Protein AF-A0A847VAK1-F1 (afdb_monomer_lite)

Structure (mmCIF, N/CA/C/O backbone):
data_AF-A0A847VAK1-F1
#
_entry.id   AF-A0A847VAK1-F1
#
loop_
_atom_site.group_PDB
_atom_site.id
_atom_site.type_symbol
_atom_site.label_atom_id
_atom_site.label_alt_id
_atom_site.label_comp_id
_atom_site.label_asym_id
_atom_site.label_entity_id
_atom_site.label_seq_id
_atom_site.pdbx_PDB_ins_code
_atom_site.Cartn_x
_atom_site.Cartn_y
_atom_site.Cartn_z
_atom_site.occupancy
_atom_site.B_iso_or_equiv
_atom_site.auth_seq_id
_atom_site.auth_comp_id
_atom_site.auth_asym_id
_atom_site.auth_atom_id
_atom_site.pdbx_PDB_model_num
ATOM 1 N N . MET A 1 1 ? -10.111 87.246 33.639 1.00 35.34 1 MET A N 1
ATOM 2 C CA . MET A 1 1 ? -9.341 87.592 32.424 1.00 35.34 1 MET A CA 1
ATOM 3 C C . MET A 1 1 ? -8.068 86.753 32.447 1.00 35.34 1 MET A C 1
ATOM 5 O O . MET A 1 1 ? -7.201 87.015 33.258 1.00 35.34 1 MET A O 1
ATOM 9 N N . THR A 1 2 ? -8.130 85.525 31.927 1.00 34.34 2 THR A N 1
ATOM 10 C CA . THR A 1 2 ? -7.638 85.122 30.586 1.00 34.34 2 THR A CA 1
ATOM 11 C C . THR A 1 2 ? -6.116 85.169 30.441 1.00 34.34 2 THR A C 1
ATOM 13 O O . THR A 1 2 ? -5.575 86.237 30.194 1.00 34.34 2 THR A O 1
ATOM 16 N N . ALA A 1 3 ? -5.469 84.000 30.458 1.00 30.52 3 ALA A N 1
ATOM 17 C CA . ALA A 1 3 ? -4.550 83.566 29.399 1.00 30.52 3 ALA A CA 1
ATOM 18 C C . ALA A 1 3 ? -4.232 82.066 29.548 1.00 30.52 3 ALA A C 1
ATOM 20 O O . ALA A 1 3 ? -4.076 81.549 30.648 1.00 30.52 3 ALA A O 1
ATOM 21 N N . ARG A 1 4 ? -4.216 81.386 28.401 1.00 35.28 4 ARG A N 1
ATOM 22 C CA . ARG A 1 4 ? -4.117 79.937 28.187 1.00 35.28 4 ARG A CA 1
ATOM 23 C C . ARG A 1 4 ? -2.692 79.422 28.404 1.00 35.28 4 ARG A C 1
ATOM 25 O O . ARG A 1 4 ? -1.756 80.054 27.929 1.00 35.28 4 ARG A O 1
ATOM 32 N N . VAL A 1 5 ? -2.555 78.206 28.937 1.00 33.00 5 VAL A N 1
ATOM 33 C CA . VAL A 1 5 ? -1.415 77.323 28.644 1.00 33.00 5 VAL A CA 1
ATOM 34 C C . VAL A 1 5 ? -1.958 75.938 28.299 1.00 33.00 5 VAL A C 1
ATOM 36 O O . VAL A 1 5 ? -2.784 75.373 29.010 1.00 33.00 5 VAL A O 1
ATOM 39 N N . ILE A 1 6 ? -1.524 75.455 27.140 1.00 37.72 6 ILE A N 1
ATOM 40 C CA . ILE A 1 6 ? -1.837 74.167 26.527 1.00 37.72 6 ILE A CA 1
ATOM 41 C C . ILE A 1 6 ? -1.049 73.084 27.273 1.00 37.72 6 ILE A C 1
ATOM 43 O O . ILE A 1 6 ? 0.178 73.127 27.288 1.00 37.72 6 ILE A O 1
ATOM 47 N N . GLY A 1 7 ? -1.745 72.117 27.873 1.00 30.84 7 GLY A N 1
ATOM 48 C CA . GLY A 1 7 ? -1.158 70.921 28.479 1.00 30.84 7 GLY A CA 1
ATOM 49 C C . GLY A 1 7 ? -1.672 69.676 27.766 1.00 30.84 7 GLY A C 1
ATOM 50 O O . GLY A 1 7 ? -2.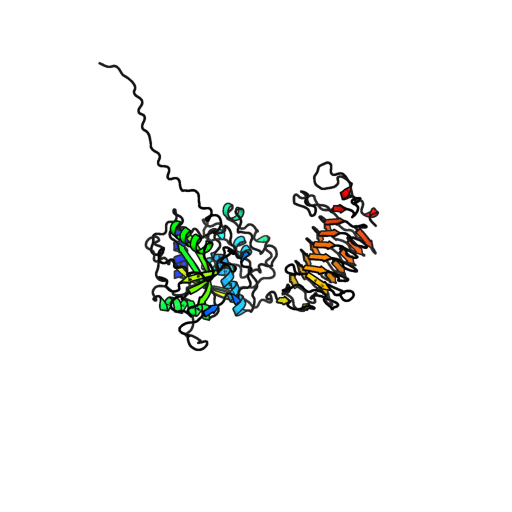870 69.409 27.769 1.00 30.84 7 GLY A O 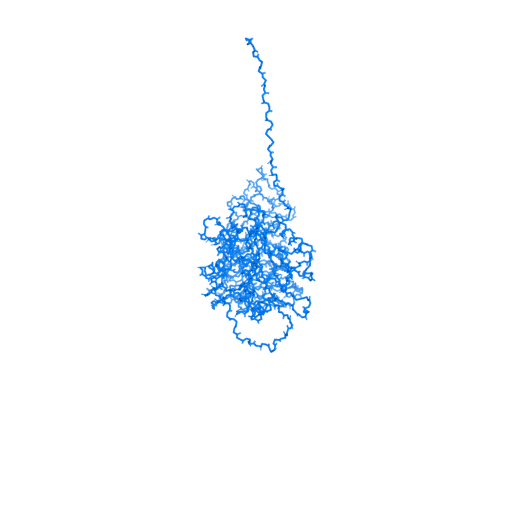1
ATOM 51 N N . ARG A 1 8 ? -0.763 68.953 27.109 1.00 32.66 8 ARG A N 1
ATOM 52 C CA . ARG A 1 8 ? -1.015 67.693 26.399 1.00 32.66 8 ARG A CA 1
ATOM 53 C C . ARG A 1 8 ? -1.502 66.620 27.379 1.00 32.66 8 ARG A C 1
ATOM 55 O O . ARG A 1 8 ? -0.826 66.344 28.364 1.00 32.66 8 ARG A O 1
ATOM 62 N N . LEU A 1 9 ? -2.645 66.007 27.078 1.00 29.77 9 LEU A N 1
ATOM 63 C CA . LEU A 1 9 ? -3.171 64.840 27.780 1.00 29.77 9 LEU A CA 1
ATOM 64 C C . LEU A 1 9 ? -2.491 63.587 27.198 1.00 29.77 9 LEU A C 1
ATOM 66 O O . LEU A 1 9 ? -2.772 63.208 26.064 1.00 29.77 9 LEU A O 1
ATOM 70 N N . PHE A 1 10 ? -1.572 62.970 27.942 1.00 30.84 10 PHE A N 1
ATOM 71 C CA . PHE A 1 10 ? -1.127 61.599 27.678 1.00 30.84 10 PHE A CA 1
ATOM 72 C C . PHE A 1 10 ? -2.073 60.659 28.429 1.00 30.84 10 PHE A C 1
ATOM 74 O O . PHE A 1 10 ? -1.969 60.514 29.644 1.00 30.84 10 PHE A O 1
ATOM 81 N N . VAL A 1 11 ? -3.009 60.042 27.710 1.00 34.25 11 VAL A N 1
ATOM 82 C CA . VAL A 1 11 ? -3.742 58.868 28.198 1.00 34.25 11 VAL A CA 1
ATOM 83 C C . VAL A 1 11 ? -2.983 57.652 27.685 1.00 34.25 11 VAL A C 1
ATOM 85 O O . VAL A 1 11 ? -2.958 57.392 26.484 1.00 34.25 11 VAL A O 1
ATOM 88 N N . ALA A 1 12 ? -2.302 56.953 28.590 1.00 29.75 12 ALA A N 1
ATOM 89 C CA . ALA A 1 12 ? -1.690 55.665 28.306 1.00 29.75 12 ALA A CA 1
ATOM 90 C C . ALA A 1 12 ? -2.805 54.616 28.191 1.00 29.75 12 ALA A C 1
ATOM 92 O O . ALA A 1 12 ? -3.427 54.249 29.186 1.00 29.75 12 ALA A O 1
ATOM 93 N N . LEU A 1 13 ? -3.082 54.173 26.965 1.00 31.52 13 LEU A N 1
ATOM 94 C CA . LEU A 1 13 ? -3.939 53.027 26.690 1.00 31.52 13 LEU A CA 1
ATOM 95 C C . LEU A 1 13 ? -3.080 51.766 26.882 1.00 31.52 13 LEU A C 1
ATOM 97 O O . LEU A 1 13 ? -2.223 51.468 26.051 1.00 31.52 13 LEU A O 1
ATOM 101 N N . ALA A 1 14 ? -3.247 51.067 28.004 1.00 29.81 14 ALA A N 1
ATOM 102 C CA . ALA A 1 14 ? -2.628 49.763 28.212 1.00 29.81 14 ALA A CA 1
ATOM 103 C C . ALA A 1 14 ? -3.397 48.724 27.384 1.00 29.81 14 ALA A C 1
ATOM 105 O O . ALA A 1 14 ? -4.481 48.286 27.762 1.00 29.81 14 ALA A O 1
ATOM 106 N N . LEU A 1 15 ? -2.847 48.383 26.220 1.00 29.38 15 LEU A N 1
ATOM 107 C CA . LEU A 1 15 ? -3.301 47.281 25.382 1.00 29.38 15 LEU A CA 1
ATOM 108 C C . LEU A 1 15 ? -2.835 45.974 26.046 1.00 29.38 15 LEU A C 1
ATOM 110 O O . LEU A 1 15 ? -1.650 45.647 26.002 1.00 29.38 15 LEU A O 1
ATOM 114 N N . VAL A 1 16 ? -3.741 45.248 26.703 1.00 31.22 16 VAL A N 1
ATOM 115 C CA . VAL A 1 16 ? -3.476 43.867 27.127 1.00 31.22 16 VAL A CA 1
ATOM 116 C C . VAL A 1 16 ? -3.589 42.995 25.879 1.00 31.22 16 VAL A C 1
ATOM 118 O O . VAL A 1 16 ? -4.673 42.569 25.497 1.00 31.22 16 VAL A O 1
ATOM 121 N N . LEU A 1 17 ? -2.460 42.797 25.199 1.00 28.45 17 LEU A N 1
ATOM 122 C CA . LEU A 1 17 ? -2.288 41.716 24.235 1.00 28.45 17 LEU A CA 1
ATOM 123 C C . LEU A 1 17 ? -2.248 40.404 25.027 1.00 28.45 17 LEU A C 1
ATOM 125 O O . LEU A 1 17 ? -1.246 40.100 25.674 1.00 28.45 17 LEU A O 1
ATOM 129 N N . LEU A 1 18 ? -3.345 39.646 24.989 1.00 32.00 18 LEU A N 1
ATOM 130 C CA . LEU A 1 18 ? -3.324 38.210 25.253 1.00 32.00 18 LEU A CA 1
ATOM 131 C C . LEU A 1 18 ? -2.465 37.575 24.155 1.00 32.00 18 LEU A C 1
ATOM 133 O O . LEU A 1 18 ? -2.921 37.344 23.040 1.00 32.00 18 LEU A O 1
ATOM 137 N N . LEU A 1 19 ? -1.181 37.390 24.451 1.00 30.91 19 LEU A N 1
ATOM 138 C CA . LEU A 1 19 ? -0.305 36.557 23.645 1.00 30.91 19 LEU A CA 1
ATOM 139 C C . LEU A 1 19 ? -0.737 35.112 23.894 1.00 30.91 19 LEU A C 1
ATOM 141 O O . LEU A 1 19 ? -0.452 34.564 24.959 1.00 30.91 19 LEU A O 1
ATOM 145 N N . ALA A 1 20 ? -1.436 34.516 22.926 1.00 39.56 20 ALA A N 1
ATOM 146 C CA . ALA A 1 20 ? -1.461 33.067 22.804 1.00 39.56 20 ALA A CA 1
ATOM 147 C C . ALA A 1 20 ? 0.003 32.602 22.768 1.00 39.56 20 ALA A C 1
ATOM 149 O O . ALA A 1 20 ? 0.814 33.144 22.007 1.00 39.56 20 ALA A O 1
ATOM 150 N N . GLY A 1 21 ? 0.369 31.691 23.669 1.00 34.09 21 GLY A N 1
ATOM 151 C CA . GLY A 1 21 ? 1.698 31.091 23.655 1.00 34.09 21 GLY A CA 1
ATOM 152 C C . GLY A 1 21 ? 1.952 30.418 22.302 1.00 34.09 21 GLY A C 1
ATOM 153 O O . GLY A 1 21 ? 0.993 30.028 21.635 1.00 34.09 21 GLY A O 1
ATOM 154 N N . PRO A 1 22 ? 3.216 30.297 21.863 1.00 30.73 22 PRO A N 1
ATOM 155 C CA . PRO A 1 22 ? 3.512 29.512 20.673 1.00 30.73 22 PRO A CA 1
ATOM 156 C C . PRO A 1 22 ? 2.981 28.079 20.869 1.00 30.73 22 PRO A C 1
ATOM 158 O O . PRO A 1 22 ? 3.098 27.564 21.988 1.00 30.73 22 PRO A O 1
ATOM 161 N N . PRO A 1 23 ? 2.407 27.450 19.827 1.00 37.19 23 PRO A N 1
ATOM 162 C CA . PRO A 1 23 ? 1.996 26.053 19.895 1.00 37.19 23 PRO A CA 1
ATOM 163 C C . PRO A 1 23 ? 3.183 25.190 20.326 1.00 37.19 23 PRO A C 1
ATOM 165 O O . PRO A 1 23 ? 4.348 25.494 20.034 1.00 37.19 23 PRO A O 1
ATOM 168 N N . SER A 1 24 ? 2.891 24.158 21.108 1.00 39.59 24 SER A N 1
ATOM 169 C CA . SER A 1 24 ? 3.928 23.274 21.624 1.00 39.59 24 SER A CA 1
ATOM 170 C C . SER A 1 24 ? 4.485 22.426 20.478 1.00 39.59 24 SER A C 1
ATOM 172 O O . SER A 1 24 ? 3.782 22.130 19.518 1.00 39.59 24 SER A O 1
ATOM 174 N N . ALA A 1 25 ? 5.734 21.966 20.578 1.00 37.84 25 ALA A N 1
ATOM 175 C CA . ALA A 1 25 ? 6.323 21.072 19.573 1.00 37.84 25 ALA A CA 1
ATOM 176 C C . ALA A 1 25 ? 5.556 19.736 19.390 1.00 37.84 25 ALA A C 1
ATOM 178 O O . ALA A 1 25 ? 5.857 19.000 18.457 1.00 37.84 25 ALA A O 1
ATOM 179 N N . ALA A 1 26 ? 4.590 19.419 20.267 1.00 45.50 26 ALA A N 1
ATOM 180 C CA . ALA A 1 26 ? 3.718 18.250 20.156 1.00 45.50 26 ALA A CA 1
ATOM 181 C C . ALA A 1 26 ? 2.525 18.468 19.203 1.00 45.50 26 ALA A C 1
ATOM 183 O O . ALA A 1 26 ? 2.097 17.506 18.568 1.00 45.50 26 ALA A O 1
ATOM 184 N N . ASP A 1 27 ? 2.049 19.712 19.035 1.00 48.16 27 ASP A N 1
ATOM 185 C CA . ASP A 1 27 ? 0.956 20.053 18.097 1.00 48.16 27 ASP A CA 1
ATOM 186 C C . ASP A 1 27 ? 1.367 19.832 16.629 1.00 48.16 27 ASP A C 1
ATOM 188 O O . ASP A 1 27 ? 0.539 19.735 15.730 1.00 48.16 27 ASP A O 1
ATOM 192 N N . ASP A 1 28 ? 2.674 19.728 16.390 1.00 52.62 28 ASP A N 1
ATOM 193 C CA . ASP A 1 28 ? 3.285 19.550 15.082 1.00 52.62 28 ASP A CA 1
ATOM 194 C C . ASP A 1 28 ? 3.487 18.075 14.680 1.00 52.62 28 ASP A C 1
ATOM 196 O O . ASP A 1 28 ? 3.858 17.804 13.533 1.00 52.62 28 ASP A O 1
ATOM 200 N N . GLU A 1 29 ? 3.287 17.122 15.593 1.00 66.25 29 GLU A N 1
ATOM 201 C CA . GLU A 1 29 ? 3.588 15.700 15.358 1.00 66.25 29 GLU A CA 1
ATOM 202 C C . GLU A 1 29 ? 2.356 14.786 15.425 1.00 66.25 29 GLU A C 1
ATOM 204 O O . GLU A 1 29 ? 2.337 13.755 14.759 1.00 66.25 29 GLU A O 1
ATOM 209 N N . TYR A 1 30 ? 1.318 15.162 16.178 1.00 85.81 30 TYR A N 1
ATOM 210 C CA . TYR A 1 30 ? 0.137 14.325 16.404 1.00 85.81 30 TYR A CA 1
ATOM 211 C C . TYR A 1 30 ? -1.142 15.067 16.021 1.00 85.81 30 TYR A C 1
ATOM 213 O O . TYR A 1 30 ? -1.753 15.742 16.848 1.00 85.81 30 TYR A O 1
ATOM 221 N N . ALA A 1 31 ? -1.553 14.966 14.758 1.00 90.88 31 ALA A N 1
ATOM 222 C CA . ALA A 1 31 ? -2.783 15.620 14.336 1.00 90.88 31 ALA A CA 1
ATOM 223 C C . ALA A 1 31 ? -4.021 15.011 15.008 1.00 90.88 31 ALA A C 1
ATOM 225 O O . ALA A 1 31 ? -4.160 13.788 15.128 1.00 90.88 31 ALA A O 1
ATOM 226 N N . ILE A 1 32 ? -4.942 15.896 15.380 1.00 94.06 32 ILE A N 1
ATOM 227 C CA . ILE A 1 32 ? -6.281 15.589 15.883 1.00 94.06 32 ILE A CA 1
ATOM 228 C C . ILE A 1 32 ? -7.325 16.235 14.967 1.00 94.06 32 ILE A C 1
ATOM 230 O O . ILE A 1 32 ? -7.004 17.064 14.116 1.00 94.06 32 ILE A O 1
ATOM 234 N N . MET A 1 33 ? -8.587 15.858 15.138 1.00 93.06 33 MET A N 1
ATOM 235 C CA . MET A 1 33 ? -9.713 16.559 14.526 1.00 93.06 33 MET A CA 1
ATOM 236 C C . MET A 1 33 ? -10.039 17.805 15.350 1.00 93.06 33 MET A C 1
ATOM 238 O O . MET A 1 33 ? -10.072 17.743 16.581 1.00 93.06 33 MET A O 1
ATOM 242 N N . HIS A 1 34 ? -10.365 18.902 14.674 1.00 90.25 34 HIS A N 1
ATOM 243 C CA . HIS A 1 34 ? -10.794 20.151 15.305 1.00 90.25 34 HIS A CA 1
ATOM 244 C C . HIS A 1 34 ? -12.237 20.481 14.915 1.00 90.25 34 HIS A C 1
ATOM 246 O O . HIS A 1 34 ? -12.460 21.462 14.203 1.00 90.25 34 HIS A O 1
ATOM 252 N N . PRO A 1 35 ? -13.221 19.656 15.325 1.00 87.81 35 PRO A N 1
ATOM 253 C CA . PRO A 1 35 ? -14.598 19.941 14.997 1.00 87.81 35 PRO A CA 1
ATOM 254 C C . PRO A 1 35 ? -15.063 21.196 15.717 1.00 87.81 35 PRO A C 1
ATOM 256 O O . PRO A 1 35 ? -14.906 21.331 16.937 1.00 87.81 35 PRO A O 1
ATOM 259 N N . ASP A 1 36 ? -15.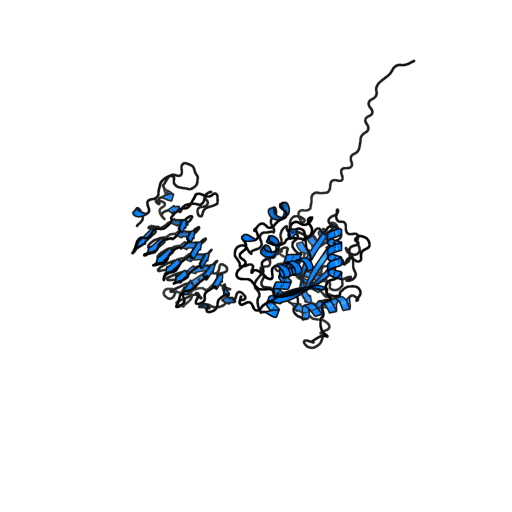675 22.086 14.947 1.00 85.25 36 ASP A N 1
ATOM 260 C CA . ASP A 1 36 ? -16.467 23.159 15.512 1.00 85.25 36 ASP A CA 1
ATOM 261 C C . ASP A 1 36 ? -17.737 22.598 16.176 1.00 85.25 36 ASP A C 1
ATOM 263 O O . ASP A 1 36 ? -18.153 21.445 15.988 1.00 85.25 36 ASP A O 1
ATOM 267 N N . ALA A 1 37 ? -18.375 23.460 16.955 1.00 81.44 37 ALA A N 1
ATOM 268 C CA . ALA A 1 37 ? -19.685 23.250 17.554 1.00 81.44 37 ALA A CA 1
ATOM 269 C C . ALA A 1 37 ? -20.726 22.547 16.654 1.00 81.44 37 ALA A C 1
ATOM 271 O O . ALA A 1 37 ? -21.461 21.660 17.102 1.00 81.44 37 ALA A O 1
ATOM 272 N N . THR A 1 38 ? -20.825 22.974 15.394 1.00 84.31 38 THR A N 1
ATOM 273 C CA . THR A 1 38 ? -21.826 22.499 14.434 1.00 84.31 38 THR A CA 1
ATOM 274 C C . THR A 1 38 ? -21.475 21.103 13.941 1.00 84.31 38 THR A C 1
ATOM 276 O O . THR A 1 38 ? -22.357 20.239 13.889 1.00 84.31 38 THR A O 1
ATOM 279 N N . GLN A 1 39 ? -20.201 20.856 13.627 1.00 85.69 39 GLN A N 1
ATOM 280 C CA . GLN A 1 39 ? -19.714 19.546 13.205 1.00 85.69 39 GLN A CA 1
ATOM 281 C C . GLN A 1 39 ? -19.956 18.502 14.288 1.00 85.69 39 GLN A C 1
ATOM 283 O O . GLN A 1 39 ? -20.531 17.445 14.025 1.00 85.69 39 GLN A O 1
ATOM 288 N N . LEU A 1 40 ? -19.581 18.832 15.524 1.00 86.69 40 LEU A N 1
ATOM 289 C CA . LEU A 1 40 ? -19.678 17.915 16.648 1.00 86.69 40 LEU A CA 1
ATOM 290 C C . LEU A 1 40 ? -21.138 17.592 16.995 1.00 86.69 40 LEU A C 1
ATOM 292 O O . LEU A 1 40 ? -21.479 16.430 17.225 1.00 86.69 40 LEU A O 1
ATOM 296 N N . ALA A 1 41 ? -22.033 18.585 16.936 1.00 85.19 41 ALA A N 1
ATOM 297 C CA . ALA A 1 41 ? -23.473 18.358 17.055 1.00 85.19 41 ALA A CA 1
ATOM 298 C C . ALA A 1 41 ? -24.017 17.474 15.914 1.00 85.19 41 ALA A C 1
ATOM 300 O O . ALA A 1 41 ? -24.852 16.595 16.147 1.00 85.19 41 ALA A O 1
ATOM 301 N N . GLY A 1 42 ? -23.525 17.669 14.686 1.00 87.75 42 GLY A N 1
ATOM 302 C CA . GLY A 1 42 ? -23.853 16.840 13.526 1.00 87.75 42 GLY A CA 1
ATOM 303 C C . GLY A 1 42 ? -23.453 15.376 13.715 1.00 87.75 42 GLY A C 1
ATOM 304 O O . GLY A 1 42 ? -24.280 14.486 13.493 1.00 87.75 42 GLY A O 1
ATOM 305 N N . TRP A 1 43 ? -22.231 15.127 14.189 1.00 90.44 43 TRP A N 1
ATOM 306 C CA . TRP A 1 43 ? -21.722 13.789 14.498 1.00 90.44 43 TRP A CA 1
ATOM 307 C C . TRP A 1 43 ? -22.475 13.130 15.652 1.00 90.44 43 TRP A C 1
ATOM 309 O O . TRP A 1 43 ? -22.879 11.974 15.533 1.00 90.44 43 TRP A O 1
ATOM 319 N N . ASN A 1 44 ? -22.778 13.867 16.724 1.00 88.62 44 ASN A N 1
ATOM 320 C CA . ASN A 1 44 ? -23.598 13.341 17.817 1.00 88.62 44 ASN A CA 1
ATOM 321 C C . ASN A 1 44 ? -25.009 12.955 17.334 1.00 88.62 44 ASN A C 1
ATOM 323 O O . ASN A 1 44 ? -25.549 11.905 17.690 1.00 88.62 44 ASN A O 1
ATOM 327 N N . ALA A 1 45 ? -25.602 13.768 16.456 1.00 89.25 45 ALA A N 1
ATOM 328 C CA . ALA A 1 45 ? -26.885 13.451 15.845 1.00 89.25 45 ALA A CA 1
ATOM 329 C C . ALA A 1 45 ? -26.796 12.240 14.895 1.00 89.25 45 ALA A C 1
ATOM 331 O O . ALA A 1 45 ? -27.742 11.453 14.840 1.00 89.25 45 ALA A O 1
ATOM 332 N N . ALA A 1 46 ? -25.693 12.076 14.155 1.00 91.44 46 ALA A N 1
ATOM 333 C CA . ALA A 1 46 ? -25.442 10.901 13.317 1.00 91.44 46 ALA A CA 1
ATOM 334 C C . ALA A 1 46 ? -25.315 9.629 14.168 1.00 91.44 46 ALA A C 1
ATOM 336 O O . ALA A 1 46 ? -26.024 8.659 13.911 1.00 91.44 46 ALA A O 1
ATOM 337 N N . TYR A 1 47 ? -24.541 9.671 15.257 1.00 92.56 47 TYR A N 1
ATOM 338 C CA . TYR A 1 47 ? -24.447 8.584 16.235 1.00 92.56 47 TYR A CA 1
ATOM 339 C C . TYR A 1 47 ? -25.813 8.183 16.808 1.00 92.56 47 TYR A C 1
ATOM 341 O O . TYR A 1 47 ? -26.123 7.001 16.938 1.00 92.56 47 TYR A O 1
ATOM 349 N N . GLY A 1 48 ? -26.660 9.165 17.133 1.00 90.19 48 GLY A N 1
ATOM 350 C CA . GLY A 1 48 ? -28.014 8.920 17.630 1.00 90.19 48 GLY A CA 1
ATOM 351 C C . GLY A 1 48 ? -28.950 8.258 16.612 1.00 90.19 48 GLY A C 1
ATOM 352 O O . GLY A 1 48 ? -29.873 7.552 17.022 1.00 90.19 48 GLY A O 1
ATOM 353 N N . ARG A 1 49 ? -28.724 8.486 15.310 1.00 92.38 49 ARG A N 1
ATOM 354 C CA . ARG A 1 49 ? -29.508 7.909 14.203 1.00 92.38 49 ARG A CA 1
ATOM 355 C C . ARG A 1 49 ? -28.973 6.570 13.705 1.00 92.38 49 ARG A C 1
ATOM 357 O O . ARG A 1 49 ? -29.759 5.827 13.123 1.00 92.38 49 ARG A O 1
ATOM 364 N N . ALA A 1 50 ? -27.686 6.288 13.903 1.00 94.75 50 ALA A N 1
ATOM 365 C CA . ALA A 1 50 ? -27.073 5.038 13.479 1.00 94.75 50 ALA A CA 1
ATOM 366 C C . ALA A 1 50 ? -27.825 3.837 14.090 1.00 94.75 50 ALA A C 1
ATOM 368 O O . ALA A 1 50 ? -28.186 3.884 15.279 1.00 94.75 50 ALA A O 1
ATOM 369 N N . PRO A 1 51 ? -28.086 2.774 13.307 1.00 96.19 51 PRO A N 1
ATOM 370 C CA . PRO A 1 51 ? -28.697 1.556 13.827 1.00 96.19 51 PRO A CA 1
ATOM 371 C C . PRO A 1 51 ? -27.861 0.991 14.978 1.00 96.19 51 PRO A C 1
ATOM 373 O O . PRO A 1 51 ? -26.636 1.102 14.996 1.00 96.19 51 PRO A O 1
ATOM 376 N N . ALA A 1 52 ? -28.533 0.417 15.974 1.00 94.94 52 ALA A N 1
ATOM 377 C CA . ALA A 1 52 ? -27.843 -0.294 17.040 1.00 94.94 52 ALA A CA 1
ATOM 378 C C . ALA A 1 52 ? -27.337 -1.637 16.506 1.00 94.94 52 ALA A C 1
ATOM 380 O O . ALA A 1 52 ? -28.089 -2.322 15.816 1.00 94.94 52 ALA A O 1
ATOM 381 N N . VAL A 1 53 ? -26.115 -2.029 16.872 1.00 92.81 53 VAL A N 1
ATOM 382 C CA . VAL A 1 53 ? -25.595 -3.354 16.512 1.00 92.81 53 VAL A CA 1
ATOM 383 C C . VAL A 1 53 ? -26.509 -4.439 17.086 1.00 92.81 53 VAL A C 1
ATOM 385 O O . VAL A 1 53 ? -26.678 -4.554 18.303 1.00 92.81 53 VAL A O 1
ATOM 388 N N . GLU A 1 54 ? -27.066 -5.268 16.209 1.00 80.31 54 GLU A N 1
ATOM 389 C CA . GLU A 1 54 ? -27.844 -6.447 16.589 1.00 80.31 54 GLU A CA 1
ATOM 390 C C . GLU A 1 54 ? -26.898 -7.630 16.830 1.00 80.31 54 GLU A C 1
ATOM 392 O O . GLU A 1 54 ? -26.673 -8.467 15.956 1.00 80.31 54 GLU A O 1
ATOM 397 N N . VAL A 1 55 ? -26.330 -7.729 18.033 1.00 63.25 55 VAL A N 1
ATOM 398 C CA . VAL A 1 55 ? -25.620 -8.954 18.421 1.00 63.25 55 VAL A CA 1
ATOM 399 C C . VAL A 1 55 ? -26.659 -9.955 18.927 1.00 63.25 55 VAL A C 1
ATOM 401 O O . VAL A 1 55 ? -27.250 -9.768 19.992 1.00 63.25 55 VAL A O 1
ATOM 404 N N . GLY A 1 56 ? -26.940 -10.999 18.138 1.00 49.72 56 GLY A N 1
ATOM 405 C CA . GLY A 1 56 ? -27.873 -12.065 18.520 1.00 49.72 56 GLY A CA 1
ATOM 406 C C . GLY A 1 56 ? -27.522 -12.683 19.887 1.00 49.72 56 GLY A C 1
ATOM 407 O O . GLY A 1 56 ? -26.386 -12.556 20.345 1.00 49.72 56 GLY A O 1
ATOM 408 N N . PRO A 1 57 ? -28.466 -13.363 20.570 1.00 37.50 57 PRO A N 1
ATOM 409 C CA . PRO A 1 57 ? -28.216 -13.918 21.897 1.00 37.50 57 PRO A CA 1
ATOM 410 C C . PRO A 1 57 ? -27.042 -14.899 21.841 1.00 37.50 57 PRO A C 1
ATOM 412 O O . PRO A 1 57 ? -27.187 -15.983 21.281 1.00 37.50 57 PRO A O 1
ATOM 415 N N . LEU A 1 58 ? -25.900 -14.473 22.398 1.00 37.22 58 LEU A N 1
ATOM 416 C CA . LEU A 1 58 ? -24.713 -15.252 22.757 1.00 37.22 58 LEU A CA 1
ATOM 417 C C . LEU A 1 58 ? -24.655 -16.631 22.083 1.00 37.22 58 LEU A C 1
ATOM 419 O O . LEU A 1 58 ? -25.030 -17.644 22.681 1.00 37.22 58 LEU A O 1
ATOM 423 N N . HIS A 1 59 ? -24.143 -16.698 20.850 1.00 34.28 59 HIS A N 1
ATOM 424 C CA . HIS A 1 59 ? -23.580 -17.958 20.376 1.00 34.28 59 HIS A CA 1
ATOM 425 C C . HIS A 1 59 ? -22.271 -18.160 21.134 1.00 34.28 59 HIS A C 1
ATOM 427 O O . HIS A 1 59 ? -21.200 -17.746 20.708 1.00 34.28 59 HIS A O 1
ATOM 433 N N . LEU A 1 60 ? -22.400 -18.748 22.322 1.00 38.84 60 LEU A N 1
ATOM 434 C CA . LEU A 1 60 ? -21.301 -19.201 23.153 1.00 38.84 60 LEU A CA 1
ATOM 435 C C . LEU A 1 60 ? -20.356 -20.057 22.288 1.00 38.84 60 LEU A C 1
ATOM 437 O O . LEU A 1 60 ? -20.566 -21.263 22.136 1.00 38.84 60 LEU A O 1
ATOM 441 N N . ARG A 1 61 ? -19.249 -19.476 21.802 1.00 38.50 61 ARG A N 1
ATOM 442 C CA . ARG A 1 61 ? -17.977 -20.178 22.004 1.00 38.50 61 ARG A CA 1
ATOM 443 C C . ARG A 1 61 ? -17.947 -20.446 23.509 1.00 38.50 61 ARG A C 1
ATOM 445 O O . ARG A 1 61 ? -18.126 -19.517 24.285 1.00 38.50 61 ARG A O 1
ATOM 452 N N . GLY A 1 62 ? -17.980 -21.730 23.860 1.00 37.00 62 GLY A N 1
ATOM 453 C CA . GLY A 1 62 ? -18.548 -22.238 25.110 1.00 37.00 62 GLY A CA 1
ATOM 454 C C . GLY A 1 62 ? -18.250 -21.394 26.344 1.00 37.00 62 GLY A C 1
ATOM 455 O O . GLY A 1 62 ? -17.092 -21.110 26.598 1.00 37.00 62 GLY A O 1
ATOM 456 N N . GLU A 1 63 ? -19.312 -21.081 27.095 1.00 37.72 63 GLU A N 1
ATOM 457 C CA . GLU A 1 63 ? -19.306 -20.323 28.351 1.00 37.72 63 GLU A CA 1
ATOM 458 C C . GLU A 1 63 ? -18.667 -18.930 28.213 1.00 37.72 63 GLU A C 1
ATOM 460 O O . GLU A 1 63 ? -17.492 -18.784 27.909 1.00 37.72 63 GLU A O 1
ATOM 465 N N . THR A 1 64 ? -19.432 -17.870 28.489 1.00 40.72 64 THR A N 1
ATOM 466 C CA . THR A 1 64 ? -18.848 -16.580 28.867 1.00 40.72 64 THR A CA 1
ATOM 467 C C . THR A 1 64 ? -17.888 -16.845 30.014 1.00 40.72 64 THR A C 1
ATOM 469 O O . THR A 1 64 ? -18.311 -16.986 31.165 1.00 40.72 64 THR A O 1
ATOM 472 N N . VAL A 1 65 ? -16.604 -16.977 29.702 1.00 48.34 65 VAL A N 1
ATOM 473 C CA . VAL A 1 65 ? -15.569 -16.905 30.711 1.00 48.34 65 VAL A CA 1
ATOM 474 C C . VAL A 1 65 ? -15.721 -15.491 31.246 1.00 48.34 65 VAL A C 1
ATOM 476 O O . VAL A 1 65 ? -15.664 -14.534 30.477 1.00 48.34 65 VAL A O 1
ATOM 479 N N . ALA A 1 66 ? -16.048 -15.360 32.534 1.00 58.22 66 ALA A N 1
ATOM 480 C CA . ALA A 1 66 ? -16.325 -14.061 33.151 1.00 58.22 66 ALA A CA 1
ATOM 481 C C . ALA A 1 66 ? -15.199 -13.041 32.874 1.00 58.22 66 ALA A C 1
ATOM 483 O O . ALA A 1 66 ? -15.474 -11.849 32.809 1.00 58.22 66 ALA A O 1
ATOM 484 N N . ASN A 1 67 ? -13.992 -13.563 32.623 1.00 74.56 67 ASN A N 1
ATOM 485 C CA . ASN A 1 67 ? -12.745 -12.890 32.306 1.00 74.56 67 ASN A CA 1
ATOM 486 C C . ASN A 1 67 ? -12.048 -13.627 31.138 1.00 74.56 67 ASN A C 1
ATOM 488 O O . ASN A 1 67 ? -11.998 -14.859 31.143 1.00 74.56 67 ASN A O 1
ATOM 492 N N . GLY A 1 68 ? -11.478 -12.923 30.164 1.00 88.12 68 GLY A N 1
ATOM 493 C CA . GLY A 1 68 ? -10.815 -13.485 28.987 1.00 88.12 68 GLY A CA 1
ATOM 494 C C . GLY A 1 68 ? -10.081 -12.428 28.159 1.00 88.12 68 GLY A C 1
ATOM 495 O O . GLY A 1 68 ? -9.856 -11.310 28.607 1.00 88.12 68 GLY A O 1
ATOM 496 N N . SER A 1 69 ? -9.694 -12.781 26.939 1.00 93.75 69 SER A N 1
ATOM 497 C CA . SER A 1 69 ? -9.079 -11.838 26.007 1.00 93.75 69 SER A CA 1
ATOM 498 C C . SER A 1 69 ? -9.482 -12.142 24.572 1.00 93.75 69 SER A C 1
ATOM 500 O O . SER A 1 69 ? -9.829 -13.278 24.240 1.00 93.75 69 SER A O 1
ATOM 502 N N . GLN A 1 70 ? -9.440 -11.109 23.738 1.00 94.69 70 GLN A N 1
ATOM 503 C CA . GLN A 1 70 ? -9.696 -11.185 22.306 1.00 94.69 70 GLN A CA 1
ATOM 504 C C . GLN A 1 70 ? -8.682 -10.303 21.582 1.00 94.69 70 GLN A C 1
ATOM 506 O O . GLN A 1 70 ? -8.398 -9.193 22.031 1.00 94.69 70 GLN A O 1
ATOM 511 N N . ASP A 1 71 ? -8.149 -10.800 20.467 1.00 94.00 71 ASP A N 1
ATOM 512 C CA . ASP A 1 71 ? -7.125 -10.120 19.672 1.00 94.00 71 ASP A CA 1
ATOM 513 C C . ASP A 1 71 ? -7.465 -10.191 18.179 1.00 94.00 71 ASP A C 1
ATOM 515 O O . ASP A 1 71 ? -7.295 -11.219 17.520 1.00 94.00 71 ASP A O 1
ATOM 519 N N . LEU A 1 72 ? -7.947 -9.070 17.650 1.00 96.25 72 LEU A N 1
ATOM 520 C CA . LEU A 1 72 ? -8.228 -8.869 16.233 1.00 96.25 72 LEU A CA 1
ATOM 521 C C . LEU A 1 72 ? -7.057 -8.235 15.483 1.00 96.25 72 LEU A C 1
ATOM 523 O O . LEU A 1 72 ? -7.098 -8.175 14.253 1.00 96.25 72 LEU A O 1
ATOM 527 N N . LEU A 1 73 ? -5.991 -7.809 16.171 1.00 93.94 73 LEU A N 1
ATOM 528 C CA . LEU A 1 73 ? -4.795 -7.288 15.509 1.00 93.94 73 LEU A CA 1
ATOM 529 C C . LEU A 1 73 ? -4.174 -8.352 14.597 1.00 93.94 73 LEU A C 1
ATOM 531 O O . LEU A 1 73 ? -3.640 -8.032 13.541 1.00 93.94 73 LEU A O 1
ATOM 535 N N . ALA A 1 74 ? -4.331 -9.630 14.951 1.00 86.25 74 ALA A N 1
ATOM 536 C CA . ALA A 1 74 ? -3.910 -10.771 14.143 1.00 86.25 74 ALA A CA 1
ATOM 537 C C . ALA A 1 74 ? -4.583 -10.862 12.755 1.00 86.25 74 ALA A C 1
ATOM 539 O O . ALA A 1 74 ? -4.109 -11.629 11.907 1.00 86.25 74 ALA A O 1
ATOM 540 N N . PHE A 1 75 ? -5.680 -10.135 12.512 1.00 87.69 75 PHE A N 1
ATOM 541 C CA . PHE A 1 75 ? -6.338 -10.030 11.203 1.00 87.69 75 PHE A CA 1
ATOM 542 C C . PHE A 1 75 ? -5.838 -8.857 10.354 1.00 87.69 75 PHE A C 1
ATOM 544 O O . PHE A 1 75 ? -6.161 -8.802 9.169 1.00 87.69 75 PHE A O 1
ATOM 551 N N . LEU A 1 76 ? -5.044 -7.956 10.932 1.00 89.12 76 LEU A N 1
ATOM 552 C CA . LEU A 1 76 ? -4.558 -6.750 10.281 1.00 89.12 76 LEU A CA 1
ATOM 553 C C . LEU A 1 76 ? -3.097 -6.931 9.839 1.00 89.12 76 LEU A C 1
ATOM 555 O O . LEU A 1 76 ? -2.191 -6.955 10.671 1.00 89.12 76 LEU A O 1
ATOM 559 N N . ASP A 1 77 ? -2.843 -7.012 8.531 1.00 84.44 77 ASP A N 1
ATOM 560 C CA . ASP A 1 77 ? -1.474 -6.996 8.004 1.00 84.44 77 ASP A CA 1
ATOM 561 C C . ASP A 1 77 ? -1.059 -5.534 7.767 1.00 84.44 77 ASP A C 1
ATOM 563 O O . ASP A 1 77 ? -1.419 -4.923 6.765 1.00 84.44 77 ASP A O 1
ATOM 567 N N . TYR A 1 78 ? -0.299 -4.941 8.690 1.00 89.38 78 TYR A N 1
ATOM 568 C CA . TYR A 1 78 ? 0.145 -3.546 8.589 1.00 89.38 78 TYR A CA 1
ATOM 569 C C . TYR A 1 78 ? 1.621 -3.382 8.951 1.00 89.38 78 TYR A C 1
ATOM 571 O O . TYR A 1 78 ? 2.214 -4.203 9.650 1.00 89.38 78 TYR A O 1
ATOM 579 N N . LEU A 1 79 ? 2.223 -2.292 8.470 1.00 85.88 79 LEU A N 1
ATOM 580 C CA . LEU A 1 79 ? 3.528 -1.833 8.934 1.00 85.88 79 LEU A CA 1
ATOM 581 C C . LEU A 1 79 ? 3.292 -0.737 9.980 1.00 85.88 79 LEU A C 1
ATOM 583 O O . LEU A 1 79 ? 2.834 0.343 9.602 1.00 85.88 79 LEU A O 1
ATOM 587 N N . PRO A 1 80 ? 3.602 -0.964 11.273 1.00 86.88 80 PRO A N 1
ATOM 588 C CA . PRO A 1 80 ? 3.304 0.007 12.326 1.00 86.88 80 PRO A CA 1
ATOM 589 C C . PRO A 1 80 ? 3.875 1.402 12.068 1.00 86.88 80 PRO A C 1
ATOM 591 O O . PRO A 1 80 ? 3.221 2.400 12.347 1.00 86.88 80 PRO A O 1
ATOM 594 N N . ALA A 1 81 ? 5.074 1.480 11.483 1.00 83.56 81 ALA A N 1
ATOM 595 C CA . ALA A 1 81 ? 5.722 2.750 11.159 1.00 83.56 81 ALA A CA 1
ATOM 596 C C . ALA A 1 81 ? 5.025 3.527 10.029 1.00 83.56 81 ALA A C 1
ATOM 598 O O . ALA A 1 81 ? 5.199 4.734 9.940 1.00 83.56 81 ALA A O 1
ATOM 599 N N . GLU A 1 82 ? 4.260 2.848 9.172 1.00 88.69 82 GLU A N 1
ATOM 600 C CA . GLU A 1 82 ? 3.523 3.470 8.066 1.00 88.69 82 GLU A CA 1
ATOM 601 C C . GLU A 1 82 ? 2.066 3.773 8.424 1.00 88.69 82 GLU A C 1
ATOM 603 O O . GLU A 1 82 ? 1.375 4.436 7.653 1.00 88.69 82 GLU A O 1
ATOM 608 N N . ARG A 1 83 ? 1.583 3.308 9.584 1.00 94.31 83 ARG A N 1
ATOM 609 C CA . ARG A 1 83 ? 0.277 3.691 10.132 1.00 94.31 83 ARG A CA 1
ATOM 610 C C . ARG A 1 83 ? 0.395 5.034 10.853 1.00 94.31 83 ARG A C 1
ATOM 612 O O . ARG A 1 83 ? 0.239 5.131 12.070 1.00 94.31 83 ARG A O 1
ATOM 619 N N . ASP A 1 84 ? 0.729 6.056 10.080 1.00 95.12 84 ASP A N 1
ATOM 620 C CA . ASP A 1 84 ? 1.020 7.402 10.554 1.00 95.12 84 ASP A CA 1
ATOM 621 C C . ASP A 1 84 ? 0.299 8.433 9.682 1.00 95.12 84 ASP A C 1
ATOM 623 O O . ASP A 1 84 ? 0.631 8.640 8.514 1.00 95.12 84 ASP A O 1
ATOM 627 N N . GLN A 1 85 ? -0.709 9.081 10.261 1.00 95.50 85 GLN A N 1
ATOM 628 C CA . GLN A 1 85 ? -1.484 10.124 9.605 1.00 95.50 85 GLN A CA 1
ATOM 629 C C . GLN A 1 85 ? -0.693 11.424 9.424 1.00 95.50 85 GLN A C 1
ATOM 631 O O . GLN A 1 85 ? -1.105 12.285 8.643 1.00 95.50 85 GLN A O 1
ATOM 636 N N . GLY A 1 86 ? 0.424 11.595 10.139 1.00 94.25 86 GLY A N 1
ATOM 637 C CA . GLY A 1 86 ? 1.179 12.837 10.184 1.00 94.25 86 GLY A CA 1
ATOM 638 C C . GLY A 1 86 ? 0.306 14.016 10.613 1.00 94.25 86 GLY A C 1
ATOM 639 O O . GLY A 1 86 ? -0.271 14.032 11.698 1.00 94.25 86 GLY A O 1
ATOM 640 N N . ARG A 1 87 ? 0.217 15.026 9.744 1.00 91.12 87 ARG A N 1
ATOM 641 C CA . ARG A 1 87 ? -0.443 16.312 10.025 1.00 91.12 87 ARG A CA 1
ATOM 642 C C . ARG A 1 87 ? -1.908 16.395 9.607 1.00 91.12 87 ARG A C 1
ATOM 644 O O . ARG A 1 87 ? -2.525 17.438 9.802 1.00 91.12 87 ARG A O 1
ATOM 651 N N . ALA A 1 88 ? -2.459 15.342 9.014 1.00 92.56 88 ALA A N 1
ATOM 652 C CA . ALA A 1 88 ? -3.858 15.322 8.611 1.00 92.56 88 ALA A CA 1
ATOM 653 C C . ALA A 1 88 ? -4.743 14.885 9.785 1.00 92.56 88 ALA A C 1
ATOM 655 O O . ALA A 1 88 ? -4.458 13.881 10.433 1.00 92.56 88 ALA A O 1
ATOM 656 N N . GLY A 1 89 ? -5.858 15.575 10.027 1.00 94.12 89 GLY A N 1
ATOM 657 C CA . GLY A 1 89 ? -6.901 15.157 10.972 1.00 94.12 89 GLY A CA 1
ATOM 658 C C . GLY A 1 89 ? -7.778 14.008 10.449 1.00 94.12 89 GLY A C 1
ATOM 659 O O . GLY A 1 89 ? -8.961 13.943 10.760 1.00 94.12 89 GLY A O 1
ATOM 660 N N . ASN A 1 90 ? -7.237 13.101 9.630 1.00 95.94 90 ASN A N 1
ATOM 661 C CA . ASN A 1 90 ? -7.968 12.000 8.987 1.00 95.94 90 ASN A CA 1
ATOM 662 C C . ASN A 1 90 ? -7.949 10.692 9.812 1.00 95.94 90 ASN A C 1
ATOM 664 O O . ASN A 1 90 ? -8.161 9.608 9.269 1.00 95.94 90 ASN A O 1
ATOM 668 N N . CYS A 1 91 ? -7.712 10.757 11.127 1.00 98.19 91 CYS A N 1
ATOM 669 C CA . CYS A 1 91 ? -7.685 9.583 12.013 1.00 98.19 91 CYS A CA 1
ATOM 670 C C . CYS A 1 91 ? -8.958 8.723 11.922 1.00 98.19 91 CYS A C 1
ATOM 672 O O . CYS A 1 91 ? -8.896 7.496 11.999 1.00 98.19 91 CYS A O 1
ATOM 674 N N . TRP A 1 92 ? -10.107 9.352 11.663 1.00 97.69 92 TRP A N 1
ATOM 675 C CA . TRP A 1 92 ? -11.381 8.680 11.407 1.00 97.69 92 TRP A CA 1
ATOM 676 C C . TRP A 1 92 ? -11.316 7.718 10.213 1.00 97.69 92 TRP A C 1
ATOM 678 O O . TRP A 1 92 ? -11.842 6.607 10.305 1.00 97.69 92 TRP A O 1
ATOM 688 N N . ALA A 1 93 ? -10.619 8.108 9.140 1.00 98.06 93 ALA A N 1
ATOM 689 C CA . ALA A 1 93 ? -10.409 7.295 7.950 1.00 98.06 93 ALA A CA 1
ATOM 690 C C . ALA A 1 93 ? -9.431 6.147 8.224 1.00 98.06 93 ALA A C 1
ATOM 692 O O . ALA A 1 93 ? -9.664 5.031 7.769 1.00 98.06 93 ALA A O 1
ATOM 693 N N . TRP A 1 94 ? -8.380 6.369 9.018 1.00 98.62 94 TRP A N 1
ATOM 694 C CA . TRP A 1 94 ? -7.450 5.311 9.435 1.00 98.62 94 TRP A CA 1
ATOM 695 C C . TRP A 1 94 ? -8.103 4.253 10.322 1.00 98.62 94 TRP A C 1
ATOM 697 O O . TRP A 1 94 ? -7.853 3.053 10.159 1.00 98.62 94 TRP A O 1
ATOM 707 N N . ALA A 1 95 ? -8.914 4.682 11.289 1.00 98.75 95 ALA A N 1
ATOM 708 C CA . ALA A 1 95 ? -9.660 3.780 12.154 1.00 98.75 95 ALA A CA 1
ATOM 709 C C . ALA A 1 95 ? -10.725 3.012 11.354 1.00 98.75 95 ALA A C 1
ATOM 711 O O . ALA A 1 95 ? -10.781 1.790 11.462 1.00 98.75 95 ALA A O 1
ATOM 712 N N . GLY A 1 96 ? -11.495 3.692 10.493 1.00 98.69 96 GLY A N 1
ATOM 713 C CA . GLY A 1 96 ? -12.493 3.049 9.628 1.00 98.69 96 GLY A CA 1
ATOM 714 C C . GLY A 1 96 ? -11.855 2.044 8.670 1.00 98.69 96 GLY A C 1
ATOM 715 O O . GLY A 1 96 ? -12.272 0.896 8.600 1.00 98.69 96 GLY A O 1
ATOM 716 N N . THR A 1 97 ? -10.748 2.422 8.023 1.00 98.62 97 THR A N 1
ATOM 717 C CA . THR A 1 97 ? -10.020 1.533 7.103 1.00 98.62 97 THR A CA 1
ATOM 718 C C . THR A 1 97 ? -9.504 0.283 7.808 1.00 98.62 97 THR A C 1
ATOM 720 O O . THR A 1 97 ? -9.611 -0.804 7.254 1.00 98.62 97 THR A O 1
ATOM 723 N N . GLY A 1 98 ? -9.020 0.396 9.048 1.00 98.50 98 GLY A N 1
ATOM 724 C CA . GLY A 1 98 ? -8.598 -0.784 9.806 1.00 98.50 98 GLY A CA 1
ATOM 725 C C . GLY A 1 98 ? -9.763 -1.700 10.211 1.00 98.50 98 GLY A C 1
ATOM 726 O O . GLY A 1 98 ? -9.601 -2.920 10.216 1.00 98.50 98 GLY A O 1
ATOM 727 N N . ALA A 1 99 ? -10.949 -1.147 10.496 1.00 98.56 99 ALA A N 1
ATOM 728 C CA . ALA A 1 99 ? -12.155 -1.953 10.699 1.00 98.56 99 ALA A CA 1
ATOM 729 C C . ALA A 1 99 ? -12.569 -2.680 9.406 1.00 98.56 99 ALA A C 1
ATOM 731 O O . ALA A 1 99 ? -12.833 -3.885 9.442 1.00 98.56 99 ALA A O 1
ATOM 732 N N . LEU A 1 100 ? -12.513 -1.980 8.268 1.00 98.00 100 LEU A N 1
ATOM 733 C CA . LEU A 1 100 ? -12.793 -2.511 6.933 1.00 98.00 100 LEU A CA 1
ATOM 734 C C . LEU A 1 100 ? -11.835 -3.645 6.547 1.00 98.00 100 LEU A C 1
ATOM 736 O O . LEU A 1 100 ? -12.269 -4.679 6.040 1.00 98.00 100 LEU A O 1
ATOM 740 N N . GLU A 1 101 ? -10.538 -3.473 6.816 1.00 97.31 101 GLU A N 1
ATOM 741 C CA . GLU A 1 101 ? -9.486 -4.475 6.604 1.00 97.31 101 GLU A CA 1
ATOM 742 C C . GLU A 1 101 ? -9.733 -5.736 7.445 1.00 97.31 101 GLU A C 1
ATOM 744 O O . GLU A 1 101 ? -9.721 -6.845 6.906 1.00 97.31 101 GLU A O 1
ATOM 749 N N . ILE A 1 102 ? -10.035 -5.588 8.743 1.00 96.88 102 ILE A N 1
ATOM 750 C CA . ILE A 1 102 ? -10.346 -6.724 9.628 1.00 96.88 102 ILE A CA 1
ATOM 751 C C . ILE A 1 102 ? -11.611 -7.445 9.157 1.00 96.88 102 ILE A C 1
ATOM 753 O O . ILE A 1 102 ? -11.604 -8.671 9.024 1.00 96.88 102 ILE A O 1
ATOM 757 N N . ALA A 1 103 ? -12.679 -6.714 8.832 1.00 95.56 103 ALA A N 1
ATOM 758 C CA . ALA A 1 103 ? -13.908 -7.310 8.316 1.00 95.56 103 ALA A CA 1
ATOM 759 C C . ALA A 1 103 ? -13.657 -8.083 7.012 1.00 95.56 103 ALA A C 1
ATOM 761 O O . ALA A 1 103 ? -14.205 -9.171 6.802 1.00 95.56 103 ALA A O 1
ATOM 762 N N . HIS A 1 104 ? -12.786 -7.572 6.142 1.00 90.69 104 HIS A N 1
ATOM 763 C CA . HIS A 1 104 ? -12.415 -8.250 4.907 1.00 90.69 104 HIS A CA 1
ATOM 764 C C . HIS A 1 104 ? -11.605 -9.531 5.164 1.00 90.69 104 HIS A C 1
ATOM 766 O O . HIS A 1 104 ? -11.877 -10.577 4.558 1.00 90.69 104 HIS A O 1
ATOM 772 N N . ALA A 1 105 ? -10.673 -9.481 6.115 1.00 87.31 105 ALA A N 1
ATOM 773 C CA . ALA A 1 105 ? -9.869 -10.623 6.527 1.00 87.31 105 ALA A CA 1
ATOM 774 C C . ALA A 1 105 ? -10.733 -11.730 7.137 1.00 87.31 105 ALA A C 1
ATOM 776 O O . ALA A 1 105 ? -10.581 -12.898 6.778 1.00 87.31 105 ALA A O 1
ATOM 777 N N . VAL A 1 106 ? -11.682 -11.369 7.998 1.00 86.62 106 VAL A N 1
ATOM 778 C CA . VAL A 1 106 ? -12.594 -12.305 8.670 1.00 86.62 106 VAL A CA 1
ATOM 779 C C . VAL A 1 106 ? -13.578 -12.930 7.682 1.00 86.62 106 VAL A C 1
ATOM 781 O O . VAL A 1 106 ? -13.758 -14.148 7.666 1.00 86.62 106 VAL A O 1
ATOM 784 N N . THR A 1 107 ? -14.204 -12.122 6.824 1.00 84.88 107 THR A N 1
ATOM 785 C CA . THR A 1 107 ? -15.294 -12.600 5.956 1.00 84.88 107 THR A CA 1
ATOM 786 C C . THR A 1 107 ? -14.808 -13.230 4.654 1.00 84.88 107 THR A C 1
ATOM 788 O O . THR A 1 107 ? -15.478 -14.115 4.113 1.00 84.88 107 THR A O 1
ATOM 791 N N . ARG A 1 108 ? -13.663 -12.786 4.114 1.00 80.00 108 ARG A N 1
ATOM 792 C CA . ARG A 1 108 ? -13.136 -13.236 2.811 1.00 80.00 108 ARG A CA 1
ATOM 793 C C . ARG A 1 108 ? -11.736 -13.836 2.867 1.00 80.00 108 ARG A C 1
ATOM 795 O O . ARG A 1 108 ? -11.285 -14.353 1.848 1.00 80.00 108 ARG A O 1
ATOM 802 N N . GLY A 1 109 ? -11.050 -13.783 4.008 1.00 78.19 109 GLY A N 1
ATOM 803 C CA . GLY A 1 109 ? -9.650 -14.204 4.113 1.00 78.19 109 GLY A CA 1
ATOM 804 C C . GLY A 1 109 ? -8.662 -13.227 3.469 1.00 78.19 109 GLY A C 1
ATOM 805 O O . GLY A 1 109 ? -7.500 -13.593 3.284 1.00 78.19 109 GLY A O 1
ATOM 806 N N . VAL A 1 110 ? -9.107 -12.016 3.110 1.00 79.94 110 VAL A N 1
ATOM 807 C CA . VAL A 1 110 ? -8.296 -10.997 2.428 1.00 79.94 110 VAL A CA 1
ATOM 808 C C . VAL A 1 110 ? -7.723 -10.004 3.424 1.00 79.94 110 VAL A C 1
ATOM 810 O O . VAL A 1 110 ? -8.471 -9.340 4.124 1.00 79.94 110 VAL A O 1
ATOM 813 N N . ARG A 1 111 ? -6.394 -9.901 3.465 1.00 83.06 111 ARG A N 1
ATOM 814 C CA . ARG A 1 111 ? -5.641 -9.077 4.428 1.00 83.06 111 ARG A CA 1
ATOM 815 C C . ARG A 1 111 ? -4.898 -7.907 3.785 1.00 83.06 111 ARG A C 1
ATOM 817 O O . ARG A 1 111 ? -4.011 -7.327 4.398 1.00 83.06 111 ARG A O 1
ATOM 824 N N . ASP A 1 112 ? -5.207 -7.584 2.533 1.00 82.19 112 ASP A N 1
ATOM 825 C CA . ASP A 1 112 ? -4.604 -6.442 1.852 1.00 82.19 112 ASP A CA 1
ATOM 826 C C . ASP A 1 112 ? -4.816 -5.170 2.655 1.00 82.19 112 ASP A C 1
ATOM 828 O O . ASP A 1 112 ? -5.940 -4.859 3.050 1.00 82.19 112 ASP A O 1
ATOM 832 N N . ARG A 1 113 ? -3.745 -4.388 2.775 1.00 91.88 113 ARG A N 1
ATOM 833 C CA . ARG A 1 113 ? -3.860 -2.995 3.186 1.00 91.88 113 ARG A CA 1
ATOM 834 C C . ARG A 1 113 ? -4.678 -2.232 2.160 1.00 91.88 113 ARG A C 1
ATOM 836 O O . ARG A 1 113 ? -4.457 -2.382 0.955 1.00 91.88 113 ARG A O 1
ATOM 843 N N . LEU A 1 114 ? -5.575 -1.385 2.627 1.00 95.44 114 LEU A N 1
ATOM 844 C CA . LEU A 1 114 ? -6.456 -0.562 1.820 1.00 95.44 114 LEU A CA 1
ATOM 845 C C . LEU A 1 114 ? -5.974 0.892 1.829 1.00 95.44 114 LEU A C 1
ATOM 847 O O . LEU A 1 114 ? -5.357 1.376 2.772 1.00 95.44 114 LEU A O 1
ATOM 851 N N . SER A 1 115 ? -6.209 1.585 0.723 1.00 97.06 115 SER A N 1
ATOM 852 C CA . SER A 1 115 ? -5.683 2.917 0.457 1.00 97.06 115 SER A CA 1
ATOM 853 C C . SER A 1 115 ? -6.493 3.998 1.171 1.00 97.06 115 SER A C 1
ATOM 855 O O . SER A 1 115 ? -7.606 4.326 0.755 1.00 97.06 115 SER A O 1
ATOM 857 N N . ILE A 1 116 ? -5.896 4.606 2.200 1.00 98.06 116 ILE A N 1
ATOM 858 C CA . ILE A 1 116 ? -6.401 5.852 2.794 1.00 98.06 116 ILE A CA 1
ATOM 859 C C . ILE A 1 116 ? -6.246 7.015 1.801 1.00 98.06 116 ILE A C 1
ATOM 861 O O . ILE A 1 116 ? -7.148 7.837 1.687 1.00 98.06 116 ILE A O 1
ATOM 865 N N . GLU A 1 117 ? -5.175 7.028 0.997 1.00 97.44 117 GLU A N 1
ATOM 866 C CA . GLU A 1 117 ? -4.952 8.041 -0.050 1.00 97.44 117 GLU A CA 1
ATOM 867 C C . GLU A 1 117 ? -6.116 8.096 -1.054 1.00 97.44 117 GLU A C 1
ATOM 869 O O . GLU A 1 117 ? -6.552 9.166 -1.478 1.00 97.44 117 GLU A O 1
ATOM 874 N N . TYR A 1 118 ? -6.673 6.935 -1.419 1.00 97.38 118 TYR A N 1
ATOM 875 C CA . TYR A 1 118 ? -7.842 6.865 -2.289 1.00 97.38 118 TYR A CA 1
ATOM 876 C C . TYR A 1 118 ? -9.055 7.563 -1.670 1.00 97.38 118 TYR A C 1
ATOM 878 O O . TYR A 1 118 ? -9.753 8.292 -2.385 1.00 97.38 118 TYR A O 1
ATOM 886 N N . LEU A 1 119 ? -9.294 7.367 -0.369 1.00 97.31 119 LEU A N 1
ATOM 887 C CA . LEU A 1 119 ? -10.345 8.072 0.356 1.00 97.31 119 LEU A CA 1
ATOM 888 C C . LEU A 1 119 ? -10.065 9.572 0.348 1.00 97.31 119 LEU A C 1
ATOM 890 O O . LEU A 1 119 ? -10.886 10.326 -0.168 1.00 97.31 119 LEU A O 1
ATOM 894 N N . ASP A 1 120 ? -8.899 10.004 0.818 1.00 95.62 120 ASP A N 1
ATOM 895 C CA . ASP A 1 120 ? -8.566 11.422 0.981 1.00 95.62 120 ASP A CA 1
ATOM 896 C C . ASP A 1 120 ? -8.645 12.202 -0.341 1.00 95.62 120 ASP A C 1
ATOM 898 O O . ASP A 1 120 ? -9.240 13.285 -0.410 1.00 95.62 120 ASP A O 1
ATOM 902 N N . ALA A 1 121 ? -8.138 11.626 -1.434 1.00 94.31 121 ALA A N 1
ATOM 903 C CA . ALA A 1 121 ? -8.160 12.247 -2.756 1.00 94.31 121 ALA A CA 1
ATOM 904 C C . ALA A 1 121 ? -9.573 12.357 -3.360 1.00 94.31 121 ALA A C 1
ATOM 906 O O . ALA A 1 121 ? -9.869 13.286 -4.135 1.00 94.31 121 ALA A O 1
ATOM 907 N N . ASN A 1 122 ? -10.467 11.423 -3.020 1.00 93.31 122 ASN A N 1
ATOM 908 C CA . ASN A 1 122 ? -11.833 11.353 -3.547 1.00 93.31 122 ASN A CA 1
ATOM 909 C C . ASN A 1 122 ? -12.891 11.889 -2.578 1.00 93.31 122 ASN A C 1
ATOM 911 O O . ASN A 1 122 ? -14.036 12.075 -2.991 1.00 93.31 122 ASN A O 1
ATOM 915 N N . TYR A 1 123 ? -12.528 12.189 -1.332 1.00 90.94 123 TYR A N 1
ATOM 916 C CA . TYR A 1 123 ? -13.458 12.678 -0.330 1.00 90.94 123 TYR A CA 1
ATOM 917 C C . TYR A 1 123 ? -13.970 14.068 -0.706 1.00 90.94 123 TYR A C 1
ATOM 919 O O . TYR A 1 123 ? -13.206 14.988 -1.018 1.00 90.94 123 TYR A O 1
ATOM 927 N N . ARG A 1 124 ? -15.293 14.211 -0.739 1.00 83.31 124 ARG A N 1
ATOM 928 C CA . ARG A 1 124 ? -15.990 15.462 -1.044 1.00 83.31 124 ARG A CA 1
ATOM 929 C C . ARG A 1 124 ? -17.026 15.682 0.057 1.00 83.31 124 ARG A C 1
ATOM 931 O O . ARG A 1 124 ? -18.129 15.150 -0.065 1.00 83.31 124 ARG A O 1
ATOM 938 N N . PRO A 1 125 ? -16.679 16.406 1.135 1.00 72.81 125 PRO A N 1
ATOM 939 C CA . PRO A 1 125 ? -17.622 16.660 2.216 1.00 72.81 125 PRO A CA 1
ATOM 940 C C . PRO A 1 125 ? -18.829 17.451 1.698 1.00 72.81 125 PRO A C 1
ATOM 942 O O . PRO A 1 125 ? -18.720 18.272 0.785 1.00 72.81 125 PRO A O 1
ATOM 945 N N . ALA A 1 126 ? -20.002 17.195 2.280 1.00 66.06 126 ALA A N 1
ATOM 946 C CA . ALA A 1 126 ? -21.233 17.893 1.908 1.00 66.06 126 ALA A CA 1
ATOM 947 C C . ALA A 1 126 ? -21.260 19.353 2.399 1.00 66.06 126 ALA A C 1
ATOM 949 O O . ALA A 1 126 ? -21.938 20.194 1.804 1.00 66.06 126 ALA A O 1
ATOM 950 N N . SER A 1 127 ? -20.536 19.652 3.483 1.00 63.47 127 SER A N 1
ATOM 951 C CA . SER A 1 127 ? -20.405 21.009 4.016 1.00 63.47 127 SER A CA 1
ATOM 952 C C . SER A 1 127 ? -19.319 21.782 3.259 1.00 63.47 127 SER A C 1
ATOM 954 O O . SER A 1 127 ? -18.227 21.250 3.075 1.00 63.47 127 SER A O 1
ATOM 956 N N . PRO A 1 128 ? -19.575 23.040 2.856 1.00 60.56 128 PRO A N 1
ATOM 957 C CA . PRO A 1 128 ? -18.581 23.889 2.200 1.00 60.56 128 PRO A CA 1
ATOM 958 C C . PRO A 1 128 ? -17.467 24.380 3.142 1.00 60.56 128 PRO A C 1
ATOM 960 O O . PRO A 1 128 ? -16.486 24.947 2.661 1.00 60.56 128 PRO A O 1
ATOM 963 N N . GLU A 1 129 ? -17.629 24.211 4.457 1.00 59.22 129 GLU A N 1
ATOM 964 C CA . GLU A 1 129 ? -16.656 24.635 5.475 1.00 59.22 129 GLU A CA 1
ATOM 965 C C . GLU A 1 129 ? -15.507 23.630 5.631 1.00 59.22 129 GLU A C 1
ATOM 967 O O . GLU A 1 129 ? -14.381 24.032 5.920 1.00 59.22 129 GLU A O 1
ATOM 972 N N . TYR A 1 130 ? -15.756 22.355 5.319 1.00 68.88 130 TYR A N 1
ATOM 973 C CA . TYR A 1 130 ? -14.737 21.307 5.284 1.00 68.88 130 TYR A CA 1
ATOM 974 C C . TYR A 1 130 ? -14.337 21.071 3.837 1.00 68.88 130 TYR A C 1
ATOM 976 O O . TYR A 1 130 ? -15.178 21.002 2.941 1.00 68.88 130 TYR A O 1
ATOM 984 N N . ARG A 1 131 ? -13.038 21.004 3.576 1.00 73.19 131 ARG A N 1
ATOM 985 C CA . ARG A 1 131 ? -12.508 21.013 2.207 1.00 73.19 131 ARG A CA 1
ATOM 986 C C . ARG A 1 131 ? -11.903 19.673 1.811 1.00 73.19 131 ARG A C 1
ATOM 988 O O . ARG A 1 131 ? -11.827 19.389 0.615 1.00 73.19 131 ARG A O 1
ATOM 995 N N . TRP A 1 132 ? -11.537 18.842 2.787 1.00 89.69 132 TRP A N 1
ATOM 996 C CA . TRP A 1 132 ? -10.900 17.540 2.579 1.00 89.69 132 TRP A CA 1
ATOM 997 C C . TRP A 1 132 ? -10.965 16.655 3.836 1.00 89.69 132 TRP A C 1
ATOM 999 O O . TRP A 1 132 ? -11.427 17.090 4.887 1.00 89.69 132 TRP A O 1
ATOM 1009 N N . ALA A 1 133 ? -10.510 15.403 3.730 1.00 92.12 133 ALA A N 1
ATOM 1010 C CA . ALA A 1 133 ? -10.622 14.406 4.802 1.00 92.12 133 ALA A CA 1
ATOM 1011 C C . ALA A 1 133 ? -9.795 14.738 6.058 1.00 92.12 133 ALA A C 1
ATOM 1013 O O . ALA A 1 133 ? -10.127 14.285 7.155 1.00 92.12 133 ALA A O 1
ATOM 1014 N N . GLY A 1 134 ? -8.741 15.548 5.910 1.00 92.00 134 GLY A N 1
ATOM 1015 C CA . GLY A 1 134 ? -7.879 15.972 7.011 1.00 92.00 134 GLY A CA 1
ATOM 1016 C C . GLY A 1 134 ? -8.456 17.071 7.906 1.00 92.00 134 GLY A C 1
ATOM 1017 O O . GLY A 1 134 ? -7.825 17.387 8.908 1.00 92.00 134 GLY A O 1
ATOM 1018 N N . ASP A 1 135 ? -9.636 17.619 7.598 1.00 90.25 135 ASP A N 1
ATOM 1019 C CA . ASP A 1 135 ? -10.358 18.526 8.509 1.00 90.25 135 ASP A CA 1
ATOM 1020 C C . ASP A 1 135 ? -11.118 17.754 9.614 1.00 90.25 135 ASP A C 1
ATOM 1022 O O . ASP A 1 135 ? -11.630 18.349 10.560 1.00 90.25 135 ASP A O 1
ATOM 1026 N N . GLY A 1 136 ? -11.177 16.421 9.512 1.00 92.00 136 GLY A N 1
ATOM 1027 C CA . GLY A 1 136 ? -11.935 15.540 10.398 1.00 92.00 136 GLY A CA 1
ATOM 1028 C C . GLY A 1 136 ? -13.154 14.918 9.722 1.00 92.00 136 GLY A C 1
ATOM 1029 O O . GLY A 1 136 ? -13.606 15.352 8.661 1.00 92.00 136 GLY A O 1
ATOM 1030 N N . GLY A 1 137 ? -13.686 13.871 10.345 1.00 93.00 137 GLY A N 1
ATOM 1031 C CA . GLY A 1 137 ? -14.819 13.112 9.830 1.00 93.00 137 GLY A CA 1
ATOM 1032 C C . GLY A 1 137 ? -15.310 12.066 10.822 1.00 93.00 137 GLY A C 1
ATOM 1033 O O . GLY A 1 137 ? -14.757 11.892 11.910 1.00 93.00 137 GLY A O 1
ATOM 1034 N N . PHE A 1 138 ? -16.373 11.375 10.437 1.00 94.94 138 PHE A N 1
ATOM 1035 C CA . PHE A 1 138 ? -17.073 10.406 11.268 1.00 94.94 138 PHE A CA 1
ATOM 1036 C C . PHE A 1 138 ? -17.241 9.061 10.560 1.00 94.94 138 PHE A C 1
ATOM 1038 O O . PHE A 1 138 ? -17.082 8.960 9.344 1.00 94.94 138 PHE A O 1
ATOM 1045 N N . LEU A 1 139 ? -17.603 8.007 11.297 1.00 97.19 139 LEU A N 1
ATOM 1046 C CA . LEU A 1 139 ? -17.808 6.691 10.679 1.00 97.19 139 LEU A CA 1
ATOM 1047 C C . LEU A 1 139 ? -18.960 6.695 9.651 1.00 97.19 139 LEU A C 1
ATOM 1049 O O . LEU A 1 139 ? -18.900 5.984 8.653 1.00 97.19 139 LEU A O 1
ATOM 1053 N N . ASP A 1 140 ? -19.976 7.539 9.844 1.00 94.75 140 ASP A N 1
ATOM 1054 C CA . ASP A 1 140 ? -21.059 7.729 8.863 1.00 94.75 140 ASP A CA 1
ATOM 1055 C C . ASP A 1 140 ? -20.554 8.366 7.552 1.00 94.75 140 ASP A C 1
ATOM 1057 O O . ASP A 1 140 ? -20.964 7.962 6.461 1.00 94.75 140 ASP A O 1
ATOM 1061 N N . ASP A 1 141 ? -19.594 9.298 7.635 1.00 94.50 141 ASP A N 1
ATOM 1062 C CA . ASP A 1 141 ? -18.931 9.873 6.456 1.00 94.50 141 ASP A CA 1
ATOM 1063 C C . ASP A 1 141 ? -18.139 8.790 5.700 1.00 94.50 141 ASP A C 1
ATOM 1065 O O . ASP A 1 141 ? -18.137 8.750 4.465 1.00 94.50 141 ASP A O 1
ATOM 1069 N N . PHE A 1 142 ? -17.513 7.867 6.440 1.00 96.75 142 PHE A N 1
ATOM 1070 C CA . PHE A 1 142 ? -16.728 6.752 5.900 1.00 96.75 142 PHE A CA 1
ATOM 1071 C C . PHE A 1 142 ? -17.622 5.752 5.162 1.00 96.75 142 PHE A C 1
ATOM 1073 O O . PHE A 1 142 ? -17.385 5.439 3.991 1.00 96.75 142 PHE A O 1
ATOM 1080 N N . ALA A 1 143 ? -18.702 5.309 5.812 1.00 97.06 143 ALA A N 1
ATOM 1081 C CA . ALA A 1 143 ? -19.687 4.417 5.212 1.00 97.06 143 ALA A CA 1
ATOM 1082 C C . ALA A 1 143 ? -20.366 5.068 3.994 1.00 97.06 143 ALA A C 1
ATOM 1084 O O . ALA A 1 143 ? -20.547 4.419 2.961 1.00 97.06 143 ALA A O 1
ATOM 1085 N N . THR A 1 144 ? -20.673 6.367 4.060 1.00 94.69 144 THR A N 1
ATOM 1086 C CA . THR A 1 144 ? -21.229 7.123 2.928 1.00 94.69 144 THR A CA 1
ATOM 1087 C C . THR A 1 144 ? -20.262 7.159 1.745 1.00 94.69 144 THR A C 1
ATOM 1089 O O . THR A 1 144 ? -20.675 6.917 0.607 1.00 94.69 144 THR A O 1
ATOM 1092 N N . PHE A 1 145 ? -18.972 7.407 1.992 1.00 95.62 145 PHE A N 1
ATOM 1093 C CA . PHE A 1 145 ? -17.944 7.396 0.952 1.00 95.62 145 PHE A CA 1
ATOM 1094 C C . PHE A 1 145 ? -17.875 6.040 0.240 1.00 95.62 145 PHE A C 1
ATOM 1096 O O . PHE A 1 145 ? -17.984 5.981 -0.988 1.00 95.62 145 PHE A O 1
ATOM 1103 N N . TYR A 1 146 ? -17.753 4.945 0.991 1.00 96.62 146 TYR A N 1
ATOM 1104 C CA . TYR A 1 146 ? -17.632 3.607 0.408 1.00 96.62 146 TYR A CA 1
ATOM 1105 C C . TYR A 1 146 ? -18.940 3.080 -0.190 1.00 96.62 146 TYR A C 1
ATOM 1107 O O . TYR A 1 146 ? -18.901 2.317 -1.155 1.00 96.62 146 TYR A O 1
ATOM 1115 N N . THR A 1 147 ? -20.096 3.549 0.285 1.00 95.94 147 THR A N 1
ATOM 1116 C CA . THR A 1 147 ? -21.388 3.328 -0.382 1.00 95.94 147 THR A CA 1
ATOM 1117 C C . THR A 1 147 ? -21.429 4.012 -1.750 1.00 95.94 147 THR A C 1
ATOM 1119 O O . THR A 1 147 ? -21.928 3.438 -2.717 1.00 95.94 147 THR A O 1
ATOM 1122 N N . ALA A 1 148 ? -20.892 5.231 -1.857 1.00 94.31 148 ALA A N 1
ATOM 1123 C CA . ALA A 1 148 ? -20.887 5.991 -3.104 1.00 94.31 148 ALA A CA 1
ATOM 1124 C C . ALA A 1 148 ? -19.871 5.458 -4.128 1.00 94.31 148 ALA A C 1
ATOM 1126 O O . ALA A 1 148 ? -20.167 5.421 -5.324 1.00 94.31 148 ALA A O 1
ATOM 1127 N N . THR A 1 149 ? -18.677 5.055 -3.684 1.00 93.69 149 THR A N 1
ATOM 1128 C CA . THR A 1 149 ? -17.621 4.547 -4.575 1.00 93.69 149 THR A CA 1
ATOM 1129 C C . THR A 1 149 ? -17.779 3.062 -4.892 1.00 93.69 149 THR A C 1
ATOM 1131 O O . THR A 1 149 ? -17.425 2.634 -5.992 1.00 93.69 149 THR A O 1
ATOM 1134 N N . GLY A 1 150 ? -18.312 2.269 -3.957 1.00 92.88 150 GLY A N 1
ATOM 1135 C CA . GLY A 1 150 ? -18.500 0.824 -4.096 1.00 92.88 150 GLY A CA 1
ATOM 1136 C C . GLY A 1 150 ? -17.194 0.033 -4.219 1.00 92.88 150 GLY A C 1
ATOM 1137 O O . GLY A 1 150 ? -17.219 -1.122 -4.658 1.00 92.88 150 GLY A O 1
ATOM 1138 N N . MET A 1 151 ? -16.047 0.635 -3.882 1.00 92.12 151 MET A N 1
ATOM 1139 C CA . MET A 1 151 ? -14.741 -0.004 -4.026 1.00 92.12 151 MET A CA 1
ATOM 1140 C C . MET A 1 151 ? -13.745 0.381 -2.937 1.00 92.12 151 MET A C 1
ATOM 1142 O O . MET A 1 151 ? -13.617 1.551 -2.591 1.00 92.12 151 MET A O 1
ATOM 1146 N N . ALA A 1 152 ? -12.987 -0.611 -2.474 1.00 94.69 152 ALA A N 1
ATOM 1147 C CA . ALA A 1 152 ? -11.776 -0.433 -1.690 1.00 94.69 152 ALA A CA 1
ATOM 1148 C C . ALA A 1 152 ? -10.545 -0.753 -2.545 1.00 94.69 152 ALA A C 1
ATOM 1150 O O . ALA A 1 152 ? -10.465 -1.804 -3.188 1.00 94.69 152 ALA A O 1
ATOM 1151 N N . VAL A 1 153 ? -9.600 0.182 -2.575 1.00 93.06 153 VAL A N 1
ATOM 1152 C CA . VAL A 1 153 ? -8.397 0.124 -3.412 1.00 93.06 153 VAL A CA 1
ATOM 1153 C C . VAL A 1 153 ? -7.232 -0.404 -2.572 1.00 93.06 153 VAL A C 1
ATOM 1155 O O . VAL A 1 153 ? -7.002 0.145 -1.498 1.00 93.06 153 VAL A O 1
ATOM 1158 N N . PRO A 1 154 ? -6.488 -1.432 -3.017 1.00 89.31 154 PRO A N 1
ATOM 1159 C CA . PRO A 1 154 ? -5.288 -1.887 -2.327 1.00 89.31 154 PRO A CA 1
ATOM 1160 C C . PRO A 1 154 ? -4.232 -0.785 -2.232 1.00 89.31 154 PRO A C 1
ATOM 1162 O O . PRO A 1 154 ? -3.967 -0.075 -3.201 1.00 89.31 154 PRO A O 1
ATOM 1165 N N . TRP A 1 155 ? -3.569 -0.698 -1.084 1.00 87.06 155 TRP A N 1
ATOM 1166 C CA . TRP A 1 155 ? -2.440 0.198 -0.827 1.00 87.06 155 TRP A CA 1
ATOM 1167 C C . TRP A 1 155 ? -1.290 0.003 -1.825 1.00 87.06 155 TRP A C 1
ATOM 1169 O O . TRP A 1 155 ? -0.576 0.942 -2.159 1.00 87.06 155 TRP A O 1
ATOM 1179 N N . SER A 1 156 ? -1.103 -1.226 -2.312 1.00 80.75 156 SER A N 1
ATOM 1180 C CA . SER A 1 156 ? -0.051 -1.587 -3.269 1.00 80.75 156 SER A CA 1
ATOM 1181 C C . SER A 1 156 ? -0.290 -1.060 -4.685 1.00 80.75 156 SER A C 1
ATOM 1183 O O . SER A 1 156 ? 0.618 -1.128 -5.520 1.00 80.75 156 SER A O 1
ATOM 1185 N N . ASN A 1 157 ? -1.485 -0.542 -4.985 1.00 77.88 157 ASN A N 1
ATOM 1186 C CA . ASN A 1 157 ? -1.751 0.035 -6.291 1.00 77.88 157 ASN A CA 1
ATOM 1187 C C . ASN A 1 157 ? -0.877 1.282 -6.524 1.00 77.88 157 ASN A C 1
ATOM 1189 O O . ASN A 1 157 ? -0.584 2.033 -5.592 1.00 77.88 157 ASN A O 1
ATOM 1193 N N . PRO A 1 158 ? -0.474 1.560 -7.778 1.00 80.69 158 PRO A N 1
ATOM 1194 C CA . PRO A 1 158 ? 0.278 2.767 -8.099 1.00 80.69 158 PRO A CA 1
ATOM 1195 C C . PRO A 1 158 ? -0.371 4.051 -7.554 1.00 80.69 158 PRO A C 1
ATOM 1197 O O . PRO A 1 158 ? -1.516 4.365 -7.887 1.00 80.69 158 PRO A O 1
ATOM 1200 N N . ASN A 1 159 ? 0.404 4.801 -6.762 1.00 84.31 159 ASN A N 1
ATOM 1201 C CA . ASN A 1 159 ? 0.012 6.036 -6.069 1.00 84.31 159 ASN A CA 1
ATOM 1202 C C . ASN A 1 159 ? -1.139 5.882 -5.056 1.00 84.31 159 ASN A C 1
ATOM 1204 O O . ASN A 1 159 ? -1.795 6.870 -4.747 1.00 84.31 159 ASN A O 1
ATOM 1208 N N . ALA A 1 160 ? -1.412 4.667 -4.578 1.00 88.81 160 ALA A N 1
ATOM 1209 C CA . ALA A 1 160 ? -2.416 4.405 -3.549 1.00 88.81 160 ALA A CA 1
ATOM 1210 C C . ALA A 1 160 ? -1.817 4.342 -2.127 1.00 88.81 160 ALA A C 1
ATOM 1212 O O . ALA A 1 160 ? -2.562 4.209 -1.154 1.00 88.81 160 ALA A O 1
ATOM 1213 N N . ASP A 1 161 ? -0.491 4.444 -1.999 1.00 89.94 161 ASP A N 1
ATOM 1214 C CA . ASP A 1 161 ? 0.205 4.625 -0.728 1.00 89.94 161 ASP A CA 1
ATOM 1215 C C . ASP A 1 161 ? -0.088 6.006 -0.126 1.00 89.94 161 ASP A C 1
ATOM 1217 O O . ASP A 1 161 ? -0.200 6.986 -0.859 1.00 89.94 161 ASP A O 1
ATOM 1221 N N . TYR A 1 162 ? -0.202 6.091 1.202 1.00 95.75 162 TYR A N 1
ATOM 1222 C CA . TYR A 1 162 ? -0.511 7.347 1.892 1.00 95.75 162 TYR A CA 1
ATOM 1223 C C . TYR A 1 162 ? 0.613 8.379 1.772 1.00 95.75 162 TYR A C 1
ATOM 1225 O O . TYR A 1 162 ? 1.765 8.102 2.122 1.00 95.75 162 TYR A O 1
ATOM 1233 N N . ARG A 1 163 ? 0.269 9.594 1.333 1.00 93.19 163 ARG A N 1
ATOM 1234 C CA . ARG A 1 163 ? 1.196 10.729 1.181 1.00 93.19 163 ARG A CA 1
ATOM 1235 C C . ARG A 1 163 ? 0.680 12.033 1.783 1.00 93.19 163 ARG A C 1
ATOM 1237 O O . ARG A 1 163 ? 1.370 13.054 1.711 1.00 93.19 163 ARG A O 1
ATOM 1244 N N . ASP A 1 164 ? -0.474 11.986 2.439 1.00 92.25 164 ASP A N 1
ATOM 1245 C CA . ASP A 1 164 ? -1.180 13.172 2.924 1.00 92.25 164 ASP A CA 1
ATOM 1246 C C . ASP A 1 164 ? -0.756 13.673 4.308 1.00 92.25 164 ASP A C 1
ATOM 1248 O O . ASP A 1 164 ? -1.196 14.733 4.754 1.00 92.25 164 ASP A O 1
ATOM 1252 N N . GLY A 1 165 ? 0.192 12.997 4.961 1.00 89.75 165 GLY A N 1
ATOM 1253 C CA . GLY A 1 165 ? 0.689 13.398 6.282 1.00 89.75 165 GLY A CA 1
ATOM 1254 C C . GLY A 1 165 ? 1.580 14.647 6.307 1.00 89.75 165 GLY A C 1
ATOM 1255 O O . GLY A 1 165 ? 2.015 15.069 7.380 1.00 89.75 165 GLY A O 1
ATOM 1256 N N . GLY A 1 166 ? 1.884 15.242 5.152 1.00 88.19 166 GLY A N 1
ATOM 1257 C CA . GLY A 1 166 ? 2.810 16.366 5.026 1.00 88.19 166 GLY A CA 1
ATOM 1258 C C . GLY A 1 166 ? 2.199 17.746 5.299 1.00 88.19 166 GLY A C 1
ATOM 1259 O O . GLY A 1 166 ? 1.011 17.988 5.103 1.00 88.19 166 GLY A O 1
ATOM 1260 N N . TRP A 1 167 ? 3.066 18.705 5.649 1.00 85.88 167 TRP A N 1
ATOM 1261 C CA . TRP A 1 167 ? 2.720 20.128 5.818 1.00 85.88 167 TRP A CA 1
ATOM 1262 C C . TRP A 1 167 ? 1.938 20.719 4.642 1.00 85.88 167 TRP A C 1
ATOM 1264 O O . TRP A 1 167 ? 1.023 21.512 4.844 1.00 85.88 167 TRP A O 1
ATOM 1274 N N . TRP A 1 168 ? 2.302 20.335 3.416 1.00 89.75 168 TRP A N 1
ATOM 1275 C CA . TRP A 1 168 ? 1.671 20.871 2.216 1.00 89.75 168 TRP A CA 1
ATOM 1276 C C . TRP A 1 168 ? 0.171 20.555 2.172 1.00 89.75 168 TRP A C 1
ATOM 1278 O O . TRP A 1 168 ? -0.612 21.438 1.827 1.00 89.75 168 TRP A O 1
ATOM 1288 N N . CYS A 1 169 ? -0.241 19.342 2.554 1.00 89.06 169 CYS A N 1
ATOM 1289 C CA . CYS A 1 169 ? -1.649 18.935 2.529 1.00 89.06 169 CYS A CA 1
ATOM 1290 C C . CYS A 1 169 ? -2.464 19.715 3.560 1.00 89.06 169 CYS A C 1
ATOM 1292 O O . CYS A 1 169 ? -3.492 20.292 3.210 1.00 89.06 169 CYS A O 1
ATOM 1294 N N . ALA A 1 170 ? -1.944 19.828 4.787 1.00 85.06 170 ALA A N 1
ATOM 1295 C CA . ALA A 1 170 ? -2.565 20.603 5.859 1.00 85.06 170 ALA A CA 1
ATOM 1296 C C . ALA A 1 170 ? -2.733 22.091 5.491 1.00 85.06 170 ALA A C 1
ATOM 1298 O O . ALA A 1 170 ? -3.798 22.664 5.700 1.00 85.06 170 ALA A O 1
ATOM 1299 N N . GLU A 1 171 ? -1.721 22.718 4.880 1.00 85.69 171 GLU A N 1
ATOM 1300 C CA . GLU A 1 171 ? -1.788 24.132 4.473 1.00 85.69 171 GLU A CA 1
ATOM 1301 C C . GLU A 1 171 ? -2.743 24.365 3.289 1.00 85.69 171 GLU A C 1
ATOM 1303 O O . GLU A 1 171 ? -3.420 25.394 3.212 1.00 85.69 171 GLU A O 1
ATOM 1308 N N . ASN A 1 172 ? -2.814 23.414 2.353 1.00 86.69 172 ASN A N 1
ATOM 1309 C CA . ASN A 1 172 ? -3.629 23.545 1.143 1.00 86.69 172 ASN A CA 1
ATOM 1310 C C . ASN A 1 172 ? -5.049 22.978 1.295 1.00 86.69 172 ASN A C 1
ATOM 1312 O O . ASN A 1 172 ? -5.877 23.205 0.409 1.00 86.69 172 ASN A O 1
ATOM 1316 N N . GLY A 1 173 ? -5.334 22.262 2.385 1.00 88.12 173 GLY A N 1
ATOM 1317 C CA . GLY A 1 173 ? -6.630 21.651 2.666 1.00 88.12 173 GLY A CA 1
ATOM 1318 C C . GLY A 1 173 ? -7.064 20.651 1.594 1.00 88.12 173 GLY A C 1
ATOM 1319 O O . GLY A 1 173 ? -8.189 20.743 1.100 1.00 88.12 173 GLY A O 1
ATOM 1320 N N . ARG A 1 174 ? -6.148 19.777 1.150 1.00 89.56 174 ARG A N 1
ATOM 1321 C CA . ARG A 1 174 ? -6.405 18.737 0.137 1.00 89.56 174 ARG A CA 1
ATOM 1322 C C . ARG A 1 174 ? -5.311 17.671 0.102 1.00 89.56 174 ARG A C 1
ATOM 1324 O O . ARG A 1 174 ? -4.176 17.944 0.483 1.00 89.56 174 ARG A O 1
ATOM 1331 N N . SER A 1 175 ? -5.652 16.530 -0.492 1.00 91.38 175 SER A N 1
ATOM 1332 C CA . SER A 1 175 ? -4.714 15.447 -0.799 1.00 91.38 175 SER A CA 1
ATOM 1333 C C . SER A 1 175 ? -3.597 15.870 -1.771 1.00 91.38 175 SER A C 1
ATOM 1335 O O . SER A 1 175 ? -3.812 16.692 -2.678 1.00 91.38 175 SER A O 1
ATOM 1337 N N . LEU A 1 176 ? -2.401 15.312 -1.571 1.00 90.06 176 LEU A N 1
ATOM 1338 C CA . LEU A 1 176 ? -1.203 15.464 -2.389 1.00 90.06 176 LEU A CA 1
ATOM 1339 C C . LEU A 1 176 ? -1.359 14.737 -3.717 1.00 90.06 176 LEU A C 1
ATOM 1341 O O . LEU A 1 176 ? -1.005 15.293 -4.764 1.00 90.06 176 LEU A O 1
ATOM 1345 N N . VAL A 1 177 ? -1.866 13.501 -3.687 1.00 89.12 177 VAL A N 1
ATOM 1346 C CA . VAL A 1 177 ? -2.084 12.714 -4.895 1.00 89.12 177 VAL A CA 1
ATOM 1347 C C . VAL A 1 177 ? -3.480 13.028 -5.433 1.00 89.12 177 VAL A C 1
ATOM 1349 O O . VAL A 1 177 ? -4.494 12.750 -4.800 1.00 89.12 177 VAL A O 1
ATOM 1352 N N . PRO A 1 178 ? -3.602 13.603 -6.640 1.00 87.94 178 PRO A N 1
ATOM 1353 C CA . PRO A 1 178 ? -4.919 13.858 -7.196 1.00 87.94 178 PRO A CA 1
ATOM 1354 C C . PRO A 1 178 ? -5.622 12.536 -7.524 1.00 87.94 178 PRO A C 1
ATOM 1356 O O . PRO A 1 178 ? -5.010 11.621 -8.068 1.00 87.94 178 PRO A O 1
ATOM 1359 N N . ALA A 1 179 ? -6.938 12.476 -7.302 1.00 89.62 179 ALA A N 1
ATOM 1360 C CA . ALA A 1 179 ? -7.746 11.263 -7.477 1.00 89.62 179 ALA A CA 1
ATOM 1361 C C . ALA A 1 179 ? -7.529 10.522 -8.811 1.00 89.62 179 ALA A C 1
ATOM 1363 O O . ALA A 1 179 ? -7.525 9.296 -8.843 1.00 89.62 179 ALA A O 1
ATOM 1364 N N . TYR A 1 180 ? -7.322 11.249 -9.917 1.00 84.69 180 TYR A N 1
ATOM 1365 C CA . TYR A 1 180 ? -7.111 10.645 -11.240 1.00 84.69 180 TYR A CA 1
ATOM 1366 C C . TYR A 1 180 ? -5.760 9.924 -11.391 1.00 84.69 180 TYR A C 1
ATOM 1368 O O . TYR A 1 180 ? -5.575 9.188 -12.358 1.00 84.69 180 TYR A O 1
ATOM 1376 N N . ALA A 1 181 ? -4.799 10.179 -10.499 1.00 81.75 181 ALA A N 1
ATOM 1377 C CA . ALA A 1 181 ? -3.472 9.573 -10.524 1.00 81.75 181 ALA A CA 1
ATOM 1378 C C . ALA A 1 181 ? -3.398 8.267 -9.718 1.00 81.75 181 ALA A C 1
ATOM 1380 O O . ALA A 1 181 ? -2.412 7.540 -9.853 1.00 81.75 181 ALA A O 1
ATOM 1381 N N . ILE A 1 182 ? -4.420 7.971 -8.908 1.00 82.69 182 ILE A N 1
ATOM 1382 C CA . ILE A 1 182 ? -4.501 6.758 -8.094 1.00 82.69 182 ILE A CA 1
ATOM 1383 C C . ILE A 1 182 ? -5.044 5.625 -8.959 1.00 82.69 182 ILE A C 1
ATOM 1385 O O . ILE A 1 182 ? -6.157 5.700 -9.487 1.00 82.69 182 ILE A O 1
ATOM 1389 N N . ALA A 1 183 ? -4.261 4.560 -9.116 1.00 78.94 183 ALA A N 1
ATOM 1390 C CA . ALA A 1 183 ? -4.721 3.375 -9.820 1.00 78.94 183 ALA A CA 1
ATOM 1391 C C . ALA A 1 183 ? -5.774 2.635 -8.980 1.00 78.94 183 ALA A C 1
ATOM 1393 O O . ALA A 1 183 ? -5.512 2.200 -7.863 1.00 78.94 183 ALA A O 1
ATOM 1394 N N . THR A 1 184 ? -6.971 2.448 -9.534 1.00 81.38 184 THR A N 1
ATOM 1395 C CA . THR A 1 184 ? -8.088 1.763 -8.859 1.00 81.38 184 THR A CA 1
ATOM 1396 C C . THR A 1 184 ? -8.253 0.305 -9.288 1.00 81.38 184 THR A C 1
ATOM 1398 O O . THR A 1 184 ? -9.219 -0.340 -8.902 1.00 81.38 184 THR A O 1
ATOM 1401 N N . ASN A 1 185 ? -7.349 -0.234 -10.108 1.00 75.81 185 ASN A N 1
ATOM 1402 C CA . ASN A 1 185 ? -7.355 -1.643 -10.492 1.00 75.81 185 ASN A CA 1
ATOM 1403 C C . ASN A 1 185 ? -6.018 -2.299 -10.114 1.00 75.81 185 ASN A C 1
ATOM 1405 O O . ASN A 1 185 ? -4.980 -1.745 -10.484 1.00 75.81 185 ASN A O 1
ATOM 1409 N N . PRO A 1 186 ? -6.045 -3.473 -9.452 1.00 75.88 186 PRO A N 1
ATOM 1410 C CA . PRO A 1 186 ? -7.238 -4.178 -8.945 1.00 75.88 186 PRO A CA 1
ATOM 1411 C C . PRO A 1 186 ? -7.967 -3.413 -7.816 1.00 75.88 186 PRO A C 1
ATOM 1413 O O . PRO A 1 186 ? -7.394 -2.511 -7.214 1.00 75.88 186 PRO A O 1
ATOM 1416 N N . HIS A 1 187 ? -9.233 -3.753 -7.541 1.00 83.69 187 HIS A N 1
ATOM 1417 C CA . HIS A 1 187 ? -9.981 -3.281 -6.364 1.00 83.69 187 HIS A CA 1
ATOM 1418 C C . HIS A 1 187 ? -10.926 -4.349 -5.807 1.00 83.69 187 HIS A C 1
ATOM 1420 O O . HIS A 1 187 ? -11.351 -5.281 -6.500 1.00 83.69 187 HIS A O 1
ATOM 1426 N N . TYR A 1 188 ? -11.316 -4.153 -4.552 1.00 86.38 188 TYR A N 1
ATOM 1427 C CA . TYR A 1 188 ? -12.339 -4.924 -3.864 1.00 86.38 188 TYR A CA 1
ATOM 1428 C C . TYR A 1 188 ? -13.679 -4.224 -3.973 1.00 86.38 188 TYR A C 1
ATOM 1430 O O . TYR A 1 188 ? -13.820 -3.071 -3.589 1.00 86.38 188 TYR A O 1
ATOM 1438 N N . ARG A 1 189 ? -14.682 -4.916 -4.508 1.00 89.62 189 ARG A N 1
ATOM 1439 C CA . ARG A 1 189 ? -16.035 -4.370 -4.624 1.00 89.62 189 ARG A CA 1
ATOM 1440 C C . ARG A 1 189 ? -16.760 -4.472 -3.288 1.00 89.62 189 ARG A C 1
ATOM 1442 O O . ARG A 1 189 ? -16.901 -5.573 -2.755 1.00 89.62 189 ARG A O 1
ATOM 1449 N N . ILE A 1 190 ? -17.288 -3.356 -2.809 1.00 93.06 190 ILE A N 1
ATOM 1450 C CA . ILE A 1 190 ? -18.156 -3.285 -1.632 1.00 93.06 190 ILE A CA 1
ATOM 1451 C C . ILE A 1 190 ? -19.601 -3.310 -2.135 1.00 93.06 190 ILE A C 1
ATOM 1453 O O . ILE A 1 190 ? -20.006 -2.462 -2.925 1.00 93.06 190 ILE A O 1
ATOM 1457 N N . ALA A 1 191 ? -20.358 -4.338 -1.748 1.00 90.62 191 ALA A N 1
ATOM 1458 C CA . ALA A 1 191 ? -21.777 -4.462 -2.082 1.00 90.62 191 ALA A CA 1
ATOM 1459 C C . ALA A 1 191 ? -22.638 -3.546 -1.201 1.00 90.62 191 ALA A C 1
ATOM 1461 O O . ALA A 1 191 ? -23.585 -2.936 -1.692 1.00 90.62 191 ALA A O 1
ATOM 1462 N N . SER A 1 192 ? -22.299 -3.462 0.084 1.00 96.50 192 SER A N 1
ATOM 1463 C CA . SER A 1 192 ? -22.913 -2.559 1.055 1.00 96.50 192 SER A CA 1
ATOM 1464 C C . SER A 1 192 ? -21.953 -2.301 2.209 1.00 96.50 192 SER A C 1
ATOM 1466 O O . SER A 1 192 ? -21.118 -3.153 2.518 1.00 96.50 192 SER A O 1
ATOM 1468 N N . ILE A 1 193 ? -22.092 -1.143 2.843 1.00 97.50 193 ILE A N 1
ATOM 1469 C CA . ILE A 1 193 ? -21.430 -0.785 4.094 1.00 97.50 193 ILE A CA 1
ATOM 1470 C C . ILE A 1 193 ? -22.360 0.143 4.881 1.00 97.50 193 ILE A C 1
ATOM 1472 O O . ILE A 1 193 ? -22.975 1.031 4.293 1.00 97.50 193 ILE A O 1
ATOM 1476 N N . GLU A 1 194 ? -22.487 -0.072 6.185 1.00 96.81 194 GLU A N 1
ATOM 1477 C CA . GLU A 1 194 ? -23.309 0.753 7.076 1.00 96.81 194 GLU A CA 1
ATOM 1478 C C . GLU A 1 194 ? -22.587 0.971 8.408 1.00 96.81 194 GLU A C 1
ATOM 1480 O O . GLU A 1 194 ? -22.001 0.041 8.958 1.00 96.81 194 GLU A O 1
ATOM 1485 N N . ALA A 1 195 ? -22.617 2.201 8.923 1.00 97.38 195 ALA A N 1
ATOM 1486 C CA . ALA A 1 195 ? -22.100 2.511 10.250 1.00 97.38 195 ALA A CA 1
ATOM 1487 C C . ALA A 1 195 ? -23.144 2.141 11.315 1.00 97.38 195 ALA A C 1
ATOM 1489 O O . ALA A 1 195 ? -24.280 2.610 11.269 1.00 97.38 195 ALA A O 1
ATOM 1490 N N . GLU A 1 196 ? -22.746 1.357 12.312 1.00 97.44 196 GLU A N 1
ATOM 1491 C CA . GLU A 1 196 ? -23.599 0.916 13.414 1.00 97.44 196 GLU A CA 1
ATOM 1492 C C . GLU A 1 196 ? -23.082 1.445 14.756 1.00 97.44 196 GLU A C 1
ATOM 1494 O O . GLU A 1 196 ? -21.879 1.503 15.025 1.00 97.44 196 GLU A O 1
ATOM 1499 N N . ARG A 1 197 ? -24.005 1.803 15.646 1.00 96.75 197 ARG A N 1
ATOM 1500 C CA . ARG A 1 197 ? -23.710 2.212 17.020 1.00 96.75 197 ARG A CA 1
ATOM 1501 C C . ARG A 1 197 ? -23.714 1.010 17.959 1.00 96.75 197 ARG A C 1
ATOM 1503 O O . ARG A 1 197 ? -24.690 0.263 18.022 1.00 96.75 197 ARG A O 1
ATOM 1510 N N . ILE A 1 198 ? -22.705 0.922 18.821 1.00 96.88 198 ILE A N 1
ATOM 1511 C CA . ILE A 1 198 ? -22.737 0.037 19.988 1.00 96.88 198 ILE A CA 1
ATOM 1512 C C . ILE A 1 198 ? -23.452 0.770 21.126 1.00 96.88 198 ILE A C 1
ATOM 1514 O O . ILE A 1 198 ? -23.086 1.884 21.499 1.00 96.88 198 ILE A O 1
ATOM 1518 N N . VAL A 1 199 ? -24.501 0.168 21.690 1.00 94.88 199 VAL A N 1
ATOM 1519 C CA . VAL A 1 199 ? -25.266 0.795 22.779 1.00 94.88 199 VAL A CA 1
ATOM 1520 C C . VAL A 1 199 ? -24.450 0.749 24.071 1.00 94.88 199 VAL A C 1
ATOM 1522 O O . VAL A 1 199 ? -24.458 -0.248 24.782 1.00 94.88 199 VAL A O 1
ATOM 1525 N N . THR A 1 200 ? -23.742 1.827 24.386 1.00 94.69 200 THR A N 1
ATOM 1526 C CA . THR A 1 200 ? -22.912 1.930 25.602 1.00 94.69 200 THR A CA 1
ATOM 1527 C C . THR A 1 200 ? -23.460 2.914 26.631 1.00 94.69 200 THR A C 1
ATOM 1529 O O . THR A 1 200 ? -23.128 2.821 27.808 1.00 94.69 200 THR A O 1
ATOM 1532 N N . ARG A 1 201 ? -24.346 3.816 26.207 1.00 91.81 201 ARG A N 1
ATOM 1533 C CA . ARG A 1 201 ? -24.909 4.879 27.046 1.00 91.81 201 ARG A CA 1
ATOM 1534 C C . ARG A 1 201 ? -26.259 4.490 27.627 1.00 91.81 201 ARG A C 1
ATOM 1536 O O . ARG A 1 201 ? -27.045 3.806 26.972 1.00 91.81 201 ARG A O 1
ATOM 1543 N N . HIS A 1 202 ? -26.540 4.973 28.828 1.00 91.56 202 HIS A N 1
ATOM 1544 C CA . HIS A 1 202 ? -27.779 4.820 29.587 1.00 91.56 202 HIS A CA 1
ATOM 1545 C C . HIS A 1 202 ? -28.157 3.355 29.870 1.00 91.56 202 HIS A C 1
ATOM 1547 O O . HIS A 1 202 ? -29.322 3.038 30.112 1.00 91.56 202 HIS A O 1
ATOM 1553 N N . VAL A 1 203 ? -27.169 2.454 29.847 1.00 91.69 203 VAL A N 1
ATOM 1554 C CA . VAL A 1 203 ? -27.322 1.006 30.106 1.00 91.69 203 VAL A CA 1
ATOM 1555 C C . VAL A 1 203 ? -26.544 0.523 31.333 1.00 91.69 203 VAL A C 1
ATOM 1557 O O . VAL A 1 203 ? -26.744 -0.602 31.789 1.00 91.69 203 VAL A O 1
ATOM 1560 N N . GLY A 1 204 ? -25.695 1.383 31.901 1.00 92.75 204 GLY A N 1
ATOM 1561 C CA . GLY A 1 204 ? -24.776 1.041 32.981 1.00 92.75 204 GLY A CA 1
ATOM 1562 C C . GLY A 1 204 ? -23.488 0.380 32.481 1.00 92.75 204 GLY A C 1
ATOM 1563 O O . GLY A 1 204 ? -23.466 -0.332 31.477 1.00 92.75 204 GLY A O 1
ATOM 1564 N N . ARG A 1 205 ? -22.402 0.604 33.224 1.00 94.44 205 ARG A N 1
ATOM 1565 C CA . ARG A 1 205 ? -21.029 0.251 32.835 1.00 94.44 205 ARG A CA 1
ATOM 1566 C C . ARG A 1 205 ? -20.838 -1.203 32.409 1.00 94.44 205 ARG A C 1
ATOM 1568 O O . ARG A 1 205 ? -20.293 -1.459 31.345 1.00 94.44 205 ARG A O 1
ATOM 1575 N N . GLU A 1 206 ? -21.298 -2.161 33.211 1.00 93.00 206 GLU A N 1
ATOM 1576 C CA . GLU A 1 206 ? -21.077 -3.582 32.898 1.00 93.00 206 GLU A CA 1
ATOM 1577 C C . GLU A 1 206 ? -21.838 -4.021 31.639 1.00 93.00 206 GLU A C 1
ATOM 1579 O O . GLU A 1 206 ? -21.337 -4.839 30.872 1.00 93.00 206 GLU A O 1
ATOM 1584 N N . GLN A 1 207 ? -23.015 -3.442 31.374 1.00 93.62 207 GLN A N 1
ATOM 1585 C CA . GLN A 1 207 ? -23.741 -3.711 30.133 1.00 93.62 207 GLN A CA 1
ATOM 1586 C C . GLN A 1 207 ? -23.058 -3.049 28.930 1.00 93.62 207 GLN A C 1
ATOM 1588 O O . GLN A 1 207 ? -23.017 -3.650 27.860 1.00 93.62 207 GLN A O 1
ATOM 1593 N N . ALA A 1 208 ? -22.493 -1.849 29.097 1.00 95.62 208 ALA A N 1
ATOM 1594 C CA . ALA A 1 208 ? -21.701 -1.190 28.061 1.00 95.62 208 ALA A CA 1
ATOM 1595 C C . ALA A 1 208 ? -20.471 -2.029 27.677 1.00 95.62 208 ALA A C 1
ATOM 1597 O O . ALA A 1 208 ? -20.264 -2.301 26.494 1.00 95.62 208 ALA A O 1
ATOM 1598 N N . ILE A 1 209 ? -19.723 -2.518 28.676 1.00 95.88 209 ILE A N 1
ATOM 1599 C CA . ILE A 1 209 ? -18.593 -3.439 28.484 1.00 95.88 209 ILE A CA 1
ATOM 1600 C C . ILE A 1 209 ? -19.060 -4.702 27.758 1.00 95.88 209 ILE A C 1
ATOM 1602 O O . ILE A 1 209 ? -18.474 -5.075 26.745 1.00 95.88 209 ILE A O 1
ATOM 1606 N N . ALA A 1 210 ? -20.141 -5.336 28.225 1.00 93.62 210 ALA A N 1
ATOM 1607 C CA . ALA A 1 210 ? -20.676 -6.542 27.597 1.00 93.62 210 ALA A CA 1
ATOM 1608 C C . ALA A 1 210 ? -21.069 -6.314 26.128 1.00 93.62 210 ALA A C 1
ATOM 1610 O O . ALA A 1 210 ? -20.799 -7.171 25.291 1.00 93.62 210 ALA A O 1
ATOM 1611 N N . ASN A 1 211 ? -21.654 -5.160 25.799 1.00 95.44 211 ASN A N 1
ATOM 1612 C CA . ASN A 1 211 ? -22.040 -4.826 24.429 1.00 95.44 211 ASN A CA 1
ATOM 1613 C C . ASN A 1 211 ? -20.820 -4.635 23.516 1.00 95.44 211 ASN A C 1
ATOM 1615 O O . ASN A 1 211 ? -20.848 -5.099 22.381 1.00 95.44 211 ASN A O 1
ATOM 1619 N N . ILE A 1 212 ? -19.740 -4.012 24.002 1.00 96.94 212 ILE A N 1
ATOM 1620 C CA . ILE A 1 212 ? -18.491 -3.869 23.234 1.00 96.94 212 ILE A CA 1
ATOM 1621 C C . ILE A 1 212 ? -17.810 -5.233 23.050 1.00 96.94 212 ILE A C 1
ATOM 1623 O O . ILE A 1 212 ? -17.451 -5.582 21.924 1.00 96.94 212 ILE A O 1
ATOM 1627 N N . LYS A 1 213 ? -17.690 -6.035 24.123 1.00 95.50 213 LYS A N 1
ATOM 1628 C CA . LYS A 1 213 ? -17.140 -7.404 24.049 1.00 95.50 213 LYS A CA 1
ATOM 1629 C C . LYS A 1 213 ? -17.907 -8.241 23.034 1.00 95.50 213 LYS A C 1
ATOM 1631 O O . LYS A 1 213 ? -17.295 -8.874 22.188 1.00 95.50 213 LYS A O 1
ATOM 1636 N N . ALA A 1 214 ? -19.237 -8.163 23.046 1.00 92.50 214 ALA A N 1
ATOM 1637 C CA . ALA A 1 214 ? -20.078 -8.909 22.121 1.00 92.50 214 ALA A CA 1
ATOM 1638 C C . ALA A 1 214 ? -19.776 -8.591 20.644 1.00 92.50 214 ALA A C 1
ATOM 1640 O O . ALA A 1 214 ? -19.895 -9.484 19.813 1.00 92.50 214 ALA A O 1
ATOM 1641 N N . VAL A 1 215 ? -19.362 -7.367 20.301 1.00 95.69 215 VAL A N 1
ATOM 1642 C CA . VAL A 1 215 ? -18.936 -7.020 18.933 1.00 95.69 215 VAL A CA 1
ATOM 1643 C C . VAL A 1 215 ? -17.552 -7.599 18.619 1.00 95.69 215 VAL A C 1
ATOM 1645 O O . VAL A 1 215 ? -17.392 -8.282 17.607 1.00 95.69 215 VAL A O 1
ATOM 1648 N N . LEU A 1 216 ? -16.581 -7.410 19.517 1.00 96.38 216 LEU A N 1
ATOM 1649 C CA . LEU A 1 216 ? -15.212 -7.921 19.355 1.00 96.38 216 LEU A CA 1
ATOM 1650 C C . LEU A 1 216 ? -15.157 -9.460 19.292 1.00 96.38 216 LEU A C 1
ATOM 1652 O O . LEU A 1 216 ? -14.392 -10.020 18.506 1.00 96.38 216 LEU A O 1
ATOM 1656 N N . ASP A 1 217 ? -16.003 -10.146 20.062 1.00 93.25 217 ASP A N 1
ATOM 1657 C CA . ASP A 1 217 ? -16.122 -11.612 20.104 1.00 93.25 217 ASP A CA 1
ATOM 1658 C C . ASP A 1 217 ? -16.743 -12.204 18.826 1.00 93.25 217 ASP A C 1
ATOM 1660 O O . ASP A 1 217 ? -16.622 -13.405 18.574 1.00 93.25 217 ASP A O 1
ATOM 1664 N N . HIS A 1 218 ? -17.390 -11.371 18.004 1.00 89.62 218 HIS A N 1
ATOM 1665 C CA . HIS A 1 218 ? -17.842 -11.723 16.653 1.00 89.62 218 HIS A CA 1
ATOM 1666 C C . HIS A 1 218 ? -16.839 -11.296 15.571 1.00 89.62 218 HIS A C 1
ATOM 1668 O O . HIS A 1 218 ? -17.209 -11.140 14.409 1.00 89.62 218 HIS A O 1
ATOM 1674 N N . ASP A 1 219 ? -15.573 -11.118 15.953 1.00 93.12 219 ASP A N 1
ATOM 1675 C CA . ASP A 1 219 ? -14.465 -10.754 15.072 1.00 93.12 219 ASP A CA 1
ATOM 1676 C C . ASP A 1 219 ? -14.685 -9.416 14.328 1.00 93.12 219 ASP A C 1
ATOM 1678 O O . ASP A 1 219 ? -14.155 -9.189 13.239 1.00 93.12 219 ASP A O 1
ATOM 1682 N N . ARG A 1 220 ? -15.465 -8.500 14.922 1.00 95.31 220 ARG A N 1
ATOM 1683 C CA . ARG A 1 220 ? -15.707 -7.151 14.395 1.00 95.31 220 ARG A CA 1
ATOM 1684 C C . ARG A 1 220 ? -14.926 -6.131 15.212 1.00 95.31 220 ARG A C 1
ATOM 1686 O O . ARG A 1 220 ? -15.149 -5.983 16.412 1.00 95.31 220 ARG A O 1
ATOM 1693 N N . ALA A 1 221 ? -14.016 -5.412 14.563 1.00 97.69 221 ALA A N 1
ATOM 1694 C CA . ALA A 1 221 ? -13.288 -4.332 15.214 1.00 97.69 221 ALA A CA 1
ATOM 1695 C C . ALA A 1 221 ? -14.206 -3.134 15.495 1.00 97.69 221 ALA A C 1
ATOM 1697 O O . ALA A 1 221 ? -15.213 -2.917 14.810 1.00 97.69 221 ALA A O 1
ATOM 1698 N N . VAL A 1 222 ? -13.855 -2.355 16.517 1.00 98.75 222 VAL A N 1
ATOM 1699 C CA . VAL A 1 222 ? -14.686 -1.247 16.993 1.00 98.75 222 VAL A CA 1
ATOM 1700 C C . VAL A 1 222 ? -13.976 0.071 16.710 1.00 98.75 222 VAL A C 1
ATOM 1702 O O . VAL A 1 222 ? -12.881 0.327 17.199 1.00 98.75 222 VAL A O 1
ATOM 1705 N N . TRP A 1 223 ? -14.604 0.915 15.903 1.00 98.75 223 TRP A N 1
ATOM 1706 C CA . TRP A 1 223 ? -14.207 2.297 15.685 1.00 98.75 223 TRP A CA 1
ATOM 1707 C C . TRP A 1 223 ? -14.576 3.122 16.922 1.00 98.75 223 TRP A C 1
ATOM 1709 O O . TRP A 1 223 ? -15.739 3.158 17.335 1.00 98.75 223 TRP A O 1
ATOM 1719 N N . VAL A 1 224 ? -13.587 3.773 17.531 1.00 98.69 224 VAL A N 1
ATOM 1720 C CA . VAL A 1 224 ? -13.769 4.550 18.760 1.00 98.69 224 VAL A CA 1
ATOM 1721 C C . VAL A 1 224 ? -13.336 5.982 18.515 1.00 98.69 224 VAL A C 1
ATOM 1723 O O . VAL A 1 224 ? -12.186 6.215 18.154 1.00 98.69 224 VAL A O 1
ATOM 1726 N N . ALA A 1 225 ? -14.219 6.944 18.767 1.00 97.31 225 ALA A N 1
ATOM 1727 C CA . ALA A 1 225 ? -13.847 8.354 18.830 1.00 97.31 225 ALA A CA 1
ATOM 1728 C C . ALA A 1 225 ? -13.968 8.876 20.253 1.00 97.31 225 ALA A C 1
ATOM 1730 O O . ALA A 1 225 ? -14.911 8.534 20.962 1.00 97.31 225 ALA A O 1
ATOM 1731 N N . PHE A 1 226 ? -13.031 9.725 20.660 1.00 95.69 226 PHE A N 1
ATOM 1732 C CA . PHE A 1 226 ? -13.091 10.435 21.930 1.00 95.69 226 PHE A CA 1
ATOM 1733 C C . PHE A 1 226 ? -12.844 11.928 21.730 1.00 95.69 226 PHE A C 1
ATOM 1735 O O . PHE A 1 226 ? -12.070 12.329 20.857 1.00 95.69 226 PHE A O 1
ATOM 1742 N N . TYR A 1 227 ? -13.486 12.742 22.563 1.00 93.88 227 TYR A N 1
ATOM 1743 C CA . TYR A 1 227 ? -13.355 14.196 22.561 1.00 93.88 227 TYR A CA 1
ATOM 1744 C C . TYR A 1 227 ? -12.767 14.675 23.878 1.00 93.88 227 TYR A C 1
ATOM 1746 O O . TYR A 1 227 ? -13.187 14.246 24.953 1.00 93.88 227 TYR A O 1
ATOM 1754 N N . LEU A 1 228 ? -11.799 15.583 23.785 1.00 93.62 228 LEU A N 1
ATOM 1755 C CA . LEU A 1 228 ? -11.184 16.222 24.942 1.00 93.62 228 LEU A CA 1
ATOM 1756 C C . LEU A 1 228 ? -11.469 17.728 24.901 1.00 93.62 228 LEU A C 1
ATOM 1758 O O . LEU A 1 228 ? -11.430 18.331 23.824 1.00 93.62 228 LEU A O 1
ATOM 1762 N N . PRO A 1 229 ? -11.766 18.345 26.059 1.00 90.88 229 PRO A N 1
ATOM 1763 C CA . PRO A 1 229 ? -12.369 19.674 26.108 1.00 90.88 229 PRO A CA 1
ATOM 1764 C C . PRO A 1 229 ? -11.417 20.801 25.709 1.00 90.88 229 PRO A C 1
ATOM 1766 O O . PRO A 1 229 ? -11.884 21.833 25.244 1.00 90.88 229 PRO A O 1
ATOM 1769 N N . ASN A 1 230 ? -10.106 20.640 25.920 1.00 91.62 230 ASN A N 1
ATOM 1770 C CA . ASN A 1 230 ? -9.122 21.701 25.718 1.00 91.62 230 ASN A CA 1
ATOM 1771 C C . ASN A 1 230 ? -7.683 21.174 25.620 1.00 91.62 230 ASN A C 1
ATOM 1773 O O . ASN A 1 230 ? -7.387 20.000 25.866 1.00 91.62 230 ASN A O 1
ATOM 1777 N N . SER A 1 231 ? -6.763 22.093 25.330 1.00 92.62 231 SER A N 1
ATOM 1778 C CA . SER A 1 231 ? -5.318 21.850 25.223 1.00 92.62 231 SER A CA 1
ATOM 1779 C C . SER A 1 231 ? -4.680 21.192 26.454 1.00 92.62 231 SER A C 1
ATOM 1781 O O . SER A 1 231 ? -3.712 20.448 26.312 1.00 92.62 231 SER A O 1
ATOM 1783 N N . THR A 1 232 ? -5.210 21.403 27.666 1.00 94.50 232 THR A N 1
ATOM 1784 C CA . THR A 1 232 ? -4.661 20.764 28.878 1.00 94.50 232 THR A CA 1
ATOM 1785 C C . THR A 1 232 ? -4.935 19.262 28.881 1.00 94.50 232 THR A C 1
ATOM 1787 O O . THR A 1 232 ? -4.035 18.469 29.170 1.00 94.50 232 THR A O 1
ATOM 1790 N N . ALA A 1 233 ? -6.154 18.865 28.515 1.00 94.31 233 ALA A N 1
ATOM 1791 C CA . ALA A 1 233 ? -6.525 17.462 28.390 1.00 94.31 233 ALA A CA 1
ATOM 1792 C C . ALA A 1 233 ? -5.739 16.772 27.259 1.00 94.31 233 ALA A C 1
ATOM 1794 O O . ALA A 1 233 ? -5.196 15.682 27.460 1.00 94.31 233 ALA A O 1
ATOM 1795 N N . TRP A 1 234 ? -5.582 17.437 26.109 1.00 95.25 234 TRP A N 1
ATOM 1796 C CA . TRP A 1 234 ? -4.752 16.931 25.009 1.00 95.25 234 TRP A CA 1
ATOM 1797 C C . TRP A 1 234 ? -3.289 16.765 25.399 1.00 95.25 234 TRP A C 1
ATOM 1799 O O . TRP A 1 234 ? -2.713 15.707 25.160 1.00 95.25 234 TRP A O 1
ATOM 1809 N N . GLN A 1 235 ? -2.695 17.742 26.087 1.00 95.19 235 GLN A N 1
ATOM 1810 C CA . GLN A 1 235 ? -1.314 17.629 26.553 1.00 95.19 235 GLN A CA 1
ATOM 1811 C C . GLN A 1 235 ? -1.123 16.443 27.509 1.00 95.19 235 GLN A C 1
ATOM 1813 O O . GLN A 1 235 ? -0.085 15.776 27.469 1.00 95.19 235 GLN A O 1
ATOM 1818 N N . ALA A 1 236 ? -2.114 16.150 28.357 1.00 95.75 236 ALA A N 1
ATOM 1819 C CA . ALA A 1 236 ? -2.089 14.966 29.209 1.00 95.75 236 ALA A CA 1
ATOM 1820 C C . ALA A 1 236 ? -2.097 13.670 28.378 1.00 95.75 236 ALA A C 1
ATOM 1822 O O . ALA A 1 236 ? -1.310 12.762 28.663 1.00 95.75 236 ALA A O 1
ATOM 1823 N N . PHE A 1 237 ? -2.913 13.601 27.321 1.00 96.25 237 PHE A N 1
ATOM 1824 C CA . PHE A 1 237 ? -2.924 12.462 26.402 1.00 96.25 237 PHE A CA 1
ATOM 1825 C C . PHE A 1 237 ? -1.622 12.338 25.596 1.00 96.25 237 PHE A C 1
ATOM 1827 O O . PHE A 1 237 ? -1.061 11.248 25.517 1.00 96.25 237 PHE A O 1
ATOM 1834 N N . TYR A 1 238 ? -1.065 13.437 25.081 1.00 95.56 238 TYR A N 1
ATOM 1835 C CA . TYR A 1 238 ? 0.227 13.428 24.386 1.00 95.56 238 TYR A CA 1
ATOM 1836 C C . TYR A 1 238 ? 1.362 12.934 25.282 1.00 95.56 238 TYR A C 1
ATOM 1838 O O . TYR A 1 238 ? 2.218 12.172 24.832 1.00 95.56 238 TYR A O 1
ATOM 1846 N N . ASN A 1 239 ? 1.359 13.310 26.563 1.00 94.12 239 ASN A N 1
ATOM 1847 C CA . ASN A 1 239 ? 2.334 12.809 27.530 1.00 94.12 239 ASN A CA 1
ATOM 1848 C C . ASN A 1 239 ? 2.152 11.305 27.777 1.00 94.12 239 ASN A C 1
ATOM 1850 O O . ASN A 1 239 ? 3.138 10.564 27.779 1.00 94.12 239 ASN A O 1
ATOM 1854 N N . TYR A 1 240 ? 0.907 10.848 27.944 1.00 95.56 240 TYR A N 1
ATOM 1855 C CA . TYR A 1 240 ? 0.577 9.428 28.069 1.00 95.56 240 TYR A CA 1
ATOM 1856 C C . TYR A 1 240 ? 1.045 8.622 26.844 1.00 95.56 240 TYR A C 1
ATOM 1858 O O . TYR A 1 240 ? 1.705 7.586 26.977 1.00 95.56 240 TYR A O 1
ATOM 1866 N N . TRP A 1 241 ? 0.757 9.118 25.641 1.00 94.62 241 TRP A N 1
ATOM 1867 C CA . TRP A 1 241 ? 1.173 8.496 24.391 1.00 94.62 241 TRP A CA 1
ATOM 1868 C C . TRP A 1 241 ? 2.700 8.484 24.254 1.00 94.62 241 TRP A C 1
ATOM 1870 O O . TRP A 1 241 ? 3.292 7.419 24.094 1.00 94.62 241 TRP A O 1
ATOM 1880 N N . GLY A 1 242 ? 3.350 9.643 24.373 1.00 91.50 242 GLY A N 1
ATOM 1881 C CA . GLY A 1 242 ? 4.769 9.815 24.062 1.00 91.50 242 GLY A CA 1
ATOM 1882 C C . GLY A 1 242 ? 5.740 9.195 25.070 1.00 91.50 242 GLY A C 1
ATOM 1883 O O . GLY A 1 242 ? 6.839 8.809 24.679 1.00 91.50 242 GLY A O 1
ATOM 1884 N N . SER A 1 243 ? 5.360 9.095 26.349 1.00 88.81 243 SER A N 1
ATOM 1885 C CA . SER A 1 243 ? 6.230 8.553 27.409 1.00 88.81 243 SER A CA 1
ATOM 1886 C C . SER A 1 243 ? 5.847 7.152 27.897 1.00 88.81 243 SER A C 1
ATOM 1888 O O . SER A 1 243 ? 6.632 6.519 28.602 1.00 88.81 243 SER A O 1
ATOM 1890 N N . GLY A 1 244 ? 4.655 6.672 27.537 1.00 91.75 244 GLY A N 1
ATOM 1891 C CA . GLY A 1 244 ? 4.148 5.368 27.951 1.00 91.75 244 GLY A CA 1
ATOM 1892 C C . GLY A 1 244 ? 4.650 4.196 27.104 1.00 91.75 244 GLY A C 1
ATOM 1893 O O . GLY A 1 244 ? 5.412 4.350 26.147 1.00 91.75 244 GLY A O 1
ATOM 1894 N N . THR A 1 245 ? 4.171 3.006 27.462 1.00 94.88 245 THR A N 1
ATOM 1895 C CA . THR A 1 245 ? 4.427 1.745 26.757 1.00 94.88 245 THR A CA 1
ATOM 1896 C C . THR A 1 245 ? 3.119 1.050 26.380 1.00 94.88 245 THR A C 1
ATOM 1898 O O . THR A 1 245 ? 2.075 1.345 26.964 1.00 94.88 245 THR A O 1
ATOM 1901 N N . GLU A 1 246 ? 3.165 0.115 25.431 1.00 94.44 246 GLU A N 1
ATOM 1902 C CA . GLU A 1 246 ? 2.013 -0.733 25.057 1.00 94.44 246 GLU A CA 1
ATOM 1903 C C . GLU A 1 246 ? 1.506 -1.575 26.225 1.00 94.44 246 GLU A C 1
ATOM 1905 O O . GLU A 1 246 ? 0.300 -1.663 26.435 1.00 94.44 246 GLU A O 1
ATOM 1910 N N . ASP A 1 247 ? 2.431 -2.082 27.045 1.00 91.56 247 ASP A N 1
ATOM 1911 C CA . ASP A 1 247 ? 2.122 -2.841 28.262 1.00 91.56 247 ASP A CA 1
ATOM 1912 C C . ASP A 1 247 ? 2.067 -1.979 29.530 1.00 91.56 247 ASP A C 1
ATOM 1914 O O . ASP A 1 247 ? 2.225 -2.466 30.648 1.00 91.56 247 ASP A O 1
ATOM 1918 N N . GLY A 1 248 ? 1.936 -0.663 29.348 1.00 91.25 248 GLY A N 1
ATOM 1919 C CA . GLY A 1 248 ? 1.897 0.304 30.438 1.00 91.25 248 GLY A CA 1
ATOM 1920 C C . GLY A 1 248 ? 0.507 0.460 31.050 1.00 91.25 248 GLY A C 1
ATOM 1921 O O . GLY A 1 248 ? -0.418 -0.296 30.769 1.00 91.25 248 GLY A O 1
ATOM 1922 N N . ALA A 1 249 ? 0.361 1.499 31.872 1.00 92.81 249 ALA A N 1
ATOM 1923 C CA . ALA A 1 249 ? -0.922 1.844 32.471 1.00 92.81 249 ALA A CA 1
ATOM 1924 C C . ALA A 1 249 ? -2.001 2.100 31.404 1.00 92.81 249 ALA A C 1
ATOM 1926 O O . ALA A 1 249 ? -1.744 2.710 30.359 1.00 92.81 249 ALA A O 1
ATOM 1927 N N . SER A 1 250 ? -3.222 1.681 31.710 1.00 96.38 250 SER A N 1
ATOM 1928 C CA . SER A 1 250 ? -4.405 1.977 30.909 1.00 96.38 250 SER A CA 1
ATOM 1929 C C . SER A 1 250 ? -4.759 3.463 30.988 1.00 96.38 250 SER A C 1
ATOM 1931 O O . SER A 1 250 ? -4.753 4.065 32.063 1.00 96.38 250 SER A O 1
ATOM 1933 N N . TRP A 1 251 ? -5.061 4.075 29.844 1.00 97.25 251 TRP A N 1
ATOM 1934 C CA . TRP A 1 251 ? -5.577 5.437 29.790 1.00 97.25 251 TRP A CA 1
ATOM 1935 C C . TRP A 1 251 ? -7.022 5.481 30.290 1.00 97.25 251 TRP A C 1
ATOM 1937 O O . TRP A 1 251 ? -7.838 4.635 29.922 1.00 97.25 251 TRP A O 1
ATOM 1947 N N . ASN A 1 252 ? -7.340 6.479 31.112 1.00 95.88 252 ASN A N 1
ATOM 1948 C CA . ASN A 1 252 ? -8.699 6.778 31.550 1.00 95.88 252 ASN A CA 1
ATOM 1949 C C . ASN A 1 252 ? -8.940 8.301 31.392 1.00 95.88 252 ASN A C 1
ATOM 1951 O O . ASN A 1 252 ? -8.258 9.091 32.057 1.00 95.88 252 ASN A O 1
ATOM 1955 N N . PRO A 1 253 ? -9.858 8.724 30.502 1.00 93.75 253 PRO A N 1
ATOM 1956 C CA . PRO A 1 253 ? -10.189 10.130 30.279 1.00 93.75 253 PRO A CA 1
ATOM 1957 C C . PRO A 1 253 ? -11.226 10.725 31.243 1.00 93.75 253 PRO A C 1
ATOM 1959 O O . PRO A 1 253 ? -11.486 11.919 31.130 1.00 93.75 253 PRO A O 1
ATOM 1962 N N . ASP A 1 254 ? -11.802 9.971 32.185 1.00 92.62 254 ASP A N 1
ATOM 1963 C CA . ASP A 1 254 ? -12.954 10.397 33.004 1.00 92.62 254 ASP A CA 1
ATOM 1964 C C . ASP A 1 254 ? -12.702 11.688 33.806 1.00 92.62 254 ASP A C 1
ATOM 1966 O O . ASP A 1 254 ? -13.627 12.407 34.174 1.00 92.62 254 ASP A O 1
ATOM 1970 N N . ILE A 1 255 ? -11.437 12.022 34.073 1.00 91.19 255 ILE A N 1
ATOM 1971 C CA . ILE A 1 255 ? -11.060 13.272 34.750 1.00 91.19 255 ILE A CA 1
ATOM 1972 C C . ILE A 1 255 ? -11.204 14.524 33.864 1.00 91.19 255 ILE A C 1
ATOM 1974 O O . ILE A 1 255 ? -11.155 15.638 34.382 1.00 91.19 255 ILE A O 1
ATOM 1978 N N . TRP A 1 256 ? -11.325 14.349 32.546 1.00 89.94 256 TRP A N 1
ATOM 1979 C CA . TRP A 1 256 ? -11.393 15.418 31.542 1.00 89.94 256 TRP A CA 1
ATOM 1980 C C . TRP A 1 256 ? -12.766 15.542 30.882 1.00 89.94 256 TRP A C 1
ATOM 1982 O O . TRP A 1 256 ? -13.036 16.544 30.226 1.00 89.94 256 TRP A O 1
ATOM 1992 N N . VAL A 1 257 ? -13.620 14.533 31.023 1.00 84.75 257 VAL A N 1
ATOM 1993 C CA . VAL A 1 257 ? -14.982 14.537 30.478 1.00 84.75 257 VAL A CA 1
ATOM 1994 C C . VAL A 1 257 ? -15.948 15.233 31.441 1.00 84.75 257 VAL A C 1
ATOM 1996 O O . VAL A 1 257 ? -15.578 15.616 32.551 1.00 84.75 257 VAL A O 1
ATOM 1999 N N . ASN A 1 258 ? -17.195 15.431 31.016 1.00 85.00 258 ASN A N 1
ATOM 2000 C CA . ASN A 1 258 ? -18.208 16.221 31.722 1.00 85.00 258 ASN A CA 1
ATOM 2001 C C . ASN A 1 258 ? -17.786 17.692 31.935 1.00 85.00 258 ASN A C 1
ATOM 2003 O O . ASN A 1 258 ? -18.228 18.352 32.878 1.00 85.00 258 ASN A O 1
ATOM 2007 N N . ALA A 1 259 ? -16.922 18.202 31.051 1.00 84.50 259 ALA A N 1
ATOM 2008 C CA . ALA A 1 259 ? -16.428 19.573 31.032 1.00 84.50 259 ALA A CA 1
ATOM 2009 C C . ALA A 1 259 ? -16.899 20.314 29.761 1.00 84.50 259 ALA A C 1
ATOM 2011 O O . ALA A 1 259 ? -17.157 19.659 28.743 1.00 84.50 259 ALA A O 1
ATOM 2012 N N . PRO A 1 260 ? -16.984 21.661 29.794 1.00 86.62 260 PRO A N 1
ATOM 2013 C CA . PRO A 1 260 ? -17.258 22.473 28.609 1.00 86.62 260 PRO A CA 1
ATOM 2014 C C . PRO A 1 260 ? -16.257 22.199 27.493 1.00 86.62 260 PRO A C 1
ATOM 2016 O O . PRO A 1 260 ? -15.050 22.191 27.731 1.00 86.62 260 PRO A O 1
ATOM 2019 N N . TYR A 1 261 ? -16.758 21.993 26.277 1.00 87.75 261 TYR A N 1
ATOM 2020 C CA . TYR A 1 261 ? -15.908 21.906 25.096 1.00 87.75 261 TYR A CA 1
ATOM 2021 C C . TYR A 1 261 ? -15.439 23.308 24.687 1.00 87.75 261 TYR A C 1
ATOM 2023 O O . TYR A 1 261 ? -16.250 24.177 24.363 1.00 87.75 261 TYR A O 1
ATOM 2031 N N . GLU A 1 262 ? -14.128 23.543 24.706 1.00 88.75 262 GLU A N 1
ATOM 2032 C CA . GLU A 1 262 ? -13.526 24.850 24.444 1.00 88.75 262 GLU A CA 1
ATOM 2033 C C . GLU A 1 262 ? -12.892 24.880 23.044 1.00 88.75 262 GLU A C 1
ATOM 2035 O O . GLU A 1 262 ? -11.682 24.701 22.894 1.00 88.75 262 GLU A O 1
ATOM 2040 N N . GLU A 1 263 ? -13.705 25.136 22.013 1.00 84.75 263 GLU A N 1
ATOM 2041 C CA . GLU A 1 263 ? -13.275 25.199 20.600 1.00 84.75 263 GLU A CA 1
ATOM 2042 C C . GLU A 1 263 ? -12.034 26.096 20.410 1.00 84.75 263 GLU A C 1
ATOM 2044 O O . GLU A 1 263 ? -11.000 25.652 19.913 1.00 84.75 263 GLU A O 1
ATOM 2049 N N . ASP A 1 264 ? -12.083 27.323 20.937 1.00 85.56 264 ASP A N 1
ATOM 2050 C CA . ASP A 1 264 ? -10.987 28.300 20.847 1.00 85.56 264 ASP A CA 1
ATOM 2051 C C . ASP A 1 264 ? -9.779 27.985 21.756 1.00 85.56 264 ASP A C 1
ATOM 2053 O O . ASP A 1 264 ? -8.740 28.644 21.656 1.00 85.56 264 ASP A O 1
ATOM 2057 N N . ALA A 1 265 ? -9.890 27.015 22.672 1.00 86.94 265 ALA A N 1
ATOM 2058 C CA . ALA A 1 265 ? -8.836 26.656 23.630 1.00 86.94 265 ALA A CA 1
ATOM 2059 C C . ALA A 1 265 ? -8.236 25.260 23.382 1.00 86.94 265 ALA A C 1
ATOM 2061 O O . ALA A 1 265 ? -7.592 24.677 24.267 1.00 86.94 265 ALA A O 1
ATOM 2062 N N . GLY A 1 266 ? -8.404 24.743 22.163 1.00 86.31 266 GLY A N 1
ATOM 2063 C CA . GLY A 1 266 ? -7.839 23.469 21.728 1.00 86.31 266 GLY A CA 1
ATOM 2064 C C . GLY A 1 266 ? -8.735 22.271 22.018 1.00 86.31 266 GLY A C 1
ATOM 2065 O O . GLY A 1 266 ? -8.219 21.168 22.164 1.00 86.31 266 GLY A O 1
ATOM 2066 N N . GLY A 1 267 ? -10.049 22.469 22.145 1.00 90.94 267 GLY A N 1
ATOM 2067 C CA . GLY A 1 267 ? -11.011 21.375 22.060 1.00 90.94 267 GLY A CA 1
ATOM 2068 C C . GLY A 1 267 ? -10.824 20.606 20.751 1.00 90.94 267 GLY A C 1
ATOM 2069 O O . GLY A 1 267 ? -10.503 21.184 19.708 1.00 90.94 267 GLY A O 1
ATOM 2070 N N . GLY A 1 268 ? -10.961 19.285 20.816 1.00 92.88 268 GLY A N 1
ATOM 2071 C CA . GLY A 1 268 ? -10.788 18.452 19.633 1.00 92.88 268 GLY A CA 1
ATOM 2072 C C . GLY A 1 268 ? -11.278 17.028 19.825 1.00 92.88 268 GLY A C 1
ATOM 2073 O O . GLY A 1 268 ? -11.707 16.639 20.916 1.00 92.88 268 GLY A O 1
ATOM 2074 N N . GLY A 1 269 ? -11.168 16.236 18.763 1.00 94.75 269 GLY A N 1
ATOM 2075 C CA . GLY A 1 269 ? -11.500 14.816 18.757 1.00 94.75 269 GLY A CA 1
ATOM 2076 C C . GLY A 1 269 ? -10.417 13.960 18.117 1.00 94.75 269 GLY A C 1
ATOM 2077 O O . GLY A 1 269 ? -9.640 14.428 17.291 1.00 94.75 269 GLY A O 1
ATOM 2078 N N . HIS A 1 270 ? -10.384 12.680 18.464 1.00 97.69 270 HIS A N 1
ATOM 2079 C CA . HIS A 1 270 ? -9.512 11.705 17.812 1.00 97.69 270 HIS A CA 1
ATOM 2080 C C . HIS A 1 270 ? -10.210 10.357 17.697 1.00 97.69 270 HIS A C 1
ATOM 2082 O O . HIS A 1 270 ? -10.951 9.964 18.598 1.00 97.69 270 HIS A O 1
ATOM 2088 N N . ALA A 1 271 ? -9.980 9.667 16.583 1.00 98.50 271 ALA A N 1
ATOM 2089 C CA . ALA A 1 271 ? -10.539 8.353 16.309 1.00 98.50 271 ALA A CA 1
ATOM 2090 C C . ALA A 1 271 ? -9.430 7.299 16.259 1.00 98.50 271 ALA A C 1
ATOM 2092 O O . ALA A 1 271 ? -8.379 7.505 15.656 1.00 98.50 271 ALA A O 1
ATOM 2093 N N . VAL A 1 272 ? -9.677 6.162 16.897 1.00 98.69 272 VAL A N 1
ATOM 2094 C CA . VAL A 1 272 ? -8.762 5.023 17.004 1.00 98.69 272 VAL A CA 1
ATOM 2095 C C . VAL A 1 272 ? -9.530 3.725 16.781 1.00 98.69 272 VAL A C 1
ATOM 2097 O O . VAL A 1 272 ? -10.759 3.687 16.849 1.00 98.69 272 VAL A O 1
ATOM 2100 N N . LEU A 1 273 ? -8.806 2.645 16.503 1.00 98.88 273 LEU A N 1
ATOM 2101 C CA . LEU A 1 273 ? -9.403 1.331 16.291 1.00 98.88 273 LEU A CA 1
ATOM 2102 C C . LEU A 1 273 ? -9.226 0.468 17.540 1.00 98.88 273 LEU A C 1
ATOM 2104 O O . LEU A 1 273 ? -8.101 0.148 17.906 1.00 98.88 273 LEU A O 1
ATOM 2108 N N . CYS A 1 274 ? -10.311 0.048 18.176 1.00 98.81 274 CYS A N 1
ATOM 2109 C CA . CYS A 1 274 ? -10.265 -0.987 19.197 1.00 98.81 274 CYS A CA 1
ATOM 2110 C C . CYS A 1 274 ? -10.184 -2.359 18.519 1.00 98.81 274 CYS A C 1
ATOM 2112 O O . CYS A 1 274 ? -11.102 -2.780 17.810 1.00 98.81 274 CYS A O 1
ATOM 2114 N N . VAL A 1 275 ? -9.056 -3.035 18.730 1.00 98.44 275 VAL A N 1
ATOM 2115 C CA . VAL A 1 275 ? -8.702 -4.313 18.095 1.00 98.44 275 VAL A CA 1
ATOM 2116 C C . VAL A 1 275 ? -8.779 -5.486 19.066 1.00 98.44 275 VAL A C 1
ATOM 2118 O O . VAL A 1 275 ? -8.363 -6.584 18.726 1.00 98.44 275 VAL A O 1
ATOM 2121 N N . GLY A 1 276 ? -9.277 -5.287 20.282 1.00 97.88 276 GLY A N 1
ATOM 2122 C CA . GLY A 1 276 ? -9.323 -6.361 21.261 1.00 97.88 276 GLY A CA 1
ATOM 2123 C C . GLY A 1 276 ? -9.459 -5.877 22.690 1.00 97.88 276 GLY A C 1
ATOM 2124 O O . GLY A 1 276 ? -9.647 -4.687 22.958 1.00 97.88 276 GLY A O 1
ATOM 2125 N N . TYR A 1 277 ? -9.350 -6.824 23.611 1.00 98.00 277 TYR A N 1
ATOM 2126 C CA . TYR A 1 277 ? -9.412 -6.576 25.041 1.00 98.00 277 TYR A CA 1
ATOM 2127 C C . TYR A 1 277 ? -8.698 -7.667 25.837 1.00 98.00 277 TYR A C 1
ATOM 2129 O O . TYR A 1 277 ? -8.499 -8.779 25.347 1.00 98.00 277 TYR A O 1
ATOM 2137 N N . ASP A 1 278 ? -8.385 -7.355 27.089 1.00 96.31 278 ASP A N 1
ATOM 2138 C CA . ASP A 1 278 ? -7.967 -8.322 28.100 1.00 96.31 278 ASP A CA 1
ATOM 2139 C C . ASP A 1 278 ? -8.595 -7.927 29.443 1.00 96.31 278 ASP A C 1
ATOM 2141 O O . ASP A 1 278 ? -8.395 -6.819 29.943 1.00 96.31 278 ASP A O 1
ATOM 2145 N N . ASP A 1 279 ? -9.410 -8.820 29.995 1.00 95.00 279 ASP A N 1
ATOM 2146 C CA . ASP A 1 279 ? -9.960 -8.727 31.346 1.00 95.00 279 ASP A CA 1
ATOM 2147 C C . ASP A 1 279 ? -9.666 -9.989 32.167 1.00 95.00 279 ASP A C 1
ATOM 2149 O O . ASP A 1 279 ? -10.386 -10.309 33.114 1.00 95.00 279 ASP A O 1
ATOM 2153 N N . THR A 1 280 ? -8.591 -10.713 31.822 1.00 93.25 280 THR A N 1
ATOM 2154 C CA . THR A 1 280 ? -8.115 -11.875 32.589 1.00 93.25 280 THR A CA 1
ATOM 2155 C C . THR A 1 280 ? -7.782 -11.503 34.035 1.00 93.25 280 THR A C 1
ATOM 2157 O O . THR A 1 280 ? -8.119 -12.264 34.950 1.00 93.25 280 THR A O 1
ATOM 2160 N N . ASP A 1 281 ? -7.207 -10.314 34.242 1.00 91.62 281 ASP A N 1
ATOM 2161 C CA . ASP A 1 281 ? -7.099 -9.647 35.538 1.00 91.62 281 ASP A CA 1
ATOM 2162 C C . ASP A 1 281 ? -8.273 -8.661 35.724 1.00 91.62 281 ASP A C 1
ATOM 2164 O O . ASP A 1 281 ? -8.316 -7.622 35.061 1.00 91.62 281 ASP A O 1
ATOM 2168 N N . PRO A 1 282 ? -9.243 -8.947 36.614 1.00 87.12 282 PRO A N 1
ATOM 2169 C CA . PRO A 1 282 ? -10.394 -8.071 36.818 1.00 87.12 282 PRO A CA 1
ATOM 2170 C C . PRO A 1 282 ? -10.029 -6.727 37.467 1.00 87.12 282 PRO A C 1
ATOM 2172 O O . PRO A 1 282 ? -10.838 -5.802 37.396 1.00 87.12 282 PRO A O 1
ATOM 2175 N N . ASP A 1 283 ? -8.851 -6.612 38.093 1.00 89.62 283 ASP A N 1
ATOM 2176 C CA . ASP A 1 283 ? -8.365 -5.365 38.692 1.00 89.62 283 ASP A CA 1
ATOM 2177 C C . ASP A 1 283 ? -7.606 -4.481 37.673 1.00 89.62 283 ASP A C 1
ATOM 2179 O O . ASP A 1 283 ? -7.363 -3.303 37.947 1.00 89.62 283 ASP A O 1
ATOM 2183 N N . ASP A 1 284 ? -7.267 -5.017 36.492 1.00 92.31 284 ASP A N 1
ATOM 2184 C CA . ASP A 1 284 ? -6.620 -4.307 35.375 1.00 92.31 284 ASP A CA 1
ATOM 2185 C C . ASP A 1 284 ? -7.226 -4.733 34.029 1.00 92.31 284 ASP A C 1
ATOM 2187 O O . ASP A 1 284 ? -6.560 -5.274 33.149 1.00 92.31 284 ASP A O 1
ATOM 2191 N N . ARG A 1 285 ? -8.532 -4.502 33.875 1.00 95.94 285 ARG A N 1
ATOM 2192 C CA . ARG A 1 285 ? -9.263 -4.784 32.635 1.00 95.94 285 ARG A CA 1
ATOM 2193 C C . ARG A 1 285 ? -9.157 -3.634 31.633 1.00 95.94 285 ARG A C 1
ATOM 2195 O O . ARG A 1 285 ? -9.452 -2.476 31.960 1.00 95.94 285 ARG A O 1
ATOM 2202 N N . TYR A 1 286 ? -8.786 -3.942 30.390 1.00 98.25 286 TYR A N 1
ATOM 2203 C CA . TYR A 1 286 ? -8.543 -2.927 29.363 1.00 98.25 286 TYR A CA 1
ATOM 2204 C C . TYR A 1 286 ? -8.969 -3.327 27.948 1.00 98.25 286 TYR A C 1
ATOM 2206 O O . TYR A 1 286 ? -8.973 -4.490 27.551 1.00 98.25 286 TYR A O 1
ATOM 2214 N N . TRP A 1 287 ? -9.282 -2.302 27.164 1.00 98.62 287 TRP A N 1
ATOM 2215 C CA . TRP A 1 287 ? -9.405 -2.337 25.714 1.00 98.62 287 TRP A CA 1
ATOM 2216 C C . TRP A 1 287 ? -8.038 -2.103 25.064 1.00 98.62 287 TRP A C 1
ATOM 2218 O O . TRP A 1 287 ? -7.259 -1.264 25.529 1.00 98.62 287 TRP A O 1
ATOM 2228 N N . VAL A 1 288 ? -7.763 -2.793 23.959 1.00 98.50 288 VAL A N 1
ATOM 2229 C CA . VAL A 1 288 ? -6.553 -2.611 23.146 1.00 98.50 288 VAL A CA 1
ATOM 2230 C C . VAL A 1 288 ? -6.880 -1.697 21.971 1.00 98.50 288 VAL A C 1
ATOM 2232 O O . VAL A 1 288 ? -7.690 -2.046 21.111 1.00 98.50 288 VAL A O 1
ATOM 2235 N N . MET A 1 289 ? -6.249 -0.525 21.932 1.00 98.62 289 MET A N 1
ATOM 2236 C CA . MET A 1 289 ? -6.455 0.488 20.900 1.00 98.62 289 MET A CA 1
ATOM 2237 C C . MET A 1 289 ? -5.246 0.576 19.971 1.00 98.62 289 MET A C 1
ATOM 2239 O O . MET A 1 289 ? -4.111 0.706 20.428 1.00 98.62 289 MET A O 1
ATOM 2243 N N . LEU A 1 290 ? -5.501 0.575 18.668 1.00 98.69 290 LEU A N 1
ATOM 2244 C CA . LEU A 1 290 ? -4.539 0.826 17.606 1.00 98.69 290 LEU A CA 1
ATOM 2245 C C . LEU A 1 290 ? -4.670 2.268 17.110 1.00 98.69 290 LEU A C 1
ATOM 2247 O O . LEU A 1 290 ? -5.707 2.675 16.575 1.00 98.69 290 LEU A O 1
ATOM 2251 N N . ASN A 1 291 ? -3.593 3.031 17.283 1.00 98.12 291 ASN A N 1
ATOM 2252 C CA . ASN A 1 291 ? -3.517 4.435 16.898 1.00 98.12 291 ASN A CA 1
ATOM 2253 C C . ASN A 1 291 ? -3.022 4.607 15.444 1.00 98.12 291 ASN A C 1
ATOM 2255 O O . ASN A 1 291 ? -2.650 3.636 14.783 1.00 98.12 291 ASN A O 1
ATOM 2259 N N . SER A 1 292 ? -3.015 5.845 14.949 1.00 97.62 292 SER A N 1
ATOM 2260 C CA . SER A 1 292 ? -2.529 6.238 13.617 1.00 97.62 292 SER A CA 1
ATOM 2261 C C . SER A 1 292 ? -1.447 7.323 13.674 1.00 97.62 292 SER A C 1
ATOM 2263 O O . SER A 1 292 ? -1.405 8.202 12.825 1.00 97.62 292 SER A O 1
ATOM 2265 N N . TRP A 1 293 ? -0.570 7.271 14.681 1.00 96.75 293 TRP A N 1
ATOM 2266 C CA . TRP A 1 293 ? 0.551 8.211 14.881 1.00 96.75 293 TRP A CA 1
ATOM 2267 C C . TRP A 1 293 ? 1.924 7.524 14.779 1.00 96.75 293 TRP A C 1
ATOM 2269 O O . TRP A 1 293 ? 2.884 7.917 15.449 1.00 96.75 293 TRP A O 1
ATOM 2279 N N . GLY A 1 294 ? 2.004 6.436 14.009 1.00 92.69 294 GLY A N 1
ATOM 2280 C CA . GLY A 1 294 ? 3.229 5.666 13.822 1.00 92.69 294 GLY A CA 1
ATOM 2281 C C . GLY A 1 294 ? 3.733 4.980 15.097 1.00 92.69 294 GLY A C 1
ATOM 2282 O O . GLY A 1 294 ? 2.976 4.664 16.020 1.00 92.69 294 GLY A O 1
ATOM 2283 N N . ILE A 1 295 ? 5.046 4.733 15.142 1.00 90.75 295 ILE A N 1
ATOM 2284 C CA . ILE A 1 295 ? 5.708 3.999 16.232 1.00 90.75 295 ILE A CA 1
ATOM 2285 C C . ILE A 1 295 ? 6.466 4.905 17.197 1.00 90.75 295 ILE A C 1
ATOM 2287 O O . ILE A 1 295 ? 6.965 5.976 16.845 1.00 90.75 295 ILE A O 1
ATOM 2291 N N . ARG A 1 296 ? 6.647 4.405 18.421 1.00 89.44 296 ARG A N 1
ATOM 2292 C CA . ARG A 1 296 ? 7.532 4.972 19.450 1.00 89.44 296 ARG A CA 1
ATOM 2293 C C . ARG A 1 296 ? 8.397 3.878 20.074 1.00 89.44 296 ARG A C 1
ATOM 2295 O O . ARG A 1 296 ? 8.010 2.714 20.025 1.00 89.44 296 ARG A O 1
ATOM 2302 N N . PRO A 1 297 ? 9.511 4.215 20.753 1.00 89.19 297 PRO A N 1
ATOM 2303 C CA . PRO A 1 297 ? 10.313 3.220 21.469 1.00 89.19 297 PRO A CA 1
ATOM 2304 C C . PRO A 1 297 ? 9.507 2.344 22.446 1.00 89.19 297 PRO A C 1
ATOM 2306 O O . PRO A 1 297 ? 9.789 1.157 22.559 1.00 89.19 297 PRO A O 1
ATOM 2309 N N . GLY A 1 298 ? 8.500 2.909 23.125 1.00 93.38 298 GLY A N 1
ATOM 2310 C CA . GLY A 1 298 ? 7.582 2.164 24.001 1.00 93.38 298 GLY A CA 1
ATOM 2311 C C . GLY A 1 298 ? 6.338 1.602 23.302 1.00 93.38 298 GLY A C 1
ATOM 2312 O O . GLY A 1 298 ? 5.588 0.851 23.921 1.00 93.38 298 GLY A O 1
ATOM 2313 N N . ARG A 1 299 ? 6.110 1.971 22.035 1.00 95.00 299 ARG A N 1
ATOM 2314 C CA . ARG A 1 299 ? 4.934 1.598 21.237 1.00 95.00 299 ARG A CA 1
ATOM 2315 C C . ARG A 1 299 ? 5.331 1.118 19.839 1.00 95.00 299 ARG A C 1
ATOM 2317 O O . ARG A 1 299 ? 5.094 1.830 18.860 1.00 95.00 299 ARG A O 1
ATOM 2324 N N . PRO A 1 300 ? 6.024 -0.030 19.738 1.00 92.44 300 PRO A N 1
ATOM 2325 C CA . PRO A 1 300 ? 6.529 -0.542 18.465 1.00 92.44 300 PRO A CA 1
ATOM 2326 C C . PRO A 1 300 ? 5.427 -1.006 17.501 1.00 92.44 300 PRO A C 1
ATOM 2328 O O . PRO A 1 300 ? 5.682 -1.081 16.303 1.00 92.44 300 PRO A O 1
ATOM 2331 N N . ASN A 1 301 ? 4.224 -1.291 18.000 1.00 92.50 301 ASN A N 1
ATOM 2332 C CA . ASN A 1 301 ? 3.054 -1.694 17.222 1.00 92.50 301 ASN A CA 1
ATOM 2333 C C . ASN A 1 301 ? 2.027 -0.555 17.075 1.00 92.50 301 ASN A C 1
ATOM 2335 O O . ASN A 1 301 ? 1.015 -0.727 16.397 1.00 92.50 301 ASN A O 1
ATOM 2339 N N . GLY A 1 302 ? 2.276 0.610 17.683 1.00 95.81 302 GLY A N 1
ATOM 2340 C CA . GLY A 1 302 ? 1.351 1.746 17.673 1.00 95.81 302 GLY A CA 1
ATOM 2341 C C . GLY A 1 302 ? 0.132 1.547 18.582 1.00 95.81 302 GLY A C 1
ATOM 2342 O O . GLY A 1 302 ? -0.908 2.171 18.357 1.00 95.81 302 GLY A O 1
ATOM 2343 N N . LEU A 1 303 ? 0.238 0.678 19.596 1.00 98.06 303 LEU A N 1
ATOM 2344 C CA . LEU A 1 303 ? -0.876 0.343 20.485 1.00 98.06 303 LEU A CA 1
ATOM 2345 C C . LEU A 1 303 ? -0.879 1.180 21.774 1.00 98.06 303 LEU A C 1
ATOM 2347 O O . LEU A 1 303 ? 0.144 1.699 22.242 1.00 98.06 303 LEU A O 1
ATOM 2351 N N . PHE A 1 304 ? -2.049 1.278 22.394 1.00 98.19 304 PHE A N 1
ATOM 2352 C CA . PHE A 1 304 ? -2.210 1.720 23.775 1.00 98.19 304 PHE A CA 1
ATOM 2353 C C . PHE A 1 304 ? -3.423 1.056 24.429 1.00 98.19 304 PHE A C 1
ATOM 2355 O O . PHE A 1 304 ? -4.290 0.509 23.750 1.00 98.19 304 PHE A O 1
ATOM 2362 N N . ARG A 1 305 ? -3.470 1.094 25.762 1.00 98.19 305 ARG A N 1
ATOM 2363 C CA . ARG A 1 305 ? -4.542 0.488 26.554 1.00 98.19 305 ARG A CA 1
ATOM 2364 C C . ARG A 1 305 ? -5.514 1.559 27.018 1.00 98.19 305 ARG A C 1
ATOM 2366 O O . ARG A 1 305 ? -5.086 2.640 27.423 1.00 98.19 305 ARG A O 1
ATOM 2373 N N . VAL A 1 306 ? -6.804 1.254 27.009 1.00 98.31 306 VAL A N 1
ATOM 2374 C CA . VAL A 1 306 ? -7.853 2.098 27.599 1.00 98.31 306 VAL A CA 1
ATOM 2375 C C . VAL A 1 306 ? -8.561 1.295 28.668 1.00 98.31 306 VAL A C 1
ATOM 2377 O O . VAL A 1 306 ? -8.918 0.148 28.430 1.00 98.31 306 VAL A O 1
ATOM 2380 N N . SER A 1 307 ? -8.753 1.875 29.849 1.00 97.56 307 SER A N 1
ATOM 2381 C CA . SER A 1 307 ? -9.444 1.187 30.942 1.00 97.56 307 SER A CA 1
ATOM 2382 C C . SER A 1 307 ? -10.856 0.787 30.507 1.00 97.56 307 SER A C 1
ATOM 2384 O O . SER A 1 307 ? -11.505 1.539 29.784 1.00 97.56 307 SER A O 1
ATOM 2386 N N . MET A 1 308 ? -11.354 -0.373 30.943 1.00 97.56 308 MET A N 1
ATOM 2387 C CA . MET A 1 308 ? -12.783 -0.678 30.781 1.00 97.56 308 MET A CA 1
ATOM 2388 C C . MET A 1 308 ? -13.656 0.059 31.800 1.00 97.56 308 MET A C 1
ATOM 2390 O O . MET A 1 308 ? -14.858 0.207 31.577 1.00 97.56 308 MET A O 1
ATOM 2394 N N . ASP A 1 309 ? -13.070 0.517 32.909 1.00 95.25 309 ASP A N 1
ATOM 2395 C CA . ASP A 1 309 ? -13.743 1.187 34.021 1.00 95.25 309 ASP A CA 1
ATOM 2396 C C . ASP A 1 309 ? -13.967 2.680 33.757 1.00 95.25 309 ASP A C 1
ATOM 2398 O O . ASP A 1 309 ? -13.542 3.530 34.534 1.00 95.25 309 ASP A O 1
ATOM 2402 N N . LEU A 1 310 ? -14.641 2.973 32.646 1.00 95.56 310 LEU A N 1
ATOM 2403 C CA . LEU A 1 310 ? -14.969 4.324 32.194 1.00 95.56 310 LEU A CA 1
ATOM 2404 C C . LEU A 1 310 ? -16.357 4.765 32.665 1.00 95.56 310 LEU A C 1
ATOM 2406 O O . LEU A 1 310 ? -17.248 3.934 32.898 1.00 95.56 310 LEU A O 1
ATOM 2410 N N . ASP A 1 311 ? -16.572 6.077 32.696 1.00 95.00 311 ASP A N 1
ATOM 2411 C CA . ASP A 1 311 ? -17.906 6.669 32.673 1.00 95.00 311 ASP A CA 1
ATOM 2412 C C . ASP A 1 311 ? -18.457 6.652 31.235 1.00 95.00 311 ASP A C 1
ATOM 2414 O O . ASP A 1 311 ? -18.282 7.589 30.459 1.00 95.00 311 ASP A O 1
ATOM 2418 N N . TYR A 1 312 ? -19.132 5.563 30.850 1.00 95.12 312 TYR A N 1
ATOM 2419 C CA . TYR A 1 312 ? -19.732 5.433 29.511 1.00 95.12 312 TYR A CA 1
ATOM 2420 C C . TYR A 1 312 ? -20.879 6.424 29.253 1.00 95.12 312 TYR A C 1
ATOM 2422 O O . TYR A 1 312 ? -21.280 6.597 28.101 1.00 95.12 312 TYR A O 1
ATOM 2430 N N . ASP A 1 313 ? -21.395 7.087 30.290 1.00 92.62 313 ASP A N 1
ATOM 2431 C CA . ASP A 1 313 ? -22.419 8.122 30.160 1.00 92.62 313 ASP A CA 1
ATOM 2432 C C . ASP A 1 313 ? -21.826 9.526 30.034 1.00 92.62 313 ASP A C 1
ATOM 2434 O O . ASP A 1 313 ? -22.575 10.464 29.745 1.00 92.62 313 ASP A O 1
ATOM 2438 N N . ALA A 1 314 ? -20.502 9.658 30.158 1.00 90.56 314 ALA A N 1
ATOM 2439 C CA . ALA A 1 314 ? -19.802 10.926 30.104 1.00 90.56 314 ALA A CA 1
ATOM 2440 C C . ALA A 1 314 ? -20.077 11.726 28.828 1.00 90.56 314 ALA A C 1
ATOM 2442 O O . ALA A 1 314 ? -20.159 11.185 27.716 1.00 90.56 314 ALA A O 1
ATOM 2443 N N . THR A 1 315 ? -20.140 13.047 28.988 1.00 87.12 315 THR A N 1
ATOM 2444 C CA . THR A 1 315 ? -20.410 13.991 27.903 1.00 87.12 315 THR A CA 1
ATOM 2445 C C . THR A 1 315 ? -19.287 15.002 27.707 1.00 87.12 315 THR A C 1
ATOM 2447 O O . THR A 1 315 ? -18.520 15.294 28.621 1.00 87.12 315 THR A O 1
ATOM 2450 N N . VAL A 1 316 ? -19.206 15.582 26.515 1.00 80.75 316 VAL A N 1
ATOM 2451 C CA . VAL A 1 316 ? -18.590 16.901 26.310 1.00 80.75 316 VAL A CA 1
ATOM 2452 C C . VAL A 1 316 ? -19.718 17.924 26.306 1.00 80.75 316 VAL A C 1
ATOM 2454 O O . VAL A 1 316 ? -20.687 17.770 25.567 1.00 80.75 316 VAL A O 1
ATOM 2457 N N . ASP A 1 317 ? -19.643 18.927 27.179 1.00 75.81 317 ASP A N 1
ATOM 2458 C CA . ASP A 1 317 ? -20.724 19.904 27.336 1.00 75.81 317 ASP A CA 1
ATOM 2459 C C . ASP A 1 317 ? -20.719 20.890 26.152 1.00 75.81 317 ASP A C 1
ATOM 2461 O O . ASP A 1 317 ? -19.845 21.755 26.033 1.00 75.81 317 ASP A O 1
ATOM 2465 N N . LEU A 1 318 ? -21.677 20.683 25.239 1.00 67.25 318 LEU A N 1
ATOM 2466 C CA . LEU A 1 318 ? -21.895 21.417 23.990 1.00 67.25 318 LEU A CA 1
ATOM 2467 C C . LEU A 1 318 ? -23.361 21.849 23.900 1.00 67.25 318 LEU A C 1
ATOM 2469 O O . LEU A 1 318 ? -24.239 21.041 23.597 1.00 67.25 318 LEU A O 1
ATOM 2473 N N . PHE A 1 319 ? -23.627 23.141 24.106 1.00 55.94 319 PHE A N 1
ATOM 2474 C CA . PHE A 1 319 ? -24.940 23.770 23.880 1.00 55.94 319 PHE A CA 1
ATOM 2475 C C . PHE A 1 319 ? -26.128 23.043 24.542 1.00 55.94 319 PHE A C 1
ATOM 2477 O O . PHE A 1 319 ? -27.173 22.882 23.908 1.00 55.94 319 PHE A O 1
ATOM 2484 N N . ASP A 1 320 ? -25.976 22.591 25.792 1.00 58.81 320 ASP A N 1
ATOM 2485 C CA . ASP A 1 320 ? -27.004 21.854 26.546 1.00 58.81 320 ASP A CA 1
ATOM 2486 C C . ASP A 1 320 ? -27.425 20.499 25.911 1.00 58.81 320 ASP A C 1
ATOM 2488 O O . ASP A 1 320 ? -28.500 19.974 26.219 1.00 58.81 320 ASP A O 1
ATOM 2492 N N . GLN A 1 321 ? -26.616 19.917 25.009 1.00 66.38 321 GLN A N 1
ATOM 2493 C CA . GLN A 1 321 ? -26.898 18.628 24.360 1.00 66.38 321 GLN A CA 1
ATOM 2494 C C . GLN A 1 321 ? -26.175 17.455 25.031 1.00 66.38 321 GLN A C 1
ATOM 2496 O O . GLN A 1 321 ? -25.026 17.558 25.449 1.00 66.38 321 GLN A O 1
ATOM 2501 N N . ASP A 1 322 ? -26.842 16.298 25.057 1.00 74.12 322 ASP A N 1
ATOM 2502 C CA . ASP A 1 322 ? -26.288 15.025 25.526 1.00 74.12 322 ASP A CA 1
ATOM 2503 C C . ASP A 1 322 ? -25.294 14.441 24.494 1.00 74.12 322 ASP A C 1
ATOM 2505 O O . ASP A 1 322 ? -25.618 13.502 23.758 1.00 74.12 322 ASP A O 1
ATOM 2509 N N . ALA A 1 323 ? -24.111 15.056 24.367 1.00 82.06 323 ALA A N 1
ATOM 2510 C CA . ALA A 1 323 ? -23.059 14.670 23.426 1.00 82.06 323 ALA A CA 1
ATOM 2511 C C . ALA A 1 323 ? -22.008 13.784 24.095 1.00 82.06 323 ALA A C 1
ATOM 2513 O O . ALA A 1 323 ? -21.299 14.231 24.991 1.00 82.06 323 ALA A O 1
ATOM 2514 N N . ALA A 1 324 ? -21.908 12.526 23.664 1.00 87.94 324 ALA A N 1
ATOM 2515 C CA . ALA A 1 324 ? -21.020 11.556 24.299 1.00 87.94 324 ALA A CA 1
ATOM 2516 C C . ALA A 1 324 ? -19.545 11.961 24.166 1.00 87.94 324 ALA A C 1
ATOM 2518 O O . ALA A 1 324 ? -19.087 12.302 23.076 1.00 87.94 324 ALA A O 1
ATOM 2519 N N . ALA A 1 325 ? -18.789 11.861 25.260 1.00 90.81 325 ALA A N 1
ATOM 2520 C CA . ALA A 1 325 ? -17.349 12.104 25.246 1.00 90.81 325 ALA A CA 1
ATOM 2521 C C . ALA A 1 325 ? -16.571 10.988 24.539 1.00 90.81 325 ALA A C 1
ATOM 2523 O O . ALA A 1 325 ? -15.509 11.248 23.979 1.00 90.81 325 ALA A O 1
ATOM 2524 N N . ILE A 1 326 ? -17.102 9.760 24.555 1.00 94.50 326 ILE A N 1
ATOM 2525 C CA . ILE A 1 326 ? -16.542 8.599 23.860 1.00 94.50 326 ILE A CA 1
ATOM 2526 C C . ILE A 1 326 ? -17.662 7.897 23.092 1.00 94.50 326 ILE A C 1
ATOM 2528 O O . ILE A 1 326 ? -18.699 7.537 23.651 1.00 94.50 326 ILE A O 1
ATOM 2532 N N . LEU A 1 327 ? -17.440 7.694 21.801 1.00 95.00 327 LEU A N 1
ATOM 2533 C CA . LEU A 1 327 ? -18.367 7.080 20.863 1.00 95.00 327 LEU A CA 1
ATOM 2534 C C . LEU A 1 327 ? -17.829 5.713 20.450 1.00 95.00 327 LEU A C 1
ATOM 2536 O O . LEU A 1 327 ? -16.670 5.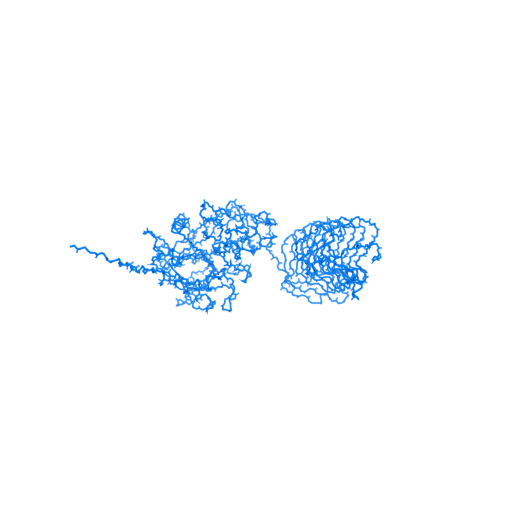599 20.057 1.00 95.00 327 LEU A O 1
ATOM 2540 N N . TRP A 1 328 ? -18.685 4.693 20.519 1.00 97.81 328 TRP A N 1
ATOM 2541 C CA . TRP A 1 328 ? -18.341 3.304 20.217 1.00 97.81 328 TRP A CA 1
ATOM 2542 C C . TRP A 1 328 ? -19.181 2.830 19.037 1.00 97.81 328 TRP A C 1
ATOM 2544 O O . TRP A 1 328 ? -20.407 2.719 19.137 1.00 97.81 328 TRP A O 1
ATOM 2554 N N . MET A 1 329 ? -18.534 2.589 17.904 1.00 98.38 329 MET A N 1
ATOM 2555 C CA . MET A 1 329 ? -19.202 2.229 16.659 1.00 98.38 329 MET A CA 1
ATOM 2556 C C . MET A 1 329 ? -18.458 1.109 15.943 1.00 98.38 329 MET A C 1
ATOM 2558 O O . MET A 1 329 ? -17.307 0.811 16.228 1.00 98.38 329 MET A O 1
ATOM 2562 N N . THR A 1 330 ? -19.115 0.472 14.995 1.00 97.94 330 THR A N 1
ATOM 2563 C CA . THR A 1 330 ? -18.495 -0.486 14.080 1.00 97.94 330 THR A CA 1
ATOM 2564 C C . THR A 1 330 ? -19.178 -0.347 12.726 1.00 97.94 330 THR A C 1
ATOM 2566 O O . THR A 1 330 ? -20.104 0.448 12.570 1.00 97.94 330 THR A O 1
ATOM 2569 N N . GLU A 1 331 ? -18.712 -1.083 11.734 1.00 94.75 331 GLU A N 1
ATOM 2570 C CA . GLU A 1 331 ? -19.291 -1.086 10.399 1.00 94.75 331 GLU A CA 1
ATOM 2571 C C . GLU A 1 331 ? -19.773 -2.487 10.034 1.00 94.75 331 GLU A C 1
ATOM 2573 O O . GLU A 1 331 ? -19.146 -3.492 10.380 1.00 94.75 331 GLU A O 1
ATOM 2578 N N . GLU A 1 332 ? -20.926 -2.561 9.379 1.00 94.88 332 GLU A N 1
ATOM 2579 C CA . GLU A 1 332 ? -21.438 -3.777 8.757 1.00 94.88 332 GLU A CA 1
ATOM 2580 C C . GLU A 1 332 ? -21.149 -3.693 7.261 1.00 94.88 332 GLU A C 1
ATOM 2582 O O . GLU A 1 332 ? -21.790 -2.936 6.530 1.00 94.88 332 GLU A O 1
ATOM 2587 N N . VAL A 1 333 ? -20.149 -4.447 6.802 1.00 95.06 333 VAL A N 1
ATOM 2588 C CA . VAL A 1 333 ? -19.683 -4.422 5.414 1.00 95.06 333 VAL A CA 1
ATOM 2589 C C . VAL A 1 333 ? -19.881 -5.769 4.732 1.00 95.06 333 VAL A C 1
ATOM 2591 O O . VAL A 1 333 ? -19.497 -6.825 5.230 1.00 95.06 333 VAL A O 1
ATOM 2594 N N . VAL A 1 334 ? -20.426 -5.724 3.518 1.00 93.06 334 VAL A N 1
ATOM 2595 C CA . VAL A 1 334 ? -20.541 -6.883 2.636 1.00 93.06 334 VAL A CA 1
ATOM 2596 C C . VAL A 1 334 ? -19.675 -6.647 1.412 1.00 93.06 334 VAL A C 1
ATOM 2598 O O . VAL A 1 334 ? -20.012 -5.866 0.524 1.00 93.06 334 VAL A O 1
ATOM 2601 N N . PHE A 1 335 ? -18.570 -7.380 1.308 1.00 86.38 335 PHE A N 1
ATOM 2602 C CA . PHE A 1 335 ? -17.795 -7.426 0.072 1.00 86.38 335 PHE A CA 1
ATOM 2603 C C . PHE A 1 335 ? -18.525 -8.261 -0.983 1.00 86.38 335 PHE A C 1
ATOM 2605 O O . PHE A 1 335 ? -19.010 -9.365 -0.709 1.00 86.38 335 PHE A O 1
ATOM 2612 N N . SER A 1 336 ? -18.571 -7.772 -2.223 1.00 82.81 336 SER A N 1
ATOM 2613 C CA . SER A 1 336 ? -18.994 -8.575 -3.374 1.00 82.81 336 SER A CA 1
ATOM 2614 C C . SER A 1 336 ? -17.988 -9.703 -3.626 1.00 82.81 336 SER A C 1
ATOM 2616 O O . SER A 1 336 ? -16.816 -9.567 -3.272 1.00 82.81 336 SER A O 1
ATOM 2618 N N . PRO A 1 337 ? -18.383 -10.839 -4.234 1.00 67.12 337 PRO A N 1
ATOM 2619 C CA . PRO A 1 337 ? -17.436 -11.850 -4.699 1.00 67.12 337 PRO A CA 1
ATOM 2620 C C . PRO A 1 337 ? -16.477 -11.224 -5.720 1.00 67.12 337 PRO A C 1
ATOM 2622 O O . PRO A 1 337 ? -16.800 -11.119 -6.897 1.00 67.12 337 PRO A O 1
ATOM 2625 N N . SER A 1 338 ? -15.325 -10.745 -5.254 1.00 55.59 338 SER A N 1
ATOM 2626 C CA . SER A 1 338 ? -14.236 -10.280 -6.104 1.00 55.59 338 SER A CA 1
ATOM 2627 C C . SER A 1 338 ? -13.136 -11.329 -6.091 1.00 55.59 338 SER A C 1
ATOM 2629 O O . SER A 1 338 ? -12.793 -11.864 -5.038 1.00 55.59 338 SER A O 1
ATOM 2631 N N . ALA A 1 339 ? -12.607 -11.633 -7.271 1.00 53.28 339 ALA A N 1
ATOM 2632 C CA . ALA A 1 339 ? -11.384 -12.400 -7.425 1.00 53.28 339 ALA A CA 1
ATOM 2633 C C . ALA A 1 339 ? -10.203 -11.425 -7.311 1.00 53.28 339 ALA A C 1
ATOM 2635 O O . ALA A 1 339 ? -9.694 -10.954 -8.319 1.00 53.28 339 ALA A O 1
ATOM 2636 N N . ALA A 1 340 ? -9.802 -11.068 -6.095 1.00 53.16 340 ALA A N 1
ATOM 2637 C CA . ALA A 1 340 ? -8.503 -10.449 -5.847 1.00 53.16 340 ALA A CA 1
ATOM 2638 C C . ALA A 1 340 ? -7.941 -11.049 -4.541 1.00 53.16 340 ALA A C 1
ATOM 2640 O O . ALA A 1 340 ? -8.678 -11.126 -3.557 1.00 53.16 340 ALA A O 1
ATOM 2641 N N . PRO A 1 341 ? -6.721 -11.610 -4.558 1.00 53.81 341 PRO A N 1
ATOM 2642 C CA . PRO A 1 341 ? -6.187 -12.397 -3.454 1.00 53.81 341 PRO A CA 1
ATOM 2643 C C . PRO A 1 341 ? -5.312 -11.562 -2.517 1.00 53.81 341 PRO A C 1
ATOM 2645 O O . PRO A 1 341 ? -4.474 -10.787 -2.974 1.00 53.81 341 PRO A O 1
ATOM 2648 N N . THR A 1 342 ? -5.422 -11.866 -1.226 1.00 60.66 342 THR A N 1
ATOM 2649 C CA . THR A 1 342 ? -4.413 -11.611 -0.190 1.00 60.66 342 THR A CA 1
ATOM 2650 C C . THR A 1 342 ? -2.997 -11.806 -0.731 1.00 60.66 342 THR A C 1
ATOM 2652 O O . THR A 1 342 ? -2.767 -12.867 -1.330 1.00 60.66 342 THR A O 1
ATOM 2655 N N . PRO A 1 343 ? -2.032 -10.882 -0.518 1.00 69.50 343 PRO A N 1
ATOM 2656 C CA . PRO A 1 343 ? -0.640 -11.130 -0.824 1.00 69.50 343 PRO A CA 1
ATOM 2657 C C . PRO A 1 343 ? -0.205 -12.448 -0.205 1.00 69.50 343 PRO A C 1
ATOM 2659 O O . PRO A 1 343 ? -0.292 -12.662 1.003 1.00 69.50 343 PRO A O 1
ATOM 2662 N N . ARG A 1 344 ? 0.227 -13.372 -1.050 1.00 81.69 344 ARG A N 1
ATOM 2663 C CA . ARG A 1 344 ? 0.581 -14.717 -0.626 1.00 81.69 344 ARG A CA 1
ATOM 2664 C C . ARG A 1 344 ? 2.060 -14.736 -0.284 1.00 81.69 344 ARG A C 1
ATOM 2666 O O . ARG A 1 344 ? 2.913 -14.495 -1.141 1.00 81.69 344 ARG A O 1
ATOM 2673 N N . ALA A 1 345 ? 2.361 -15.037 0.972 1.00 82.31 345 ALA A N 1
ATOM 2674 C CA . ALA A 1 345 ? 3.725 -15.253 1.417 1.00 82.31 345 ALA A CA 1
ATOM 2675 C C . ALA A 1 345 ? 4.381 -16.387 0.614 1.00 82.31 345 ALA A C 1
ATOM 2677 O O . ALA A 1 345 ? 3.835 -17.484 0.499 1.00 82.31 345 ALA A O 1
ATOM 2678 N N . ILE A 1 346 ? 5.580 -16.134 0.098 1.00 91.62 346 ILE A N 1
ATOM 2679 C CA . ILE A 1 346 ? 6.493 -17.158 -0.402 1.00 91.62 346 ILE A CA 1
ATOM 2680 C C . ILE A 1 346 ? 7.506 -17.413 0.710 1.00 91.62 346 ILE A C 1
ATOM 2682 O O . ILE A 1 346 ? 8.475 -16.668 0.894 1.00 91.62 346 ILE A O 1
ATOM 2686 N N . ASP A 1 347 ? 7.251 -18.459 1.490 1.00 88.50 347 ASP A N 1
ATOM 2687 C CA . ASP A 1 347 ? 8.064 -18.847 2.641 1.00 88.50 347 ASP A CA 1
ATOM 2688 C C . ASP A 1 347 ? 9.166 -19.861 2.304 1.00 88.50 347 ASP A C 1
ATOM 2690 O O . ASP A 1 347 ? 10.106 -20.036 3.090 1.00 88.50 347 ASP A O 1
ATOM 2694 N N . ALA A 1 348 ? 9.104 -20.470 1.120 1.00 90.50 348 ALA A N 1
ATOM 2695 C CA . ALA A 1 348 ? 10.086 -21.409 0.604 1.00 90.50 348 ALA A CA 1
ATOM 2696 C C . ALA A 1 348 ? 10.345 -21.211 -0.898 1.00 90.50 348 ALA A C 1
ATOM 2698 O O . ALA A 1 348 ? 9.436 -20.927 -1.677 1.00 90.50 348 ALA A O 1
ATOM 2699 N N . LEU A 1 349 ? 11.604 -21.411 -1.297 1.00 96.94 349 LEU A N 1
ATOM 2700 C CA . LEU A 1 349 ? 12.045 -21.451 -2.689 1.00 96.94 349 LEU A CA 1
ATOM 2701 C C . LEU A 1 349 ? 12.661 -22.827 -3.008 1.00 96.94 349 LEU A C 1
ATOM 2703 O O . LEU A 1 349 ? 13.281 -23.431 -2.127 1.00 96.94 349 LEU A O 1
ATOM 2707 N N . PRO A 1 350 ? 12.535 -23.327 -4.251 1.00 97.44 350 PRO A N 1
ATOM 2708 C CA . PRO A 1 350 ? 11.912 -22.672 -5.404 1.00 97.44 350 PRO A CA 1
ATOM 2709 C C . PRO A 1 350 ? 10.380 -22.605 -5.306 1.00 97.44 350 PRO A C 1
ATOM 2711 O O . PRO A 1 350 ? 9.763 -23.447 -4.656 1.00 97.44 350 PRO A O 1
ATOM 2714 N N . CYS A 1 351 ? 9.770 -21.618 -5.960 1.00 96.88 351 CYS A N 1
ATOM 2715 C CA . CYS A 1 351 ? 8.320 -21.402 -5.956 1.00 96.88 351 CYS A CA 1
ATOM 2716 C C . CYS A 1 351 ? 7.783 -21.281 -7.387 1.00 96.88 351 CYS A C 1
ATOM 2718 O O . CYS A 1 351 ? 8.431 -20.680 -8.241 1.00 96.88 351 CYS A O 1
ATOM 2720 N N . VAL A 1 352 ? 6.592 -21.834 -7.640 1.00 98.19 352 VAL A N 1
ATOM 2721 C CA . VAL A 1 352 ? 5.862 -21.650 -8.902 1.00 98.19 352 VAL A CA 1
ATOM 2722 C C . VAL A 1 352 ? 4.532 -20.964 -8.609 1.00 98.19 352 VAL A C 1
ATOM 2724 O O . VAL A 1 352 ? 3.639 -21.550 -7.995 1.00 98.19 352 VAL A O 1
ATOM 2727 N N . ILE A 1 353 ? 4.388 -19.730 -9.077 1.00 96.00 353 ILE A N 1
ATOM 2728 C CA . ILE A 1 353 ? 3.153 -18.956 -9.015 1.00 96.00 353 ILE A CA 1
ATOM 2729 C C . ILE A 1 353 ? 2.276 -19.375 -10.194 1.00 96.00 353 ILE A C 1
ATOM 2731 O O . ILE A 1 353 ? 2.630 -19.172 -11.353 1.00 96.00 353 ILE A O 1
ATOM 2735 N N . THR A 1 354 ? 1.136 -19.995 -9.897 1.00 94.75 354 THR A N 1
ATOM 2736 C CA . T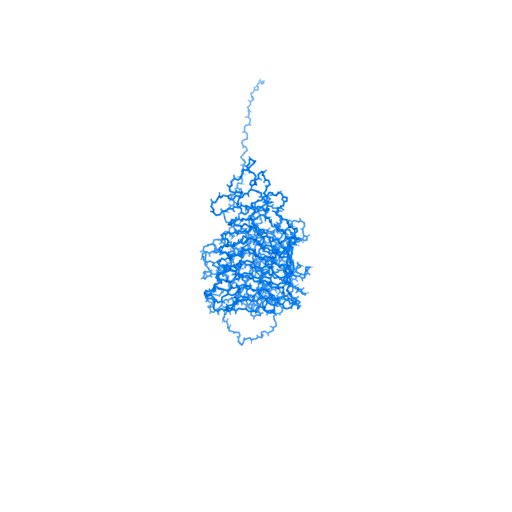HR A 1 354 ? 0.210 -20.550 -10.904 1.00 94.75 354 THR A CA 1
ATOM 2737 C C . THR A 1 354 ? -1.155 -19.876 -10.915 1.00 94.75 354 THR A C 1
ATOM 2739 O O . THR A 1 354 ? -1.990 -20.206 -11.752 1.00 94.75 354 THR A O 1
ATOM 2742 N N . GLU A 1 355 ? -1.371 -18.911 -10.027 1.00 85.38 355 GLU A N 1
ATOM 2743 C CA . GLU A 1 355 ? -2.607 -18.146 -9.932 1.00 85.38 355 GLU A CA 1
ATOM 2744 C C . GLU A 1 355 ? -2.279 -16.649 -9.972 1.00 85.38 355 GLU A C 1
ATOM 2746 O O . GLU A 1 355 ? -1.228 -16.256 -9.455 1.00 85.38 355 GLU A O 1
ATOM 2751 N N . PRO A 1 356 ? -3.147 -15.818 -10.576 1.00 80.69 356 PRO A N 1
ATOM 2752 C CA . PRO A 1 356 ? -3.064 -14.369 -10.445 1.00 80.69 356 PRO A CA 1
ATOM 2753 C C . PRO A 1 356 ? -3.021 -13.936 -8.983 1.00 80.69 356 PRO A C 1
ATOM 2755 O O . PRO A 1 356 ? -3.637 -14.582 -8.128 1.00 80.69 356 PRO A O 1
ATOM 2758 N N . GLY A 1 357 ? -2.351 -12.821 -8.697 1.00 71.50 357 GLY A N 1
ATOM 2759 C CA . GLY A 1 357 ? -2.332 -12.257 -7.356 1.00 71.50 357 GLY A CA 1
ATOM 2760 C C . GLY A 1 357 ? -1.054 -11.554 -6.941 1.00 71.50 357 GLY A C 1
ATOM 2761 O O . GLY A 1 357 ? -0.059 -11.508 -7.662 1.00 71.50 357 GLY A O 1
ATOM 2762 N N . SER A 1 358 ? -1.091 -11.035 -5.720 1.00 78.62 358 SER A N 1
ATOM 2763 C CA . SER A 1 358 ? 0.072 -10.459 -5.055 1.00 78.62 358 SER A CA 1
ATOM 2764 C C . SER A 1 358 ? 0.831 -11.543 -4.291 1.00 78.62 358 SER A C 1
ATOM 2766 O O . SER A 1 358 ? 0.230 -12.426 -3.682 1.00 78.62 358 SER A O 1
ATOM 2768 N N . TYR A 1 359 ? 2.155 -11.479 -4.307 1.00 89.69 359 TYR A N 1
ATOM 2769 C CA . TYR A 1 359 ? 3.062 -12.409 -3.646 1.00 89.69 359 TYR A CA 1
ATOM 2770 C C . TYR A 1 359 ? 4.235 -11.637 -3.054 1.00 89.69 359 TYR A C 1
ATOM 2772 O O . TYR A 1 359 ? 4.676 -10.652 -3.643 1.00 89.69 359 TYR A O 1
ATOM 2780 N N . TYR A 1 360 ? 4.780 -12.096 -1.928 1.00 90.75 360 TYR A N 1
ATOM 2781 C CA . TYR A 1 360 ? 5.968 -11.474 -1.341 1.00 90.75 360 TYR A CA 1
ATOM 2782 C C . TYR A 1 360 ? 6.936 -12.492 -0.742 1.00 90.75 360 TYR A C 1
ATOM 2784 O O . TYR A 1 360 ? 6.523 -13.525 -0.212 1.00 90.75 360 TYR A O 1
ATOM 2792 N N . LEU A 1 361 ? 8.238 -12.210 -0.812 1.00 89.69 361 LEU A N 1
ATOM 2793 C CA . LEU A 1 361 ? 9.259 -13.040 -0.167 1.00 89.69 361 LEU A CA 1
ATOM 2794 C C . LEU A 1 361 ? 9.390 -12.688 1.315 1.00 89.69 361 LEU A C 1
ATOM 2796 O O . LEU A 1 361 ? 9.663 -11.547 1.682 1.00 89.69 361 LEU A O 1
ATOM 2800 N N . VAL A 1 362 ? 9.279 -13.693 2.186 1.00 87.19 362 VAL A N 1
ATOM 2801 C CA . VAL A 1 362 ? 9.376 -13.472 3.643 1.00 87.19 362 VAL A CA 1
ATOM 2802 C C . VAL A 1 362 ? 10.823 -13.414 4.150 1.00 87.19 362 VAL A C 1
ATOM 2804 O O . VAL A 1 362 ? 11.096 -12.873 5.226 1.00 87.19 362 VAL A O 1
ATOM 2807 N N . ARG A 1 363 ? 11.768 -14.005 3.405 1.00 87.06 363 ARG A N 1
ATOM 2808 C CA . ARG A 1 363 ? 13.176 -14.147 3.804 1.00 87.06 363 ARG A CA 1
ATOM 2809 C C . ARG A 1 363 ? 14.129 -14.236 2.620 1.00 87.06 363 ARG A C 1
ATOM 2811 O O . ARG A 1 363 ? 13.733 -14.616 1.524 1.00 87.06 363 ARG A O 1
ATOM 2818 N N . ASP A 1 364 ? 15.396 -13.930 2.891 1.00 94.25 364 ASP A N 1
ATOM 2819 C CA . ASP A 1 364 ? 16.491 -14.196 1.961 1.00 94.25 364 ASP A CA 1
ATOM 2820 C C . ASP A 1 364 ? 16.628 -15.702 1.705 1.00 94.25 364 ASP A C 1
ATOM 2822 O O . ASP A 1 364 ? 16.427 -16.526 2.604 1.00 94.25 364 ASP A O 1
ATOM 2826 N N . GLN A 1 365 ? 17.046 -16.052 0.491 1.00 96.44 365 GLN A N 1
ATOM 2827 C CA . GLN A 1 365 ? 17.406 -17.407 0.099 1.00 96.44 365 GLN A CA 1
ATOM 2828 C C . GLN A 1 365 ? 18.833 -17.416 -0.444 1.00 96.44 365 GLN A C 1
ATOM 2830 O O . GLN A 1 365 ? 19.118 -16.820 -1.479 1.00 96.44 365 GLN A O 1
ATOM 2835 N N . ALA A 1 366 ? 19.728 -18.147 0.218 1.00 96.19 366 ALA A N 1
ATOM 2836 C CA . ALA A 1 366 ? 21.111 -18.285 -0.222 1.00 96.19 366 ALA A CA 1
ATOM 2837 C C . ALA A 1 366 ? 21.380 -19.659 -0.848 1.00 96.19 366 ALA A C 1
ATOM 2839 O O . ALA A 1 366 ? 20.907 -20.676 -0.337 1.00 96.19 366 ALA A O 1
ATOM 2840 N N . GLY A 1 367 ? 22.176 -19.689 -1.921 1.00 94.69 367 GLY A N 1
ATOM 2841 C CA . GLY A 1 367 ? 22.727 -20.921 -2.492 1.00 94.69 367 GLY A CA 1
ATOM 2842 C C . GLY A 1 367 ? 21.665 -21.912 -2.967 1.00 94.69 367 GLY A C 1
ATOM 2843 O O . GLY A 1 367 ? 21.803 -23.114 -2.738 1.00 94.69 367 GLY A O 1
ATOM 2844 N N . LEU A 1 368 ? 20.588 -21.421 -3.585 1.00 95.94 368 LEU A N 1
ATOM 2845 C CA . LEU A 1 368 ? 19.489 -22.259 -4.043 1.00 95.94 368 LEU A CA 1
ATOM 2846 C C . LEU A 1 368 ? 19.973 -23.257 -5.102 1.00 95.94 368 LEU A C 1
ATOM 2848 O O . LEU A 1 368 ? 20.487 -22.876 -6.154 1.00 95.94 368 LEU A O 1
ATOM 2852 N N . MET A 1 369 ? 19.768 -24.544 -4.829 1.00 95.69 369 MET A N 1
ATOM 2853 C CA . MET A 1 369 ? 20.087 -25.644 -5.741 1.00 95.69 369 MET A CA 1
ATOM 2854 C C . MET A 1 369 ? 18.877 -26.000 -6.615 1.00 95.69 369 MET A C 1
ATOM 2856 O O . MET A 1 369 ? 18.379 -27.124 -6.577 1.00 95.69 369 MET A O 1
ATOM 2860 N N . ALA A 1 370 ? 18.379 -25.031 -7.380 1.00 94.94 370 ALA A N 1
ATOM 2861 C CA . ALA A 1 370 ? 17.246 -25.200 -8.288 1.00 94.94 370 ALA A CA 1
ATOM 2862 C C . ALA A 1 370 ? 17.491 -24.437 -9.602 1.00 94.94 370 ALA A C 1
ATOM 2864 O O . ALA A 1 370 ? 18.204 -23.431 -9.584 1.00 94.94 370 ALA A O 1
ATOM 2865 N N . PRO A 1 371 ? 16.898 -24.878 -10.730 1.00 95.81 371 PRO A N 1
ATOM 2866 C CA . PRO A 1 371 ? 17.037 -24.175 -12.004 1.00 95.81 371 PRO A CA 1
ATOM 2867 C C . PRO A 1 371 ? 16.348 -22.808 -11.987 1.00 95.81 371 PRO A C 1
ATOM 2869 O O . PRO A 1 371 ? 16.815 -21.897 -12.660 1.00 95.81 371 PRO A O 1
ATOM 2872 N N . CYS A 1 372 ? 15.277 -22.644 -11.208 1.00 97.81 372 CYS A N 1
ATOM 2873 C CA . CYS A 1 372 ? 14.563 -21.382 -11.079 1.00 97.81 372 CYS A CA 1
ATOM 2874 C C . CYS A 1 372 ? 14.317 -21.036 -9.607 1.00 97.81 372 CYS A C 1
ATOM 2876 O O . CYS A 1 372 ? 14.017 -21.938 -8.825 1.00 97.81 372 CYS A O 1
ATOM 2878 N N . GLY A 1 373 ? 14.454 -19.761 -9.233 1.00 98.00 373 GLY A N 1
ATOM 2879 C CA . GLY A 1 373 ? 14.033 -19.248 -7.928 1.00 98.00 373 GLY A CA 1
ATOM 2880 C C . GLY A 1 373 ? 12.513 -19.139 -7.843 1.00 98.00 373 GLY A C 1
ATOM 2881 O O . GLY A 1 373 ? 11.874 -19.943 -7.164 1.00 98.00 373 GLY A O 1
ATOM 2882 N N . VAL A 1 374 ? 11.938 -18.169 -8.556 1.00 98.69 374 VAL A N 1
ATOM 2883 C CA . VAL A 1 374 ? 10.482 -17.999 -8.679 1.00 98.69 374 VAL A CA 1
ATOM 2884 C C . VAL A 1 374 ? 10.061 -18.097 -10.139 1.00 98.69 374 VAL A C 1
ATOM 2886 O O . VAL A 1 374 ? 10.500 -17.309 -10.973 1.00 98.69 374 VAL A O 1
ATOM 2889 N N . GLU A 1 375 ? 9.172 -19.035 -10.444 1.00 98.69 375 GLU A N 1
ATOM 2890 C CA . GLU A 1 375 ? 8.565 -19.172 -11.764 1.00 98.69 375 GLU A CA 1
ATOM 2891 C C . GLU A 1 375 ? 7.126 -18.642 -11.736 1.00 98.69 375 GLU A C 1
ATOM 2893 O O . GLU A 1 375 ? 6.287 -19.142 -10.993 1.00 98.69 375 GLU A O 1
ATOM 2898 N N . ILE A 1 376 ? 6.826 -17.632 -12.546 1.00 98.62 376 ILE A N 1
ATOM 2899 C CA . ILE A 1 376 ? 5.503 -17.027 -12.694 1.00 98.62 376 ILE A CA 1
ATOM 2900 C C . ILE A 1 376 ? 4.853 -17.597 -13.955 1.00 98.62 376 ILE A C 1
ATOM 2902 O O . ILE A 1 376 ? 5.358 -17.399 -15.059 1.00 98.62 376 ILE A O 1
ATOM 2906 N N . ARG A 1 377 ? 3.728 -18.298 -13.783 1.00 98.19 377 ARG A N 1
ATOM 2907 C CA . ARG A 1 377 ? 2.954 -18.959 -14.851 1.00 98.19 377 ARG A CA 1
ATOM 2908 C C . ARG A 1 377 ? 1.525 -18.433 -14.995 1.00 98.19 377 ARG A C 1
ATOM 2910 O O . ARG A 1 377 ? 0.751 -19.000 -15.764 1.00 98.19 377 ARG A O 1
ATOM 2917 N N . ALA A 1 378 ? 1.167 -17.387 -14.258 1.00 89.56 378 ALA A N 1
ATOM 2918 C CA . ALA A 1 378 ? -0.139 -16.743 -14.322 1.00 89.56 378 ALA A CA 1
ATOM 2919 C C . ALA A 1 378 ? -0.001 -15.260 -14.697 1.00 89.56 378 ALA A C 1
ATOM 2921 O O . ALA A 1 378 ? 1.015 -14.650 -14.350 1.00 89.56 378 ALA A O 1
ATOM 2922 N N . PRO A 1 379 ? -0.982 -14.692 -15.424 1.00 85.19 379 PRO A N 1
ATOM 2923 C CA . PRO A 1 379 ? -1.058 -13.252 -15.640 1.00 85.19 379 PRO A CA 1
ATOM 2924 C C . PRO A 1 379 ? -1.471 -12.541 -14.345 1.00 85.19 379 PRO A C 1
ATOM 2926 O O . PRO A 1 379 ? -1.876 -13.197 -13.383 1.00 85.19 379 PRO A O 1
ATOM 2929 N N . ASP A 1 380 ? -1.403 -11.211 -14.340 1.00 79.31 380 ASP A N 1
ATOM 2930 C CA . ASP A 1 380 ? -1.838 -10.366 -13.219 1.00 79.31 380 ASP A CA 1
ATOM 2931 C C . ASP A 1 380 ? -1.146 -10.749 -11.897 1.00 79.31 380 ASP A C 1
ATOM 2933 O O . ASP A 1 380 ? -1.780 -10.935 -10.853 1.00 79.31 380 ASP A O 1
ATOM 2937 N N . VAL A 1 381 ? 0.178 -10.914 -11.960 1.00 88.62 381 VAL A N 1
ATOM 2938 C CA . VAL A 1 381 ? 1.014 -11.284 -10.813 1.00 88.62 381 VAL A CA 1
ATOM 2939 C C . VAL A 1 381 ? 1.894 -10.117 -10.403 1.00 88.62 381 VAL A C 1
ATOM 2941 O O . VAL A 1 381 ? 2.668 -9.604 -11.211 1.00 88.62 381 VAL A O 1
ATOM 2944 N N . THR A 1 382 ? 1.850 -9.775 -9.117 1.00 86.88 382 THR A N 1
ATOM 2945 C CA . THR A 1 382 ? 2.818 -8.880 -8.475 1.00 86.88 382 THR A CA 1
ATOM 2946 C C . THR A 1 382 ? 3.675 -9.688 -7.514 1.00 86.88 382 THR A C 1
ATOM 2948 O O . THR A 1 382 ? 3.160 -10.249 -6.553 1.00 86.88 382 THR A O 1
ATOM 2951 N N . LEU A 1 383 ? 4.982 -9.740 -7.755 1.00 95.25 383 LEU A N 1
ATOM 2952 C CA . LEU A 1 383 ? 5.971 -10.328 -6.859 1.00 95.25 383 LEU A CA 1
ATOM 2953 C C . LEU A 1 383 ? 6.800 -9.220 -6.207 1.00 95.25 383 LEU A C 1
ATOM 2955 O O . LEU A 1 383 ? 7.644 -8.614 -6.867 1.00 95.25 383 LEU A O 1
ATOM 2959 N N . ASP A 1 384 ? 6.609 -9.006 -4.909 1.00 94.12 384 ASP A N 1
ATOM 2960 C CA . ASP A 1 384 ? 7.450 -8.114 -4.118 1.00 94.12 384 ASP A CA 1
ATOM 2961 C C . ASP A 1 384 ? 8.574 -8.883 -3.413 1.00 94.12 384 ASP A C 1
ATOM 2963 O O . ASP A 1 384 ? 8.364 -9.742 -2.553 1.00 94.12 384 ASP A O 1
ATOM 2967 N N . GLY A 1 385 ? 9.810 -8.566 -3.775 1.00 92.06 385 GLY A N 1
ATOM 2968 C CA . GLY A 1 385 ? 10.995 -9.110 -3.137 1.00 92.06 385 GLY A CA 1
ATOM 2969 C C . GLY A 1 385 ? 11.205 -8.603 -1.713 1.00 92.06 385 GLY A C 1
ATOM 2970 O O . GLY A 1 385 ? 11.977 -9.222 -0.987 1.00 92.06 385 GLY A O 1
ATOM 2971 N N . GLY A 1 386 ? 10.564 -7.501 -1.297 1.00 85.88 386 GLY A N 1
ATOM 2972 C CA . GLY A 1 386 ? 10.680 -6.966 0.066 1.00 85.88 386 GLY A CA 1
ATOM 2973 C C . GLY A 1 386 ? 12.121 -6.630 0.481 1.00 85.88 386 GLY A C 1
ATOM 2974 O O . GLY A 1 386 ? 12.490 -6.785 1.648 1.00 85.88 386 GLY A O 1
ATOM 2975 N N . GLY A 1 387 ? 12.973 -6.271 -0.486 1.00 85.69 387 GLY A N 1
ATOM 2976 C CA . GLY A 1 387 ? 14.406 -6.024 -0.305 1.00 85.69 387 GLY A CA 1
ATOM 2977 C C . GLY A 1 387 ? 15.259 -7.287 -0.141 1.00 85.69 387 GLY A C 1
ATOM 2978 O O . GLY A 1 387 ? 16.456 -7.179 0.130 1.00 85.69 387 GLY A O 1
ATOM 2979 N N . ARG A 1 388 ? 14.677 -8.486 -0.275 1.00 96.38 388 ARG A N 1
ATOM 2980 C CA . ARG A 1 388 ? 15.366 -9.755 -0.010 1.00 96.38 388 ARG A CA 1
ATOM 2981 C C . ARG A 1 388 ? 16.278 -10.183 -1.145 1.00 96.38 388 ARG A C 1
ATOM 2983 O O . ARG A 1 388 ? 16.106 -9.805 -2.303 1.00 96.38 388 ARG A O 1
ATOM 2990 N N . THR A 1 389 ? 17.271 -10.991 -0.791 1.00 98.12 389 THR A N 1
ATOM 2991 C CA . THR A 1 389 ? 18.241 -11.563 -1.724 1.00 98.12 389 THR A CA 1
ATOM 2992 C C . THR A 1 389 ? 17.946 -13.030 -1.991 1.00 98.12 389 THR A C 1
ATOM 2994 O O . THR A 1 389 ? 17.852 -13.830 -1.063 1.00 98.12 389 THR A O 1
ATOM 2997 N N . VAL A 1 390 ? 17.882 -13.397 -3.270 1.00 98.38 390 VAL A N 1
ATOM 2998 C CA . VAL A 1 390 ? 17.771 -14.779 -3.741 1.00 98.38 390 VAL A CA 1
ATOM 2999 C C . VAL A 1 390 ? 18.998 -15.116 -4.590 1.00 98.38 390 VAL A C 1
ATOM 3001 O O . VAL A 1 390 ? 19.197 -14.578 -5.684 1.00 98.38 390 VAL A O 1
ATOM 3004 N N . SER A 1 391 ? 19.855 -16.003 -4.081 1.00 97.81 391 SER A N 1
ATOM 3005 C CA . SER A 1 391 ? 21.076 -16.440 -4.761 1.00 97.81 391 SER A CA 1
ATOM 3006 C C . SER A 1 391 ? 21.051 -17.914 -5.129 1.00 97.81 391 SER A C 1
ATOM 3008 O O . SER A 1 391 ? 20.496 -18.738 -4.400 1.00 97.81 391 SER A O 1
ATOM 3010 N N . SER A 1 392 ? 21.665 -18.250 -6.262 1.00 97.44 392 SER A N 1
ATOM 3011 C CA . SER A 1 392 ? 21.798 -19.633 -6.728 1.00 97.44 392 SER A CA 1
ATOM 3012 C C . SER A 1 392 ? 23.115 -20.267 -6.264 1.00 97.44 392 SER A C 1
ATOM 3014 O O . SER A 1 392 ? 24.098 -19.572 -5.981 1.00 97.44 392 SER A O 1
ATOM 3016 N N . ALA A 1 393 ? 23.150 -21.598 -6.167 1.00 93.75 393 ALA A N 1
ATOM 3017 C CA . ALA A 1 393 ? 24.408 -22.321 -6.021 1.00 93.75 393 ALA A CA 1
ATOM 3018 C C . ALA A 1 393 ? 25.192 -22.335 -7.355 1.00 93.75 393 ALA A C 1
ATOM 3020 O O . ALA A 1 393 ? 24.593 -22.383 -8.433 1.00 93.75 393 ALA A O 1
ATOM 3021 N N . PRO A 1 394 ? 26.541 -22.330 -7.323 1.00 88.94 394 PRO A N 1
ATOM 3022 C CA . PRO A 1 394 ? 27.348 -22.301 -8.540 1.00 88.94 394 PRO A CA 1
ATOM 3023 C C . PRO A 1 394 ? 26.973 -23.412 -9.531 1.00 88.94 394 PRO A C 1
ATOM 3025 O O . PRO A 1 394 ? 27.019 -24.596 -9.198 1.00 88.94 394 PRO A O 1
ATOM 3028 N N . GLY A 1 395 ? 26.637 -23.021 -10.762 1.00 82.69 395 GLY A N 1
ATOM 3029 C CA . GLY A 1 395 ? 26.337 -23.944 -11.859 1.00 82.69 395 GLY A CA 1
ATOM 3030 C C . GLY A 1 395 ? 24.949 -24.592 -11.824 1.00 82.69 395 GLY A C 1
ATOM 3031 O O . GLY A 1 395 ? 24.707 -25.482 -12.637 1.00 82.69 395 GLY A O 1
ATOM 3032 N N . THR A 1 396 ? 24.047 -24.184 -10.921 1.00 82.19 396 THR A N 1
ATOM 3033 C CA . THR A 1 396 ? 22.692 -24.764 -10.840 1.00 82.19 396 THR A CA 1
ATOM 3034 C C . THR A 1 396 ? 21.575 -23.819 -11.275 1.00 82.19 396 THR A C 1
ATOM 3036 O O . THR A 1 396 ? 20.557 -24.299 -11.767 1.00 82.19 396 THR A O 1
ATOM 3039 N N . GLY A 1 397 ? 21.731 -22.505 -11.081 1.00 89.50 397 GLY A N 1
ATOM 3040 C CA . GLY A 1 397 ? 20.677 -21.526 -11.351 1.00 89.50 397 GLY A CA 1
ATOM 3041 C C . GLY A 1 397 ? 20.605 -21.083 -12.810 1.00 89.50 397 GLY A C 1
ATOM 3042 O O . GLY A 1 397 ? 21.547 -20.477 -13.313 1.00 89.50 397 GLY A O 1
ATOM 3043 N N . GLN A 1 398 ? 19.466 -21.322 -13.461 1.00 97.38 398 GLN A N 1
ATOM 3044 C CA . GLN A 1 398 ? 19.162 -20.801 -14.799 1.00 97.38 398 GLN A CA 1
ATOM 3045 C C . GLN A 1 398 ? 18.463 -19.444 -14.707 1.00 97.38 398 GLN A C 1
ATOM 3047 O O . GLN A 1 398 ? 18.939 -18.495 -15.311 1.00 97.38 398 GLN A O 1
ATOM 3052 N N . HIS A 1 399 ? 17.403 -19.325 -13.899 1.00 98.56 399 HIS A N 1
ATOM 3053 C CA . HIS A 1 399 ? 16.623 -18.089 -13.766 1.00 98.56 399 HIS A CA 1
ATOM 3054 C C . HIS A 1 399 ? 16.392 -17.709 -12.300 1.00 98.56 399 HIS A C 1
ATOM 3056 O O . HIS A 1 399 ? 15.858 -18.508 -11.534 1.00 98.56 399 HIS A O 1
ATOM 3062 N N . GLY A 1 400 ? 16.719 -16.484 -11.892 1.00 98.38 400 GLY A N 1
ATOM 3063 C CA . GLY A 1 400 ? 16.329 -15.987 -10.567 1.00 98.38 400 GLY A CA 1
ATOM 3064 C C . GLY A 1 400 ? 14.814 -15.845 -10.451 1.00 98.38 400 GLY A C 1
ATOM 3065 O O . GLY A 1 400 ? 14.186 -16.455 -9.583 1.00 98.38 400 GLY A O 1
ATOM 3066 N N . VAL A 1 401 ? 14.232 -15.115 -11.400 1.00 98.81 401 VAL A N 1
ATOM 3067 C CA . VAL A 1 401 ? 12.791 -15.064 -11.659 1.00 98.81 401 VAL A CA 1
ATOM 3068 C C . VAL A 1 401 ? 12.543 -15.335 -13.139 1.00 98.81 401 VAL A C 1
ATOM 3070 O O . VAL A 1 401 ? 13.190 -14.726 -13.991 1.00 98.81 401 VAL A O 1
ATOM 3073 N N . LEU A 1 402 ? 11.597 -16.220 -13.446 1.00 98.81 402 LEU A N 1
ATOM 3074 C CA . LEU A 1 402 ? 11.132 -16.493 -14.806 1.00 98.81 402 LEU A CA 1
ATOM 3075 C C . LEU A 1 402 ? 9.627 -16.245 -14.894 1.00 98.81 402 LEU A C 1
ATOM 3077 O O . LEU A 1 402 ? 8.860 -16.973 -14.277 1.00 98.81 402 LEU A O 1
ATOM 3081 N N . ALA A 1 403 ? 9.197 -15.271 -15.692 1.00 98.69 403 ALA A N 1
ATOM 3082 C CA . ALA A 1 403 ? 7.801 -15.101 -16.077 1.00 98.69 403 ALA A CA 1
ATOM 3083 C C . ALA A 1 403 ? 7.578 -15.706 -17.463 1.00 98.69 403 ALA A C 1
ATOM 3085 O O . ALA A 1 403 ? 8.064 -15.178 -18.468 1.00 98.69 403 ALA A O 1
ATOM 3086 N N . PHE A 1 404 ? 6.871 -16.834 -17.506 1.00 98.19 404 PHE A N 1
ATOM 3087 C CA . PHE A 1 404 ? 6.600 -17.564 -18.736 1.00 98.19 404 PHE A CA 1
ATOM 3088 C C . PHE A 1 404 ? 5.371 -18.470 -18.603 1.00 98.19 404 PHE A C 1
ATOM 3090 O O . PHE A 1 404 ? 5.254 -19.259 -17.666 1.00 98.19 404 PHE A O 1
ATOM 3097 N N . ALA A 1 405 ? 4.502 -18.438 -19.613 1.00 95.56 405 ALA A N 1
ATOM 3098 C CA . ALA A 1 405 ? 3.478 -19.454 -19.815 1.00 95.56 405 ALA A CA 1
ATOM 3099 C C . ALA A 1 405 ? 3.253 -19.724 -21.312 1.00 95.56 405 ALA A C 1
ATOM 3101 O O . ALA A 1 405 ? 3.410 -18.820 -22.142 1.00 95.56 405 ALA A O 1
ATOM 3102 N N . PRO A 1 406 ? 2.845 -20.950 -21.694 1.00 92.94 406 PRO A N 1
ATOM 3103 C CA . PRO A 1 406 ? 2.382 -21.224 -23.049 1.00 92.94 406 PRO A CA 1
ATOM 3104 C C . PRO A 1 406 ? 1.191 -20.322 -23.406 1.00 92.94 406 PRO A C 1
ATOM 3106 O O . PRO A 1 406 ? 0.149 -20.395 -22.765 1.00 92.94 406 PRO A O 1
ATOM 3109 N N . GLY A 1 407 ? 1.341 -19.496 -24.444 1.00 88.06 407 GLY A N 1
ATOM 3110 C CA . GLY A 1 407 ? 0.333 -18.505 -24.848 1.00 88.06 407 GLY A CA 1
ATOM 3111 C C . GLY A 1 407 ? 0.658 -17.066 -24.437 1.00 88.06 407 GLY A C 1
ATOM 3112 O O . GLY A 1 407 ? 0.007 -16.154 -24.937 1.00 88.06 407 GLY A O 1
ATOM 3113 N N . GLY A 1 408 ? 1.704 -16.868 -23.630 1.00 93.25 408 GLY A N 1
ATOM 3114 C CA . GLY A 1 408 ? 2.113 -15.566 -23.113 1.00 93.25 408 GLY A CA 1
ATOM 3115 C C . GLY A 1 408 ? 1.504 -15.257 -21.748 1.00 93.25 408 GLY A C 1
ATOM 3116 O O . GLY A 1 408 ? 0.638 -15.980 -21.254 1.00 93.25 408 GLY A O 1
ATOM 3117 N N . LEU A 1 409 ? 1.999 -14.191 -21.132 1.00 91.56 409 LEU A N 1
ATOM 3118 C CA . LEU A 1 409 ? 1.493 -13.641 -19.878 1.00 91.56 409 LEU A CA 1
ATOM 3119 C C . LEU A 1 409 ? 1.158 -12.170 -20.069 1.00 91.56 409 LEU A C 1
ATOM 3121 O O . LEU A 1 409 ? 1.721 -11.512 -20.940 1.00 91.56 409 LEU A O 1
ATOM 3125 N N . GLU A 1 410 ? 0.284 -11.652 -19.223 1.00 83.12 410 GLU A N 1
ATOM 3126 C CA . GLU A 1 410 ? -0.046 -10.234 -19.188 1.00 83.12 410 GLU A CA 1
ATOM 3127 C C . GLU A 1 410 ? 0.130 -9.705 -17.769 1.00 83.12 410 GLU A C 1
ATOM 3129 O O . GLU A 1 410 ? -0.060 -10.443 -16.801 1.00 83.12 410 GLU A O 1
ATOM 3134 N N . ASN A 1 411 ? 0.497 -8.430 -17.655 1.00 74.75 411 ASN A N 1
ATOM 3135 C CA . ASN A 1 411 ? 0.515 -7.690 -16.394 1.00 74.75 411 ASN A CA 1
ATOM 3136 C C . ASN A 1 411 ? 1.331 -8.373 -15.273 1.00 74.75 411 ASN A C 1
ATOM 3138 O O . ASN A 1 411 ? 0.819 -8.683 -14.197 1.00 74.75 411 ASN A O 1
ATOM 3142 N N . VAL A 1 412 ? 2.620 -8.622 -15.531 1.00 92.94 412 VAL A N 1
ATOM 3143 C CA . VAL A 1 412 ? 3.544 -9.182 -14.526 1.00 92.94 412 VAL A CA 1
ATOM 3144 C C . VAL A 1 412 ? 4.439 -8.087 -13.950 1.00 92.94 412 VAL A C 1
ATOM 3146 O O . VAL A 1 412 ? 5.154 -7.401 -14.686 1.00 92.94 412 VAL A O 1
ATOM 3149 N N . THR A 1 413 ? 4.434 -7.947 -12.625 1.00 92.69 413 THR A N 1
ATOM 3150 C CA . THR A 1 413 ? 5.261 -6.995 -11.878 1.00 92.69 413 THR A CA 1
ATOM 3151 C C . THR A 1 413 ? 6.222 -7.718 -10.939 1.00 92.69 413 THR A C 1
ATOM 3153 O O . THR A 1 413 ? 5.816 -8.602 -10.191 1.00 92.69 413 THR A O 1
ATOM 3156 N N . VAL A 1 414 ? 7.497 -7.323 -10.949 1.00 98.12 414 VAL A N 1
ATOM 3157 C CA . VAL A 1 414 ? 8.517 -7.771 -9.991 1.00 98.12 414 VAL A CA 1
ATOM 3158 C C . VAL A 1 414 ? 9.189 -6.544 -9.378 1.00 98.12 414 VAL A C 1
ATOM 3160 O O . VAL A 1 414 ? 9.747 -5.719 -10.107 1.00 98.12 414 VAL A O 1
ATOM 3163 N N . THR A 1 415 ? 9.137 -6.415 -8.051 1.00 92.31 415 THR A N 1
ATOM 3164 C CA . THR A 1 415 ? 9.669 -5.255 -7.320 1.00 92.31 415 THR A CA 1
ATOM 3165 C C . THR A 1 415 ? 10.673 -5.642 -6.236 1.00 92.31 415 THR A C 1
ATOM 3167 O O . THR A 1 415 ? 10.618 -6.745 -5.704 1.00 92.31 415 THR A O 1
ATOM 3170 N N . ASN A 1 416 ? 11.584 -4.727 -5.885 1.00 88.88 416 ASN A N 1
ATOM 3171 C CA . ASN A 1 416 ? 12.417 -4.770 -4.668 1.00 88.88 416 ASN A CA 1
ATOM 3172 C C . ASN A 1 416 ? 13.171 -6.092 -4.424 1.00 88.88 416 ASN A C 1
ATOM 3174 O O . ASN A 1 416 ? 13.296 -6.542 -3.284 1.00 88.88 416 ASN A O 1
ATOM 3178 N N . LEU A 1 417 ? 13.661 -6.741 -5.480 1.00 97.88 417 LEU A N 1
ATOM 3179 C CA . LEU A 1 417 ? 14.303 -8.051 -5.387 1.00 97.88 417 LEU A CA 1
ATOM 3180 C C . LEU A 1 417 ? 15.790 -7.974 -5.734 1.00 97.88 417 LEU A C 1
ATOM 3182 O O . LEU A 1 417 ? 16.174 -7.390 -6.749 1.00 97.88 417 LEU A O 1
ATOM 3186 N N . SER A 1 418 ? 16.628 -8.609 -4.914 1.00 98.62 418 SER A N 1
ATOM 3187 C CA . SER A 1 418 ? 18.052 -8.788 -5.197 1.00 98.62 418 SER A CA 1
ATOM 3188 C C . SER A 1 418 ? 18.346 -10.207 -5.689 1.00 98.62 418 SER A C 1
ATOM 3190 O O . SER A 1 418 ? 18.025 -11.185 -5.019 1.00 98.62 418 SER A O 1
ATOM 3192 N N . LEU A 1 419 ? 18.990 -10.341 -6.849 1.00 98.69 419 LEU A N 1
ATOM 3193 C CA . LEU A 1 419 ? 19.282 -11.619 -7.505 1.00 98.69 419 LEU A CA 1
ATOM 3194 C C . LEU A 1 419 ? 20.775 -11.764 -7.787 1.00 98.69 419 LEU A C 1
ATOM 3196 O O . LEU A 1 419 ? 21.394 -10.867 -8.364 1.00 98.69 419 LEU A O 1
ATOM 3200 N N . THR A 1 420 ? 21.362 -12.905 -7.407 1.00 98.00 420 THR A N 1
ATOM 3201 C CA . THR A 1 420 ? 22.790 -13.168 -7.660 1.00 98.00 420 THR A CA 1
ATOM 3202 C C . THR A 1 420 ? 23.101 -14.613 -8.043 1.00 98.00 420 THR A C 1
ATOM 3204 O O . THR A 1 420 ? 22.513 -15.559 -7.522 1.00 98.00 420 THR A O 1
ATOM 3207 N N . GLY A 1 421 ? 24.072 -14.787 -8.943 1.00 95.81 421 GLY A N 1
ATOM 3208 C CA . GLY A 1 421 ? 24.592 -16.104 -9.323 1.00 95.81 421 GLY A CA 1
ATOM 3209 C C . GLY A 1 421 ? 23.687 -16.921 -10.251 1.00 95.81 421 GLY A C 1
ATOM 3210 O O . GLY A 1 421 ? 23.849 -18.134 -10.317 1.00 95.81 421 GLY A O 1
ATOM 3211 N N . TRP A 1 422 ? 22.734 -16.294 -10.938 1.00 98.19 422 TRP A N 1
ATOM 3212 C CA . TRP A 1 422 ? 21.845 -16.934 -11.918 1.00 98.19 422 TRP A CA 1
ATOM 3213 C C . TRP A 1 422 ? 22.425 -16.838 -13.335 1.00 98.19 422 TRP A C 1
ATOM 3215 O O . TRP A 1 422 ? 23.229 -15.951 -13.591 1.00 98.19 422 TRP A O 1
ATOM 3225 N N . ASP A 1 423 ? 22.055 -17.702 -14.279 1.00 98.12 423 ASP A N 1
ATOM 3226 C CA . ASP A 1 423 ? 22.436 -17.468 -15.682 1.00 98.12 423 ASP A CA 1
ATOM 3227 C C . ASP A 1 423 ? 21.679 -16.251 -16.246 1.00 98.12 423 ASP A C 1
ATOM 3229 O O . ASP A 1 423 ? 22.279 -15.298 -16.741 1.00 98.12 423 ASP A O 1
ATOM 3233 N N . GLU A 1 424 ? 20.371 -16.203 -16.022 1.00 98.50 424 GLU A N 1
ATOM 3234 C CA . GLU A 1 424 ? 19.544 -15.012 -16.153 1.00 98.50 424 GLU A CA 1
ATOM 3235 C C . GLU A 1 424 ? 18.992 -14.594 -14.794 1.00 98.50 424 GLU A C 1
ATOM 3237 O O . GLU A 1 424 ? 18.378 -15.388 -14.084 1.00 98.50 424 GLU A O 1
ATOM 3242 N N . GLY A 1 425 ? 19.175 -13.334 -14.409 1.00 98.56 425 GLY A N 1
ATOM 3243 C CA . GLY A 1 425 ? 18.590 -12.841 -13.166 1.00 98.56 425 GLY A CA 1
ATOM 3244 C C . GLY A 1 425 ? 17.067 -12.831 -13.232 1.00 98.56 425 GLY A C 1
ATOM 3245 O O . GLY A 1 425 ? 16.408 -13.585 -12.519 1.00 98.56 425 GLY A O 1
ATOM 3246 N N . LEU A 1 426 ? 16.513 -11.976 -14.089 1.00 98.69 426 LEU A N 1
ATOM 3247 C CA . LEU A 1 426 ? 15.073 -11.790 -14.240 1.00 98.69 426 LEU A CA 1
ATOM 3248 C C . LEU A 1 426 ? 14.689 -11.888 -15.719 1.00 98.69 426 LEU A C 1
ATOM 3250 O O . LEU A 1 426 ? 15.121 -11.075 -16.536 1.00 98.69 426 LEU A O 1
ATOM 3254 N N . ALA A 1 427 ? 13.877 -12.883 -16.061 1.00 98.81 427 ALA A N 1
ATOM 3255 C CA . ALA A 1 427 ? 13.506 -13.206 -17.432 1.00 98.81 427 ALA A CA 1
ATOM 3256 C C . ALA A 1 427 ? 11.990 -13.098 -17.650 1.00 98.81 427 ALA A C 1
ATOM 3258 O O . ALA A 1 427 ? 11.215 -13.780 -16.982 1.00 98.81 427 ALA A O 1
ATOM 3259 N N . PHE A 1 428 ? 11.565 -12.256 -18.596 1.00 98.75 428 PHE A N 1
ATOM 3260 C CA . PHE A 1 428 ? 10.179 -12.116 -19.056 1.00 98.75 428 PHE A CA 1
ATOM 3261 C C . PHE A 1 428 ? 10.061 -12.624 -20.491 1.00 98.75 428 PHE A C 1
ATOM 3263 O O . PHE A 1 428 ? 10.534 -11.980 -21.437 1.00 98.75 428 PHE A O 1
ATOM 3270 N N . TYR A 1 429 ? 9.416 -13.777 -20.658 1.00 98.50 429 TYR A N 1
ATOM 3271 C CA . TYR A 1 429 ? 9.290 -14.462 -21.940 1.00 98.50 429 TYR A CA 1
ATOM 3272 C C . TYR A 1 429 ? 7.834 -14.466 -22.416 1.00 98.50 429 TYR A C 1
ATOM 3274 O O . TYR A 1 429 ? 6.991 -15.177 -21.870 1.00 98.50 429 TYR A O 1
ATOM 3282 N N . GLY A 1 430 ? 7.546 -13.688 -23.461 1.00 98.00 430 GLY A N 1
ATOM 3283 C CA . GLY A 1 430 ? 6.200 -13.533 -24.013 1.00 98.00 430 GLY A CA 1
ATOM 3284 C C . GLY A 1 430 ? 5.239 -12.781 -23.087 1.00 98.00 430 GLY A C 1
ATOM 3285 O O . GLY A 1 430 ? 4.066 -13.138 -23.022 1.00 98.00 430 GLY A O 1
ATOM 3286 N N . VAL A 1 431 ? 5.730 -11.774 -22.357 1.00 97.88 431 VAL A N 1
ATOM 3287 C CA . VAL A 1 431 ? 4.923 -10.943 -21.445 1.00 97.88 431 VAL A CA 1
ATOM 3288 C C . VAL A 1 431 ? 4.425 -9.685 -22.172 1.00 97.88 431 VAL A C 1
ATOM 3290 O O . VAL A 1 431 ? 5.237 -8.955 -22.736 1.00 97.88 431 VAL A O 1
ATOM 3293 N N . ASP A 1 432 ? 3.122 -9.401 -22.161 1.00 90.75 432 ASP A N 1
ATOM 3294 C CA . ASP A 1 432 ? 2.540 -8.133 -22.633 1.00 90.75 432 ASP A CA 1
ATOM 3295 C C . ASP A 1 432 ? 2.068 -7.282 -21.450 1.00 90.75 432 ASP A C 1
ATOM 3297 O O . ASP A 1 432 ? 1.152 -7.648 -20.718 1.00 90.75 432 ASP A O 1
ATOM 3301 N N . GLY A 1 433 ? 2.713 -6.136 -21.254 1.00 80.75 433 GLY A N 1
ATOM 3302 C CA . GLY A 1 433 ? 2.470 -5.295 -20.091 1.00 80.75 433 GLY A CA 1
ATOM 3303 C C . GLY A 1 433 ? 3.151 -5.870 -18.852 1.00 80.75 433 GLY A C 1
ATOM 3304 O O . GLY A 1 433 ? 2.891 -6.990 -18.416 1.00 80.75 433 GLY A O 1
ATOM 3305 N N . GLY A 1 434 ? 4.058 -5.102 -18.264 1.00 83.69 434 GLY A N 1
ATOM 3306 C CA . GLY A 1 434 ? 4.746 -5.536 -17.056 1.00 83.69 434 GLY A CA 1
ATOM 3307 C C . GLY A 1 434 ? 5.717 -4.501 -16.527 1.00 83.69 434 GLY A C 1
ATOM 3308 O O . GLY A 1 434 ? 6.025 -3.507 -17.192 1.00 83.69 434 GLY A O 1
ATOM 3309 N N . ARG A 1 435 ? 6.203 -4.732 -15.312 1.00 92.44 435 ARG A N 1
ATOM 3310 C CA . ARG A 1 435 ? 7.062 -3.787 -14.599 1.00 92.44 435 ARG A CA 1
ATOM 3311 C C . ARG A 1 435 ? 8.143 -4.518 -13.816 1.00 92.44 435 ARG A C 1
ATOM 3313 O O . ARG A 1 435 ? 7.858 -5.420 -13.040 1.00 92.44 435 ARG A O 1
ATOM 3320 N N . ILE A 1 436 ? 9.385 -4.094 -14.002 1.00 98.25 436 ILE A N 1
ATOM 3321 C CA . ILE A 1 436 ? 10.539 -4.492 -13.200 1.00 98.25 436 ILE A CA 1
ATOM 3322 C C . ILE A 1 436 ? 11.054 -3.226 -12.525 1.00 98.25 436 ILE A C 1
ATOM 3324 O O . ILE A 1 436 ? 11.410 -2.261 -13.206 1.00 98.25 436 ILE A O 1
ATOM 3328 N N . ASP A 1 437 ? 11.032 -3.210 -11.196 1.00 93.00 437 ASP A N 1
ATOM 3329 C CA . ASP A 1 437 ? 11.189 -1.989 -10.406 1.00 93.00 437 ASP A CA 1
ATOM 3330 C C . ASP A 1 437 ? 12.056 -2.213 -9.167 1.00 93.00 437 ASP A C 1
ATOM 3332 O O . ASP A 1 437 ? 11.865 -3.191 -8.446 1.00 93.00 437 ASP A O 1
ATOM 3336 N N . GLY A 1 438 ? 13.018 -1.331 -8.900 1.00 91.19 438 GLY A N 1
ATOM 3337 C CA . GLY A 1 438 ? 13.800 -1.394 -7.660 1.00 91.19 438 GLY A CA 1
ATOM 3338 C C . GLY A 1 438 ? 14.622 -2.681 -7.500 1.00 91.19 438 GLY A C 1
ATOM 3339 O O . GLY A 1 438 ? 14.979 -3.055 -6.383 1.00 91.19 438 GLY A O 1
ATOM 3340 N N . CYS A 1 439 ? 14.880 -3.412 -8.589 1.00 98.56 439 CYS A N 1
ATOM 3341 C CA . CYS A 1 439 ? 15.554 -4.707 -8.540 1.00 98.56 439 CYS A CA 1
ATOM 3342 C C . CYS A 1 439 ? 17.069 -4.557 -8.703 1.00 98.56 439 CYS A C 1
ATOM 3344 O O . CYS A 1 439 ? 17.561 -3.788 -9.531 1.00 98.56 439 CYS A O 1
ATOM 3346 N N . THR A 1 440 ? 17.831 -5.348 -7.950 1.00 98.69 440 THR A N 1
ATOM 3347 C CA . THR A 1 440 ? 19.290 -5.425 -8.083 1.00 98.69 440 THR A CA 1
ATOM 3348 C C . THR A 1 440 ? 19.679 -6.793 -8.615 1.00 98.69 440 THR A C 1
ATOM 3350 O O . THR A 1 440 ? 19.409 -7.809 -7.985 1.00 98.69 440 THR A O 1
ATOM 3353 N N . VAL A 1 441 ? 20.350 -6.846 -9.762 1.00 98.75 441 VAL A N 1
ATOM 3354 C CA . VAL A 1 441 ? 20.787 -8.107 -10.366 1.00 98.75 441 VAL A CA 1
ATOM 3355 C C . VAL A 1 441 ? 22.284 -8.070 -10.617 1.00 98.75 441 VAL A C 1
ATOM 3357 O O . VAL A 1 441 ? 22.779 -7.220 -11.366 1.00 98.75 441 VAL A O 1
ATOM 3360 N N . ALA A 1 442 ? 23.014 -9.012 -10.017 1.00 98.31 442 ALA A N 1
ATOM 3361 C CA . ALA A 1 442 ? 24.462 -9.036 -10.134 1.00 98.31 442 ALA A CA 1
ATOM 3362 C C . ALA A 1 442 ? 25.072 -10.418 -10.368 1.00 98.31 442 ALA A C 1
ATOM 3364 O O . ALA A 1 442 ? 24.695 -11.411 -9.746 1.00 98.31 442 ALA A O 1
ATOM 3365 N N . GLY A 1 443 ? 26.117 -10.447 -11.199 1.00 96.94 443 GLY A N 1
ATOM 3366 C CA . GLY A 1 443 ? 26.896 -11.661 -11.439 1.00 96.94 443 GLY A CA 1
ATOM 3367 C C . GLY A 1 443 ? 26.163 -12.708 -12.272 1.00 96.94 443 GLY A C 1
ATOM 3368 O O . GLY A 1 443 ? 26.393 -13.895 -12.047 1.00 96.94 443 GLY A O 1
ATOM 3369 N N . SER A 1 444 ? 25.264 -12.291 -13.170 1.00 97.81 444 SER A N 1
ATOM 3370 C CA . SER A 1 444 ? 24.513 -13.226 -14.011 1.00 97.81 444 SER A CA 1
ATOM 3371 C C . SER A 1 444 ? 25.344 -13.715 -15.196 1.00 97.81 444 SER A C 1
ATOM 3373 O O . SER A 1 444 ? 26.034 -12.910 -15.827 1.00 97.81 444 SER A O 1
ATOM 3375 N N . GLY A 1 445 ? 25.287 -15.013 -15.503 1.00 97.12 445 GLY A N 1
ATOM 3376 C CA . GLY A 1 445 ? 26.103 -15.648 -16.549 1.00 97.12 445 GLY A CA 1
ATOM 3377 C C . GLY A 1 445 ? 25.804 -15.136 -17.961 1.00 97.12 445 GLY A C 1
ATOM 3378 O O . GLY A 1 445 ? 26.721 -14.761 -18.697 1.00 97.12 445 GLY A O 1
ATOM 3379 N N . PHE A 1 446 ? 24.522 -15.048 -18.302 1.00 98.12 446 PHE A N 1
ATOM 3380 C CA . PHE A 1 446 ? 24.012 -14.570 -19.577 1.00 98.12 446 PHE A CA 1
ATOM 3381 C C . PHE A 1 446 ? 23.481 -13.136 -19.495 1.00 98.12 446 PHE A C 1
ATOM 3383 O O . PHE A 1 446 ? 24.076 -12.252 -20.109 1.00 98.12 446 PHE A O 1
ATOM 3390 N N . ALA A 1 447 ? 22.411 -12.866 -18.738 1.00 98.62 447 ALA A N 1
ATOM 3391 C CA . ALA A 1 447 ? 21.782 -11.540 -18.693 1.00 98.62 447 ALA A CA 1
ATOM 3392 C C . ALA A 1 447 ? 21.277 -11.157 -17.295 1.00 98.62 447 ALA A C 1
ATOM 3394 O O . ALA A 1 447 ? 20.774 -11.992 -16.550 1.00 98.62 447 ALA A O 1
ATOM 3395 N N . GLY A 1 448 ? 21.378 -9.876 -16.935 1.00 98.69 448 GLY A N 1
ATOM 3396 C CA . GLY A 1 448 ? 20.747 -9.357 -15.722 1.00 98.69 448 GLY A CA 1
ATOM 3397 C C . GLY A 1 448 ? 19.222 -9.369 -15.856 1.00 98.69 448 GLY A C 1
ATOM 3398 O O . GLY A 1 448 ? 18.526 -10.024 -15.081 1.00 98.69 448 GLY A O 1
ATOM 3399 N N . ILE A 1 449 ? 18.722 -8.686 -16.886 1.00 98.88 449 ILE A N 1
ATOM 3400 C CA . ILE A 1 449 ? 17.312 -8.707 -17.289 1.00 98.88 449 ILE A CA 1
ATOM 3401 C C . ILE A 1 449 ? 17.205 -9.209 -18.730 1.00 98.88 449 ILE A C 1
ATOM 3403 O O . ILE A 1 449 ? 17.929 -8.731 -19.604 1.00 98.88 449 ILE A O 1
ATOM 3407 N N . SER A 1 450 ? 16.283 -10.137 -18.979 1.00 98.75 450 SER A N 1
ATOM 3408 C CA . SER A 1 450 ? 16.029 -10.733 -20.292 1.00 98.75 450 SER A CA 1
ATOM 3409 C C . SER A 1 450 ? 14.569 -10.529 -20.699 1.00 98.75 450 SER A C 1
ATOM 3411 O O . SER A 1 450 ? 13.660 -10.974 -20.000 1.00 98.75 450 SER A O 1
ATOM 3413 N N . LEU A 1 451 ? 14.335 -9.837 -21.815 1.00 98.75 451 LEU A N 1
ATOM 3414 C CA . LEU A 1 451 ? 13.021 -9.651 -22.433 1.00 98.75 451 LEU A CA 1
ATOM 3415 C C . LEU A 1 451 ? 13.009 -10.392 -23.774 1.00 98.75 451 LEU A C 1
ATOM 3417 O O . LEU A 1 451 ? 13.686 -9.993 -24.724 1.00 98.75 451 LEU A O 1
ATOM 3421 N N . ASP A 1 452 ? 12.255 -11.482 -23.859 1.00 98.31 452 ASP A N 1
ATOM 3422 C CA . ASP A 1 452 ? 12.306 -12.396 -25.005 1.00 98.31 452 ASP A CA 1
ATOM 3423 C C . ASP A 1 452 ? 10.910 -12.895 -25.408 1.00 98.31 452 ASP A C 1
ATOM 3425 O O . ASP A 1 452 ? 9.927 -12.701 -24.703 1.00 98.31 452 ASP A O 1
ATOM 3429 N N . GLY A 1 453 ? 10.801 -13.572 -26.546 1.00 95.12 453 GLY A N 1
ATOM 3430 C CA . GLY A 1 453 ? 9.627 -14.364 -26.900 1.00 95.12 453 GLY A CA 1
ATOM 3431 C C . GLY A 1 453 ? 8.421 -13.536 -27.332 1.00 95.12 453 GLY A C 1
ATOM 3432 O O . GLY A 1 453 ? 7.295 -14.002 -27.189 1.00 95.12 453 GLY A O 1
ATOM 3433 N N . GLY A 1 454 ? 8.630 -12.327 -27.861 1.00 96.50 454 GLY A N 1
ATOM 3434 C CA . GLY A 1 454 ? 7.536 -11.422 -28.221 1.00 96.50 454 GLY A CA 1
ATOM 3435 C C . GLY A 1 454 ? 7.023 -10.586 -27.049 1.00 96.50 454 GLY A C 1
ATOM 3436 O O . GLY A 1 454 ? 5.901 -10.077 -27.120 1.00 96.50 454 GLY A O 1
ATOM 3437 N N . THR A 1 455 ? 7.827 -10.447 -25.991 1.00 98.44 455 THR A N 1
ATOM 3438 C CA . THR A 1 455 ? 7.551 -9.550 -24.867 1.00 98.44 455 THR A CA 1
ATOM 3439 C C . THR A 1 455 ? 7.369 -8.114 -25.360 1.00 98.44 455 THR A C 1
ATOM 3441 O O . THR A 1 455 ? 8.081 -7.645 -26.257 1.00 98.44 455 THR A O 1
ATOM 3444 N N . ARG A 1 456 ? 6.394 -7.402 -24.793 1.00 95.12 456 ARG A N 1
ATOM 3445 C CA . ARG A 1 456 ? 6.089 -6.023 -25.173 1.00 95.12 456 ARG A CA 1
ATOM 3446 C C . ARG A 1 456 ? 5.548 -5.188 -24.019 1.00 95.12 456 ARG A C 1
ATOM 3448 O O . ARG A 1 456 ? 5.006 -5.725 -23.061 1.00 95.12 456 ARG A O 1
ATOM 3455 N N . ASN A 1 457 ? 5.670 -3.866 -24.134 1.00 87.56 457 ASN A N 1
ATOM 3456 C CA . ASN A 1 457 ? 5.104 -2.904 -23.177 1.00 87.56 457 ASN A CA 1
ATOM 3457 C C . ASN A 1 457 ? 5.604 -3.107 -21.727 1.00 87.56 457 ASN A C 1
ATOM 3459 O O . ASN A 1 457 ? 4.855 -2.920 -20.769 1.00 87.56 457 ASN A O 1
ATOM 3463 N N . VAL A 1 458 ? 6.869 -3.509 -21.561 1.00 95.44 458 VAL A N 1
ATOM 3464 C CA . VAL A 1 458 ? 7.491 -3.724 -20.243 1.00 95.44 458 VAL A CA 1
ATOM 3465 C C . VAL A 1 458 ? 8.276 -2.490 -19.816 1.00 95.44 458 VAL A C 1
ATOM 3467 O O . VAL A 1 458 ? 9.110 -1.992 -20.571 1.00 95.44 458 VAL A O 1
ATOM 3470 N N . SER A 1 459 ? 8.059 -2.027 -18.586 1.00 91.31 459 SER A N 1
ATOM 3471 C CA . SER A 1 459 ? 8.861 -0.973 -17.962 1.00 91.31 459 SER A CA 1
ATOM 3472 C C . SER A 1 459 ? 9.951 -1.576 -17.075 1.00 91.31 459 SER A C 1
ATOM 3474 O O . SER A 1 459 ? 9.647 -2.337 -16.163 1.00 91.31 459 SER A O 1
ATOM 3476 N N . VAL A 1 460 ? 11.207 -1.191 -17.290 1.00 98.38 460 VAL A N 1
ATOM 3477 C CA . VAL A 1 460 ? 12.351 -1.472 -16.414 1.00 98.38 460 VAL A CA 1
ATOM 3478 C C . VAL A 1 460 ? 12.826 -0.153 -15.834 1.00 98.38 460 VAL A C 1
ATOM 3480 O O . VAL A 1 460 ? 13.227 0.739 -16.583 1.00 98.38 460 VAL A O 1
ATOM 3483 N N . ARG A 1 461 ? 12.771 -0.011 -14.512 1.00 94.56 461 ARG A N 1
ATOM 3484 C CA . ARG A 1 461 ? 13.217 1.219 -13.857 1.00 94.56 461 ARG A CA 1
ATOM 3485 C C . ARG A 1 461 ? 13.761 1.005 -12.468 1.00 94.56 461 ARG A C 1
ATOM 3487 O O . ARG A 1 461 ? 13.486 -0.008 -11.836 1.00 94.56 461 ARG A O 1
ATOM 3494 N N . ASP A 1 462 ? 14.572 1.955 -12.020 1.00 93.25 462 ASP A N 1
ATOM 3495 C CA . ASP A 1 462 ? 15.128 1.965 -10.664 1.00 93.25 462 ASP A CA 1
ATOM 3496 C C . ASP A 1 462 ? 15.961 0.722 -10.343 1.00 93.25 462 ASP A C 1
ATOM 3498 O O . ASP A 1 462 ? 16.082 0.309 -9.193 1.00 93.25 462 ASP A O 1
ATOM 3502 N N . CYS A 1 463 ? 16.537 0.108 -11.378 1.00 98.38 463 CYS A N 1
ATOM 3503 C CA . CYS A 1 463 ? 17.274 -1.138 -11.255 1.00 98.38 463 CYS A CA 1
ATOM 3504 C C . CYS A 1 463 ? 18.791 -0.917 -11.206 1.00 98.38 463 CYS A C 1
ATOM 3506 O O . CYS A 1 463 ? 19.341 0.002 -11.821 1.00 98.38 463 CYS A O 1
ATOM 3508 N N . GLY A 1 464 ? 19.485 -1.817 -10.511 1.00 98.50 464 GLY A N 1
ATOM 3509 C CA . GLY A 1 464 ? 20.944 -1.897 -10.476 1.00 98.50 464 GLY A CA 1
ATOM 3510 C C . GLY A 1 464 ? 21.436 -3.199 -11.101 1.00 98.50 464 GLY A C 1
ATOM 3511 O O . GLY A 1 464 ? 21.264 -4.267 -10.521 1.00 98.50 464 GLY A O 1
ATOM 3512 N N . LEU A 1 465 ? 22.066 -3.128 -12.273 1.00 98.81 465 LEU A N 1
ATOM 3513 C CA . LEU A 1 465 ? 22.532 -4.283 -13.042 1.00 98.81 465 LEU A CA 1
ATOM 3514 C C . LEU A 1 465 ? 24.059 -4.261 -13.122 1.00 98.81 465 LEU A C 1
ATOM 3516 O O . LEU A 1 465 ? 24.638 -3.429 -13.822 1.00 98.81 465 LEU A O 1
ATOM 3520 N N . ALA A 1 466 ? 24.725 -5.170 -12.409 1.00 98.44 466 ALA A N 1
ATOM 3521 C CA . ALA A 1 466 ? 26.180 -5.132 -12.267 1.00 98.44 466 ALA A CA 1
ATOM 3522 C C . ALA A 1 466 ? 26.863 -6.473 -12.548 1.00 98.44 466 ALA A C 1
ATOM 3524 O O . ALA A 1 466 ? 26.476 -7.506 -12.006 1.00 98.44 466 ALA A O 1
ATOM 3525 N N . ARG A 1 467 ? 27.972 -6.454 -13.299 1.00 98.38 467 ARG A N 1
ATOM 3526 C CA . ARG A 1 467 ? 28.814 -7.648 -13.535 1.00 98.38 467 ARG A CA 1
ATOM 3527 C C . ARG A 1 467 ? 28.045 -8.822 -14.157 1.00 98.38 467 ARG A C 1
ATOM 3529 O O . ARG A 1 467 ? 28.286 -9.972 -13.803 1.00 98.38 467 ARG A O 1
ATOM 3536 N N . ASN A 1 468 ? 27.096 -8.530 -15.039 1.00 98.50 468 ASN A N 1
ATOM 3537 C CA . ASN A 1 468 ? 26.325 -9.540 -15.768 1.00 98.50 468 ASN A CA 1
ATOM 3538 C C . ASN A 1 468 ? 26.975 -9.827 -17.134 1.00 98.50 468 ASN A C 1
ATOM 3540 O O . ASN A 1 468 ? 27.764 -9.017 -17.619 1.00 98.50 468 ASN A O 1
ATOM 3544 N N . GLY A 1 469 ? 26.647 -10.942 -17.789 1.00 98.25 469 GLY A N 1
ATOM 3545 C CA . GLY A 1 469 ? 27.051 -11.184 -19.180 1.00 98.25 469 GLY A CA 1
ATOM 3546 C C . GLY A 1 469 ? 26.586 -10.047 -20.099 1.00 98.25 469 GLY A C 1
ATOM 3547 O O . GLY A 1 469 ? 27.391 -9.375 -20.749 1.00 98.25 469 GLY A O 1
ATOM 3548 N N . LEU A 1 470 ? 25.288 -9.779 -20.058 1.00 98.62 470 LEU A N 1
ATOM 3549 C CA . LEU A 1 470 ? 24.595 -8.622 -20.604 1.00 98.62 470 LEU A CA 1
ATOM 3550 C C . LEU A 1 470 ? 23.854 -7.927 -19.461 1.00 98.62 470 LEU A C 1
ATOM 3552 O O . LEU A 1 470 ? 23.304 -8.598 -18.589 1.00 98.62 470 LEU A O 1
ATOM 3556 N N . GLY A 1 471 ? 23.813 -6.598 -19.440 1.00 98.69 471 GLY A N 1
ATOM 3557 C CA . GLY A 1 471 ? 22.986 -5.884 -18.466 1.00 98.69 471 GLY A CA 1
ATOM 3558 C C . GLY A 1 471 ? 21.504 -6.147 -18.725 1.00 98.69 471 GLY A C 1
ATOM 3559 O O . GLY A 1 471 ? 20.839 -6.816 -17.934 1.00 98.69 471 GLY A O 1
ATOM 3560 N N . VAL A 1 472 ? 21.028 -5.679 -19.880 1.00 98.81 472 VAL A N 1
ATOM 3561 C CA . VAL A 1 472 ? 19.685 -5.939 -20.408 1.00 98.81 472 VAL A CA 1
ATOM 3562 C C . VAL A 1 472 ? 19.790 -6.580 -21.788 1.00 98.81 472 VAL A C 1
ATOM 3564 O O . VAL A 1 472 ? 20.486 -6.073 -22.670 1.00 98.81 472 VAL A O 1
ATOM 3567 N N . PHE A 1 473 ? 19.070 -7.676 -21.993 1.00 98.75 473 PHE A N 1
ATOM 3568 C CA . PHE A 1 473 ? 18.945 -8.355 -23.275 1.00 98.75 473 PHE A CA 1
ATOM 3569 C C . PHE A 1 473 ? 17.500 -8.283 -23.768 1.00 98.75 473 PHE A C 1
ATOM 3571 O O . PHE A 1 473 ? 16.584 -8.647 -23.036 1.00 98.75 473 PHE A O 1
ATOM 3578 N N . ILE A 1 474 ? 17.286 -7.810 -25.000 1.00 98.62 474 ILE A N 1
ATOM 3579 C CA . ILE A 1 474 ? 15.955 -7.729 -25.616 1.00 98.62 474 ILE A CA 1
ATOM 3580 C C . ILE A 1 474 ? 15.982 -8.439 -26.966 1.00 98.62 474 ILE A C 1
ATOM 3582 O O . ILE A 1 474 ? 16.564 -7.925 -27.928 1.00 98.62 474 ILE A O 1
ATOM 3586 N N . ARG A 1 475 ? 15.298 -9.580 -27.082 1.00 98.50 475 ARG A N 1
ATOM 3587 C CA . ARG A 1 475 ? 15.245 -10.380 -28.313 1.00 98.50 475 ARG A CA 1
ATOM 3588 C C . ARG A 1 475 ? 13.827 -10.519 -28.847 1.00 98.50 475 ARG A C 1
ATOM 3590 O O . ARG A 1 475 ? 12.938 -10.975 -28.134 1.00 98.50 475 ARG A O 1
ATOM 3597 N N . ASN A 1 476 ? 13.638 -10.176 -30.126 1.00 97.88 476 ASN A N 1
ATOM 3598 C CA . ASN A 1 476 ? 12.349 -10.251 -30.829 1.00 97.88 476 ASN A CA 1
ATOM 3599 C C . ASN A 1 476 ? 11.195 -9.666 -29.991 1.00 97.88 476 ASN A C 1
ATOM 3601 O O . ASN A 1 476 ? 10.131 -10.273 -29.883 1.00 97.88 476 ASN A O 1
ATOM 3605 N N . SER A 1 477 ? 11.460 -8.544 -29.323 1.00 98.31 477 SER A N 1
ATOM 3606 C CA . SER A 1 477 ? 10.589 -7.939 -28.313 1.00 98.31 477 SER A CA 1
ATOM 3607 C C . SER A 1 477 ? 10.591 -6.418 -28.495 1.00 98.31 477 SER A C 1
ATOM 3609 O O . SER A 1 477 ? 11.556 -5.845 -29.014 1.00 98.31 477 SER A O 1
ATOM 3611 N N . HIS A 1 478 ? 9.488 -5.755 -28.151 1.00 97.44 478 HIS A N 1
ATOM 3612 C CA . HIS A 1 478 ? 9.217 -4.389 -28.615 1.00 97.44 478 HIS A CA 1
ATOM 3613 C C . HIS A 1 478 ? 8.639 -3.490 -27.526 1.00 97.44 478 HIS A C 1
ATOM 3615 O O . HIS A 1 478 ? 8.031 -3.964 -26.576 1.00 97.44 478 HIS A O 1
ATOM 3621 N N . ASN A 1 479 ? 8.751 -2.173 -27.700 1.00 95.62 479 ASN A N 1
ATOM 3622 C CA . ASN A 1 479 ? 8.100 -1.187 -26.828 1.00 95.62 479 ASN A CA 1
ATOM 3623 C C . ASN A 1 479 ? 8.471 -1.314 -25.336 1.00 95.62 479 ASN A C 1
ATOM 3625 O O . ASN A 1 479 ? 7.646 -1.036 -24.467 1.00 95.62 479 ASN A O 1
ATOM 3629 N N . ALA A 1 480 ? 9.691 -1.753 -25.019 1.00 97.75 480 ALA A N 1
ATOM 3630 C CA . ALA A 1 480 ? 10.200 -1.692 -23.656 1.00 97.75 480 ALA A CA 1
ATOM 3631 C C . ALA A 1 480 ? 10.549 -0.246 -23.283 1.00 97.75 480 ALA A C 1
ATOM 3633 O O . ALA A 1 480 ? 11.069 0.508 -24.110 1.00 97.75 480 ALA A O 1
ATOM 3634 N N . ASN A 1 481 ? 10.301 0.122 -22.031 1.00 96.56 481 ASN A N 1
ATOM 3635 C CA . ASN A 1 481 ? 10.715 1.392 -21.458 1.00 96.56 481 ASN A CA 1
ATOM 3636 C C . ASN A 1 481 ? 11.796 1.161 -20.398 1.00 96.56 481 ASN A C 1
ATOM 3638 O O . ASN A 1 481 ? 11.486 0.637 -19.334 1.00 96.56 481 ASN A O 1
ATOM 3642 N N . ILE A 1 482 ? 13.042 1.536 -20.678 1.00 98.25 482 ILE A N 1
ATOM 3643 C CA . ILE A 1 482 ? 14.177 1.397 -19.760 1.00 98.25 482 ILE A CA 1
ATOM 3644 C C . ILE A 1 482 ? 14.601 2.790 -19.302 1.00 98.25 482 ILE A C 1
ATOM 3646 O O . ILE A 1 482 ? 15.092 3.589 -20.105 1.00 98.25 482 ILE A O 1
ATOM 3650 N N . GLU A 1 483 ? 14.441 3.071 -18.014 1.00 95.50 483 GLU A N 1
ATOM 3651 C CA . GLU A 1 483 ? 14.815 4.357 -17.423 1.00 95.50 483 GLU A CA 1
ATOM 3652 C C . GLU A 1 483 ? 15.362 4.221 -16.008 1.00 95.50 483 GLU A C 1
ATOM 3654 O O . GLU A 1 483 ? 15.182 3.194 -15.360 1.00 95.50 483 GLU A O 1
ATOM 3659 N N . ARG A 1 484 ? 16.071 5.242 -15.520 1.00 92.75 484 ARG A N 1
ATOM 3660 C CA . ARG A 1 484 ? 16.610 5.314 -14.151 1.00 92.75 484 ARG A CA 1
ATOM 3661 C C . ARG A 1 484 ? 17.371 4.060 -13.710 1.00 92.75 484 ARG A C 1
ATOM 3663 O O . ARG A 1 484 ? 17.393 3.710 -12.534 1.00 92.75 484 ARG A O 1
ATOM 3670 N N . THR A 1 485 ? 17.996 3.363 -14.657 1.00 97.50 485 THR A N 1
ATOM 3671 C CA . THR A 1 485 ? 18.659 2.080 -14.414 1.00 97.50 485 THR A CA 1
ATOM 3672 C C . THR A 1 485 ? 20.171 2.238 -14.529 1.00 97.50 485 THR A C 1
ATOM 3674 O O . THR A 1 485 ? 20.695 2.799 -15.495 1.00 97.50 485 THR A O 1
ATOM 3677 N N . GLY A 1 486 ? 20.897 1.738 -13.529 1.00 98.06 486 GLY A N 1
ATOM 3678 C CA . GLY A 1 486 ? 22.355 1.673 -13.538 1.00 98.06 486 GLY A CA 1
ATOM 3679 C C . GLY A 1 486 ? 22.830 0.349 -14.121 1.00 98.06 486 GLY A C 1
ATOM 3680 O O . GLY A 1 486 ? 22.552 -0.699 -13.550 1.00 98.06 486 GLY A O 1
ATOM 3681 N N . ILE A 1 487 ? 23.565 0.383 -15.233 1.00 98.69 487 ILE A N 1
ATOM 3682 C CA . ILE A 1 487 ? 24.062 -0.809 -15.928 1.00 98.69 487 ILE A CA 1
ATOM 3683 C C . ILE A 1 487 ? 25.577 -0.724 -16.037 1.00 98.69 487 ILE A C 1
ATOM 3685 O O . ILE A 1 487 ? 26.110 0.076 -16.813 1.00 98.69 487 ILE A O 1
ATOM 3689 N N . THR A 1 488 ? 26.279 -1.544 -15.261 1.00 98.38 488 THR A N 1
ATOM 3690 C CA . THR A 1 488 ? 27.722 -1.393 -15.059 1.00 98.38 488 THR A CA 1
ATOM 3691 C C . THR A 1 488 ? 28.488 -2.702 -15.171 1.00 98.38 488 THR A C 1
ATOM 3693 O O . THR A 1 488 ? 28.051 -3.736 -14.663 1.00 98.38 488 THR A O 1
ATOM 3696 N N . ASP A 1 489 ? 29.685 -2.631 -15.751 1.00 97.56 489 ASP A N 1
ATOM 3697 C CA . ASP A 1 489 ? 30.649 -3.736 -15.811 1.00 97.56 489 ASP A CA 1
ATOM 3698 C C . ASP A 1 489 ? 30.089 -5.028 -16.429 1.00 97.56 489 ASP A C 1
ATOM 3700 O O . ASP A 1 489 ? 30.457 -6.134 -16.030 1.00 97.56 489 ASP A O 1
ATOM 3704 N N . SER A 1 490 ? 29.199 -4.904 -17.414 1.00 98.06 490 SER A N 1
ATOM 3705 C CA . SER A 1 490 ? 28.701 -6.058 -18.162 1.00 98.06 490 SER A CA 1
ATOM 3706 C C . SER A 1 490 ? 29.805 -6.637 -19.052 1.00 98.06 490 SER A C 1
ATOM 3708 O O . SER A 1 490 ? 30.557 -5.891 -19.688 1.00 98.06 490 SER A O 1
ATOM 3710 N N . ALA A 1 491 ? 29.918 -7.965 -19.101 1.00 97.75 491 ALA A N 1
ATOM 3711 C CA . ALA A 1 491 ? 31.029 -8.651 -19.759 1.00 97.75 491 ALA A CA 1
ATOM 3712 C C . ALA A 1 491 ? 30.994 -8.523 -21.291 1.00 97.75 491 ALA A C 1
ATOM 3714 O O . ALA A 1 491 ? 32.048 -8.416 -21.918 1.00 97.75 491 ALA A O 1
ATOM 3715 N N . THR A 1 492 ? 29.796 -8.525 -21.881 1.00 96.69 492 THR A N 1
ATOM 3716 C CA . THR A 1 492 ? 29.575 -8.440 -23.332 1.00 96.69 492 THR A CA 1
ATOM 3717 C C . THR A 1 492 ? 29.083 -7.058 -23.743 1.00 96.69 492 THR A C 1
ATOM 3719 O O . THR A 1 492 ? 29.715 -6.419 -24.578 1.00 96.69 492 THR A O 1
ATOM 3722 N N . ALA A 1 493 ? 27.965 -6.599 -23.177 1.00 97.56 493 ALA A N 1
ATOM 3723 C CA . ALA A 1 493 ? 27.396 -5.282 -23.444 1.00 97.56 493 ALA A CA 1
ATOM 3724 C C . ALA A 1 493 ? 26.457 -4.848 -22.311 1.00 97.56 493 ALA A C 1
ATOM 3726 O O . ALA A 1 493 ? 25.862 -5.695 -21.642 1.00 97.56 493 ALA A O 1
ATOM 3727 N N . GLY A 1 494 ? 26.292 -3.539 -22.119 1.00 98.19 494 GLY A N 1
ATOM 3728 C CA . GLY A 1 494 ? 25.281 -3.001 -21.206 1.00 98.19 494 GLY A CA 1
ATOM 3729 C C . GLY A 1 494 ? 23.866 -3.370 -21.654 1.00 98.19 494 GLY A C 1
ATOM 3730 O O . GLY A 1 494 ? 23.133 -4.027 -20.922 1.00 98.19 494 GLY A O 1
ATOM 3731 N N . ILE A 1 495 ? 23.502 -3.001 -22.880 1.00 98.31 495 ILE A N 1
ATOM 3732 C CA . ILE A 1 495 ? 22.221 -3.332 -23.509 1.00 98.31 495 ILE A CA 1
ATOM 3733 C C . ILE A 1 495 ? 22.490 -4.050 -24.833 1.00 98.31 495 ILE A C 1
ATOM 3735 O O . ILE A 1 495 ? 23.260 -3.564 -25.660 1.00 98.31 495 ILE A O 1
ATOM 3739 N N . SER A 1 496 ? 21.837 -5.189 -25.061 1.00 97.75 496 SER A N 1
ATOM 3740 C CA . SER A 1 496 ? 21.839 -5.882 -26.353 1.00 97.75 496 SER A CA 1
ATOM 3741 C C . SER A 1 496 ? 20.423 -5.963 -26.918 1.00 97.75 496 SER A C 1
ATOM 3743 O O . SER A 1 496 ? 19.506 -6.459 -26.262 1.00 97.75 496 SER A O 1
ATOM 3745 N N . LEU A 1 497 ? 20.252 -5.457 -28.142 1.00 97.62 497 LEU A N 1
ATOM 3746 C CA . LEU A 1 497 ? 18.989 -5.455 -28.878 1.00 97.62 497 LEU A CA 1
ATOM 3747 C C . LEU A 1 497 ? 19.103 -6.394 -30.084 1.00 97.62 497 LEU A C 1
ATOM 3749 O O . LEU A 1 497 ? 19.805 -6.089 -31.048 1.00 97.62 497 LEU A O 1
ATOM 3753 N N . TYR A 1 498 ? 18.388 -7.519 -30.044 1.00 97.56 498 TYR A N 1
ATOM 3754 C CA . TYR A 1 498 ? 18.322 -8.490 -31.133 1.00 97.56 498 TYR A CA 1
ATOM 3755 C C . TYR A 1 498 ? 16.969 -8.415 -31.841 1.00 97.56 498 TYR A C 1
ATOM 3757 O O . TYR A 1 498 ? 15.973 -8.908 -31.313 1.00 97.56 498 TYR A O 1
ATOM 3765 N N . SER A 1 499 ? 16.920 -7.865 -33.059 1.00 97.62 499 SER A N 1
ATOM 3766 C CA . SER A 1 499 ? 15.663 -7.737 -33.829 1.00 97.62 499 SER A CA 1
ATOM 3767 C C . SER A 1 499 ? 14.522 -7.068 -33.042 1.00 97.62 499 SER A C 1
ATOM 3769 O O . SER A 1 499 ? 13.364 -7.467 -33.143 1.00 97.62 499 SER A O 1
ATOM 3771 N N . SER A 1 500 ? 14.867 -6.047 -32.252 1.00 97.94 500 SER A N 1
ATOM 3772 C CA . SER A 1 500 ? 13.996 -5.401 -31.259 1.00 97.94 500 SER A CA 1
ATOM 3773 C C . SER A 1 500 ? 13.911 -3.893 -31.507 1.00 97.94 500 SER A C 1
ATOM 3775 O O . SER A 1 500 ? 14.921 -3.230 -31.756 1.00 97.94 500 SER A O 1
ATOM 3777 N N . GLY A 1 501 ? 12.699 -3.341 -31.450 1.00 97.00 501 GLY A N 1
ATOM 3778 C CA . GLY A 1 501 ? 12.400 -1.967 -31.877 1.00 97.00 501 GLY A CA 1
ATOM 3779 C C . GLY A 1 501 ? 11.244 -1.335 -31.112 1.00 97.00 501 GLY A C 1
ATOM 3780 O O . GLY A 1 501 ? 10.492 -2.036 -30.440 1.00 97.00 501 GLY A O 1
ATOM 3781 N N . GLY A 1 502 ? 11.099 -0.017 -31.231 1.00 97.31 502 GLY A N 1
ATOM 3782 C CA . GLY A 1 502 ? 10.103 0.769 -30.502 1.00 97.31 502 GLY A CA 1
ATOM 3783 C C . GLY A 1 502 ? 10.439 0.966 -29.023 1.00 97.31 502 GLY A C 1
ATOM 3784 O O . GLY A 1 502 ? 9.606 1.470 -28.281 1.00 97.31 502 GLY A O 1
ATOM 3785 N N . ASN A 1 503 ? 11.635 0.572 -28.577 1.00 97.81 503 ASN A N 1
ATOM 3786 C CA . ASN A 1 503 ? 12.027 0.712 -27.180 1.00 97.81 503 ASN A CA 1
ATOM 3787 C C . ASN A 1 503 ? 12.435 2.158 -26.881 1.00 97.81 503 ASN A C 1
ATOM 3789 O O . ASN A 1 503 ? 13.077 2.817 -27.705 1.00 97.81 503 ASN A O 1
ATOM 3793 N N . ARG A 1 504 ? 12.090 2.625 -25.683 1.00 97.12 504 ARG A N 1
ATOM 3794 C CA . ARG A 1 504 ? 12.519 3.900 -25.112 1.00 97.12 504 ARG A CA 1
ATOM 3795 C C . ARG A 1 504 ? 13.580 3.623 -24.058 1.00 97.12 504 ARG A C 1
ATOM 3797 O O . ARG A 1 504 ? 13.343 2.862 -23.129 1.00 97.12 504 ARG A O 1
ATOM 3804 N N . ILE A 1 505 ? 14.750 4.222 -24.220 1.00 97.56 505 ILE A N 1
ATOM 3805 C CA . ILE A 1 505 ? 15.915 4.019 -23.363 1.00 97.56 505 ILE A CA 1
ATOM 3806 C C . ILE A 1 505 ? 16.463 5.406 -23.034 1.00 97.56 505 ILE A C 1
ATOM 3808 O O . ILE A 1 505 ? 17.176 5.992 -23.845 1.00 97.56 505 ILE A O 1
ATOM 3812 N N . ALA A 1 506 ? 16.102 5.964 -21.883 1.00 95.25 506 ALA A N 1
ATOM 3813 C CA . ALA A 1 506 ? 16.497 7.315 -21.476 1.00 95.25 506 ALA A CA 1
ATOM 3814 C C . ALA A 1 506 ? 16.700 7.394 -19.957 1.00 95.25 506 ALA A C 1
ATOM 3816 O O . ALA A 1 506 ? 16.124 6.602 -19.226 1.00 95.25 506 ALA A O 1
ATOM 3817 N N . ASP A 1 507 ? 17.506 8.346 -19.482 1.00 94.25 507 ASP A N 1
ATOM 3818 C CA . ASP A 1 507 ? 17.836 8.511 -18.057 1.00 94.25 507 ASP A CA 1
ATOM 3819 C C . ASP A 1 507 ? 18.482 7.267 -17.416 1.00 94.25 507 ASP A C 1
ATOM 3821 O O . ASP A 1 507 ? 18.178 6.893 -16.291 1.00 94.25 507 ASP A O 1
ATOM 3825 N N . ASN A 1 508 ? 19.374 6.582 -18.139 1.00 97.25 508 ASN A N 1
ATOM 3826 C CA . ASN A 1 508 ? 20.121 5.431 -17.617 1.00 97.25 508 ASN A CA 1
ATOM 3827 C C . ASN A 1 508 ? 21.604 5.744 -17.429 1.00 97.25 508 ASN A C 1
ATOM 3829 O O . ASN A 1 508 ? 22.180 6.560 -18.148 1.00 97.25 508 ASN A O 1
ATOM 3833 N N . ARG A 1 509 ? 22.247 5.041 -16.490 1.00 96.75 509 ARG A N 1
ATOM 3834 C CA . ARG A 1 509 ? 23.692 5.119 -16.256 1.00 96.75 509 ARG A CA 1
ATOM 3835 C C . ARG A 1 509 ? 24.386 3.901 -16.852 1.00 96.75 509 ARG A C 1
ATOM 3837 O O . ARG A 1 509 ? 24.492 2.869 -16.194 1.00 96.75 509 ARG A O 1
ATOM 3844 N N . LEU A 1 510 ? 24.883 4.033 -18.079 1.00 97.62 510 LEU A N 1
ATOM 3845 C CA . LEU A 1 510 ? 25.555 2.974 -18.832 1.00 97.62 510 LEU A CA 1
ATOM 3846 C C . LEU A 1 510 ? 27.072 3.133 -18.691 1.00 97.62 510 LEU A C 1
ATOM 3848 O O . LEU A 1 510 ? 27.651 4.088 -19.198 1.00 97.62 510 LEU A O 1
ATOM 3852 N N . VAL A 1 511 ? 27.716 2.220 -17.962 1.00 97.56 511 VAL A N 1
ATOM 3853 C CA . VAL A 1 511 ? 29.174 2.226 -17.749 1.00 97.56 511 VAL A CA 1
ATOM 3854 C C . VAL A 1 511 ? 29.732 0.837 -18.014 1.00 97.56 511 VAL A C 1
ATOM 3856 O O . VAL A 1 511 ? 29.929 0.027 -17.110 1.00 97.56 511 VAL A O 1
ATOM 3859 N N . ASN A 1 512 ? 29.962 0.546 -19.289 1.00 96.75 512 ASN A N 1
ATOM 3860 C CA . ASN A 1 512 ? 30.427 -0.750 -19.767 1.00 96.75 512 ASN A CA 1
ATOM 3861 C C . ASN A 1 512 ? 31.531 -0.541 -20.809 1.00 96.75 512 ASN A C 1
ATOM 3863 O O . ASN A 1 512 ? 31.707 0.553 -21.339 1.00 96.75 512 ASN A O 1
ATOM 3867 N N . ARG A 1 513 ? 32.292 -1.596 -21.124 1.00 94.06 513 ARG A N 1
ATOM 3868 C CA . ARG A 1 513 ? 33.259 -1.531 -22.239 1.00 94.06 513 ARG A CA 1
ATOM 3869 C C . ARG A 1 513 ? 32.563 -1.331 -23.588 1.00 94.06 513 ARG A C 1
ATOM 3871 O O . ARG A 1 513 ? 33.106 -0.650 -24.449 1.00 94.06 513 ARG A O 1
ATOM 3878 N N . VAL A 1 514 ? 31.381 -1.925 -23.723 1.00 95.38 514 VAL A N 1
ATOM 3879 C CA . VAL A 1 514 ? 30.433 -1.787 -24.832 1.00 95.38 514 VAL A CA 1
ATOM 3880 C C . VAL A 1 514 ? 29.093 -1.451 -24.184 1.00 95.38 514 VAL A C 1
ATOM 3882 O O . VAL A 1 514 ? 28.571 -2.275 -23.428 1.00 95.38 514 VAL A O 1
ATOM 3885 N N . ASN A 1 515 ? 28.547 -0.248 -24.382 1.00 96.38 515 ASN A N 1
ATOM 3886 C CA . ASN A 1 515 ? 27.277 0.106 -23.736 1.00 96.38 515 ASN A CA 1
ATOM 3887 C C . ASN A 1 515 ? 26.081 -0.452 -24.496 1.00 96.38 515 ASN A C 1
ATOM 3889 O O . ASN A 1 515 ? 25.142 -0.925 -23.858 1.00 96.38 515 ASN A O 1
ATOM 3893 N N . VAL A 1 516 ? 26.131 -0.447 -25.828 1.00 96.06 516 VAL A N 1
ATOM 3894 C CA . VAL A 1 516 ? 25.042 -0.940 -26.675 1.00 96.06 516 VAL A CA 1
ATOM 3895 C C . VAL A 1 516 ? 25.580 -1.875 -27.740 1.00 96.06 516 VAL A C 1
ATOM 3897 O O . VAL A 1 516 ? 26.596 -1.601 -28.369 1.00 96.06 516 VAL A O 1
ATOM 3900 N N . ARG A 1 517 ? 24.857 -2.968 -27.967 1.00 95.00 517 ARG A N 1
ATOM 3901 C CA . ARG A 1 517 ? 25.099 -3.902 -29.059 1.00 95.00 517 ARG A CA 1
ATOM 3902 C C . ARG A 1 517 ? 23.805 -4.150 -29.830 1.00 95.00 517 ARG A C 1
ATOM 3904 O O . ARG A 1 517 ? 22.762 -4.404 -29.229 1.00 95.00 517 ARG A O 1
ATOM 3911 N N . PHE A 1 518 ? 23.887 -4.115 -31.156 1.00 93.94 518 PHE A N 1
ATOM 3912 C CA . PHE A 1 518 ? 22.772 -4.430 -32.049 1.00 93.94 518 PHE A CA 1
ATOM 3913 C C . PHE A 1 518 ? 23.049 -5.740 -32.787 1.00 93.94 518 PHE A C 1
ATOM 3915 O O . PHE A 1 518 ? 24.099 -5.892 -33.406 1.00 93.94 518 PHE A O 1
ATOM 3922 N N . ASP A 1 519 ? 22.100 -6.672 -32.760 1.00 92.25 519 ASP A N 1
ATOM 3923 C CA . ASP A 1 519 ? 22.196 -7.958 -33.454 1.00 92.25 519 ASP A CA 1
ATOM 3924 C C . ASP A 1 519 ? 20.909 -8.247 -34.258 1.00 92.25 519 ASP A C 1
ATOM 3926 O O . ASP A 1 519 ? 19.827 -7.722 -33.981 1.00 92.25 519 ASP A O 1
ATOM 3930 N N . GLY A 1 520 ? 21.007 -9.104 -35.279 1.00 93.56 520 GLY A N 1
ATOM 3931 C CA . GLY A 1 520 ? 19.871 -9.431 -36.149 1.00 93.56 520 GLY A CA 1
ATOM 3932 C C . GLY A 1 520 ? 19.383 -8.231 -36.975 1.00 93.56 520 GLY A C 1
ATOM 3933 O O . GLY A 1 520 ? 20.183 -7.530 -37.594 1.00 93.56 520 GLY A O 1
ATOM 3934 N N . GLY A 1 521 ? 18.064 -8.018 -37.032 1.00 92.25 521 GLY A N 1
ATOM 3935 C CA . GLY A 1 521 ? 17.465 -6.863 -37.703 1.00 92.25 521 GLY A CA 1
ATOM 3936 C C . GLY A 1 521 ? 17.564 -5.593 -36.855 1.00 92.25 521 GLY A C 1
ATOM 3937 O O . GLY A 1 521 ? 17.000 -5.521 -35.770 1.00 92.25 521 GLY A O 1
ATOM 3938 N N . ILE A 1 522 ? 18.237 -4.558 -37.351 1.00 92.31 522 ILE A N 1
ATOM 3939 C CA . ILE A 1 522 ? 18.332 -3.282 -36.628 1.00 92.31 522 ILE A CA 1
ATOM 3940 C C . ILE A 1 522 ? 17.034 -2.493 -36.838 1.00 92.31 522 ILE A C 1
ATOM 3942 O O . ILE A 1 522 ? 16.712 -2.103 -37.961 1.00 92.31 522 ILE A O 1
ATOM 3946 N N . LEU A 1 523 ? 16.288 -2.264 -35.757 1.00 95.25 523 LEU A N 1
ATOM 3947 C CA . LEU A 1 523 ? 15.005 -1.557 -35.749 1.00 95.25 523 LEU A CA 1
ATOM 3948 C C . LEU A 1 523 ? 15.117 -0.220 -34.988 1.00 95.25 523 LEU A C 1
ATOM 3950 O O . LEU A 1 523 ? 16.013 -0.064 -34.153 1.00 95.25 523 LEU A O 1
ATOM 3954 N N . PRO A 1 524 ? 14.239 0.765 -35.265 1.00 95.38 524 PRO A N 1
ATOM 3955 C CA . PRO A 1 524 ? 14.302 2.074 -34.618 1.00 95.38 524 PRO A CA 1
ATOM 3956 C C . PRO A 1 524 ? 13.993 1.986 -33.119 1.00 95.38 524 PRO A C 1
ATOM 3958 O O . PRO A 1 524 ? 13.088 1.263 -32.711 1.00 95.38 524 PRO A O 1
ATOM 3961 N N . ASN A 1 525 ? 14.727 2.755 -32.317 1.00 96.19 525 ASN A N 1
ATOM 3962 C CA . ASN A 1 525 ? 14.558 2.903 -30.870 1.00 96.19 525 ASN A CA 1
ATOM 3963 C C . ASN A 1 525 ? 14.816 4.368 -30.479 1.00 96.19 525 ASN A C 1
ATOM 3965 O O . ASN A 1 525 ? 15.511 5.088 -31.202 1.00 96.19 525 ASN A O 1
ATOM 3969 N N . THR A 1 526 ? 14.282 4.790 -29.338 1.00 96.50 526 THR A N 1
ATOM 3970 C CA . THR A 1 526 ? 14.427 6.144 -28.793 1.00 96.50 526 THR A CA 1
ATOM 3971 C C . THR A 1 526 ? 15.451 6.132 -27.660 1.00 96.50 526 THR A C 1
ATOM 3973 O O . THR A 1 526 ? 15.302 5.367 -26.714 1.00 96.50 526 THR A O 1
ATOM 3976 N N . TRP A 1 527 ? 16.482 6.977 -27.750 1.00 95.38 527 TRP A N 1
ATOM 3977 C CA . TRP A 1 527 ? 17.639 6.987 -26.831 1.00 95.38 527 TRP A CA 1
ATOM 3978 C C . TRP A 1 527 ? 17.734 8.239 -25.947 1.00 95.38 527 TRP A C 1
ATOM 3980 O O . TRP A 1 527 ? 18.709 8.432 -25.218 1.00 95.38 527 TRP A O 1
ATOM 3990 N N . ASN A 1 528 ? 16.762 9.134 -26.075 1.00 91.94 528 ASN A N 1
ATOM 3991 C CA . ASN A 1 528 ? 16.660 10.384 -25.343 1.00 91.94 528 ASN A CA 1
ATOM 3992 C C . ASN A 1 528 ? 15.207 10.864 -25.350 1.00 91.94 528 ASN A C 1
ATOM 3994 O O . ASN A 1 528 ? 14.356 10.332 -26.061 1.00 91.94 528 ASN A O 1
ATOM 3998 N N . GLU A 1 529 ? 14.939 11.882 -24.552 1.00 90.19 529 GLU A N 1
ATOM 3999 C CA . GLU A 1 529 ? 13.646 12.527 -24.436 1.00 90.19 529 GLU A CA 1
ATOM 4000 C C . GLU A 1 529 ? 13.774 14.044 -24.453 1.00 90.19 529 GLU A C 1
ATOM 4002 O O . GLU A 1 529 ? 14.866 14.612 -24.462 1.00 90.19 529 GLU A O 1
ATOM 4007 N N . THR A 1 530 ? 12.621 14.711 -24.431 1.00 91.50 530 THR A N 1
ATOM 4008 C CA . THR A 1 530 ? 12.588 16.144 -24.161 1.00 91.50 530 THR A CA 1
ATOM 4009 C C . THR A 1 530 ? 13.180 16.406 -22.778 1.00 91.50 530 THR A C 1
ATOM 4011 O O . THR A 1 530 ? 12.763 15.794 -21.799 1.00 91.50 530 THR A O 1
ATOM 4014 N N . LYS A 1 531 ? 14.141 17.331 -22.706 1.00 90.38 531 LYS A N 1
ATOM 4015 C CA . LYS A 1 531 ? 14.741 17.791 -21.452 1.00 90.38 531 LYS A CA 1
ATOM 4016 C C . LYS A 1 531 ? 13.656 18.281 -20.491 1.00 90.38 531 LYS A C 1
ATOM 4018 O O . LYS A 1 531 ? 12.914 19.209 -20.818 1.00 90.38 531 LYS A O 1
ATOM 4023 N N . MET A 1 532 ? 13.597 17.694 -19.300 1.00 88.50 532 MET A N 1
ATOM 4024 C CA . MET A 1 532 ? 12.658 18.064 -18.238 1.00 88.50 532 MET A CA 1
ATOM 4025 C C . MET A 1 532 ? 13.396 18.301 -16.923 1.00 88.50 532 MET A C 1
ATOM 4027 O O . MET A 1 532 ? 14.363 17.609 -16.611 1.00 88.50 532 MET A O 1
ATOM 4031 N N . ALA A 1 533 ? 12.946 19.283 -16.140 1.00 84.00 533 ALA A N 1
ATOM 4032 C CA . ALA A 1 533 ? 13.495 19.533 -14.808 1.00 84.00 533 ALA A CA 1
ATOM 4033 C C . ALA A 1 533 ? 13.204 18.347 -13.877 1.00 84.00 533 ALA A C 1
ATOM 4035 O O . ALA A 1 533 ? 12.068 17.881 -13.809 1.00 84.00 533 ALA A O 1
ATOM 4036 N N . GLY A 1 534 ? 14.223 17.870 -13.165 1.00 81.44 534 GLY A N 1
ATOM 4037 C CA . GLY A 1 534 ? 14.116 16.722 -12.267 1.00 81.44 534 GLY A CA 1
ATOM 4038 C C . GLY A 1 534 ? 15.458 16.022 -12.074 1.00 81.44 534 GLY A C 1
ATOM 4039 O O . GLY A 1 534 ? 16.280 15.995 -12.987 1.00 81.44 534 GLY A O 1
ATOM 4040 N N . SER A 1 535 ? 15.677 15.452 -10.885 1.00 82.31 535 SER A N 1
ATOM 4041 C CA . SER A 1 535 ? 16.913 14.722 -10.590 1.00 82.31 535 SER A CA 1
ATOM 4042 C C . SER A 1 535 ? 17.026 13.476 -11.465 1.00 82.31 535 SER A C 1
ATOM 4044 O O . SER A 1 535 ? 16.159 12.604 -11.409 1.00 82.31 535 SER A O 1
ATOM 4046 N N . ASN A 1 536 ? 18.117 13.374 -12.216 1.00 85.50 536 ASN A N 1
ATOM 4047 C CA . ASN A 1 536 ? 18.403 12.228 -13.078 1.00 85.50 536 ASN A CA 1
ATOM 4048 C C . ASN A 1 536 ? 19.196 11.128 -12.351 1.00 85.50 536 ASN A C 1
ATOM 4050 O O . ASN A 1 536 ? 19.626 11.304 -11.206 1.00 85.50 536 ASN A O 1
ATOM 4054 N N . VAL A 1 537 ? 19.415 9.993 -13.019 1.00 87.31 537 VAL A N 1
ATOM 4055 C CA . VAL A 1 537 ? 20.080 8.806 -12.442 1.00 87.31 537 VAL A CA 1
ATOM 4056 C C . VAL A 1 537 ? 21.535 9.041 -12.002 1.00 87.31 537 VAL A C 1
ATOM 4058 O O . VAL A 1 537 ? 22.075 8.274 -11.205 1.00 87.31 537 VAL A O 1
ATOM 4061 N N . VAL A 1 538 ? 22.193 10.094 -12.499 1.00 87.50 538 VAL A N 1
ATOM 4062 C CA . VAL A 1 538 ? 23.558 10.483 -12.095 1.00 87.50 538 VAL A CA 1
ATOM 4063 C C . VAL A 1 538 ? 23.589 11.671 -11.125 1.00 87.50 538 VAL A C 1
ATOM 4065 O O . VAL A 1 538 ? 24.670 12.146 -10.783 1.00 87.50 538 VAL A O 1
ATOM 4068 N N . GLY A 1 539 ? 22.427 12.127 -10.644 1.00 83.50 539 GLY A N 1
ATOM 4069 C CA . GLY A 1 539 ? 22.297 13.227 -9.682 1.00 83.50 539 GLY A CA 1
ATOM 4070 C C . GLY A 1 539 ? 22.328 14.630 -10.300 1.00 83.50 539 GLY A C 1
ATOM 4071 O O . GLY A 1 539 ? 22.502 15.611 -9.579 1.00 83.50 539 GLY A O 1
ATOM 4072 N N . GLY A 1 540 ? 22.185 14.737 -11.622 1.00 84.75 540 GLY A N 1
ATOM 4073 C CA . GLY A 1 540 ? 22.060 16.003 -12.346 1.00 84.75 540 GLY A CA 1
ATOM 4074 C C . GLY A 1 540 ? 20.641 16.597 -12.291 1.00 84.75 540 GLY A C 1
ATOM 4075 O O . GLY A 1 540 ? 19.697 15.894 -11.933 1.00 84.75 540 GLY A O 1
ATOM 4076 N N . PRO A 1 541 ? 20.470 17.884 -12.652 1.00 83.19 541 PRO A N 1
ATOM 4077 C CA . PRO A 1 541 ? 19.230 18.640 -12.426 1.00 83.19 541 PRO A CA 1
ATOM 4078 C C . PRO A 1 541 ? 18.121 18.432 -13.473 1.00 83.19 541 PRO A C 1
ATOM 4080 O O . PRO A 1 541 ? 17.005 18.926 -13.280 1.00 83.19 541 PRO A O 1
ATOM 4083 N N . PHE A 1 542 ? 18.412 17.736 -14.575 1.00 86.88 542 PHE A N 1
ATOM 4084 C CA . PHE A 1 542 ? 17.460 17.484 -15.656 1.00 86.88 542 PHE A CA 1
ATOM 4085 C C . PHE A 1 542 ? 17.487 16.024 -16.116 1.00 86.88 542 PHE A C 1
ATOM 4087 O O . PHE A 1 542 ? 18.552 15.413 -16.218 1.00 86.88 542 PHE A O 1
ATOM 4094 N N . THR A 1 543 ? 16.317 15.500 -16.477 1.00 87.81 543 THR A N 1
ATOM 4095 C CA . THR A 1 543 ? 16.133 14.208 -17.158 1.00 87.81 543 THR A CA 1
ATOM 4096 C C . THR A 1 543 ? 15.993 14.430 -18.664 1.00 87.81 543 THR A C 1
ATOM 4098 O O . THR A 1 543 ? 15.614 15.520 -19.103 1.00 87.81 543 THR A O 1
ATOM 4101 N N . GLY A 1 544 ? 16.345 13.429 -19.477 1.00 85.25 544 GLY A N 1
ATOM 4102 C CA . GLY A 1 544 ? 16.225 13.545 -20.938 1.00 85.25 544 GLY A CA 1
ATOM 4103 C C . GLY A 1 544 ? 17.237 12.756 -21.768 1.00 85.25 544 GLY A C 1
ATOM 4104 O O . GLY A 1 544 ? 17.099 12.682 -22.981 1.00 85.25 544 GLY A O 1
ATOM 4105 N N . GLY A 1 545 ? 18.247 12.130 -21.167 1.00 90.19 545 GLY A N 1
ATOM 4106 C CA . GLY A 1 545 ? 19.286 11.411 -21.907 1.00 90.19 545 GLY A CA 1
ATOM 4107 C C . GLY A 1 545 ? 19.971 10.360 -21.050 1.00 90.19 545 GLY A C 1
ATOM 4108 O O . GLY A 1 545 ? 19.769 10.320 -19.842 1.00 90.19 545 GLY A O 1
ATOM 4109 N N . ASN A 1 546 ? 20.753 9.484 -21.673 1.00 95.00 546 ASN A N 1
ATOM 4110 C CA . ASN A 1 546 ? 21.548 8.493 -20.949 1.00 95.00 546 ASN A CA 1
ATOM 4111 C C . ASN A 1 546 ? 22.955 9.025 -20.663 1.00 95.00 546 ASN A C 1
ATOM 4113 O O . ASN A 1 546 ? 23.515 9.792 -21.447 1.00 95.00 546 ASN A O 1
ATOM 4117 N N . TYR A 1 547 ? 23.543 8.547 -19.572 1.00 94.50 547 TYR A N 1
ATOM 4118 C CA . TYR A 1 547 ? 24.957 8.700 -19.278 1.00 94.50 547 TYR A CA 1
ATOM 4119 C C . TYR A 1 547 ? 25.750 7.559 -19.928 1.00 94.50 547 TYR A C 1
ATOM 4121 O O . TYR A 1 547 ? 25.516 6.389 -19.623 1.00 94.50 547 TYR A O 1
ATOM 4129 N N . TRP A 1 548 ? 26.698 7.912 -20.796 1.00 94.81 548 TRP A N 1
ATOM 4130 C CA . TRP A 1 548 ? 27.498 7.015 -21.635 1.00 94.81 548 TRP A CA 1
ATOM 4131 C C . TRP A 1 548 ? 28.956 6.971 -21.166 1.00 94.81 548 TRP A C 1
ATOM 4133 O O . TRP A 1 548 ? 29.833 7.622 -21.739 1.00 94.81 548 TRP A O 1
ATOM 4143 N N . GLY A 1 549 ? 29.223 6.231 -20.094 1.00 94.25 549 GLY A N 1
ATOM 4144 C CA . GLY A 1 549 ? 30.549 6.116 -19.488 1.00 94.25 549 GLY A CA 1
ATOM 4145 C C . GLY A 1 549 ? 31.306 4.844 -19.870 1.00 94.25 549 GLY A C 1
ATOM 4146 O O . GLY A 1 549 ? 30.776 3.941 -20.526 1.00 94.25 549 GLY A O 1
ATOM 4147 N N . ARG A 1 550 ? 32.554 4.753 -19.400 1.00 93.94 550 ARG A N 1
ATOM 4148 C CA . ARG A 1 550 ? 33.379 3.532 -19.412 1.00 93.94 550 ARG A CA 1
ATOM 4149 C C . ARG A 1 550 ? 34.018 3.281 -18.042 1.00 93.94 550 ARG A C 1
ATOM 4151 O O . ARG A 1 550 ? 34.286 4.234 -17.313 1.00 93.94 550 ARG A O 1
ATOM 4158 N N . PRO A 1 551 ? 34.336 2.022 -17.684 1.00 93.62 551 PRO A N 1
ATOM 4159 C CA . PRO A 1 551 ? 34.972 1.718 -16.397 1.00 93.62 551 PRO A CA 1
ATOM 4160 C C . PRO A 1 551 ? 36.316 2.432 -16.165 1.00 93.62 551 PRO A C 1
ATOM 4162 O O . PRO A 1 551 ? 36.675 2.728 -15.029 1.00 93.62 551 PRO A O 1
ATOM 4165 N N . ASP A 1 552 ? 37.052 2.741 -17.235 1.00 92.81 552 ASP A N 1
ATOM 4166 C CA . ASP A 1 552 ? 38.321 3.481 -17.200 1.00 92.81 552 ASP A CA 1
ATOM 4167 C C . ASP A 1 552 ? 38.154 5.011 -17.271 1.00 92.81 552 ASP A C 1
ATOM 4169 O O . ASP A 1 552 ? 39.151 5.730 -17.334 1.00 92.81 552 ASP A O 1
ATOM 4173 N N . ARG A 1 553 ? 36.908 5.507 -17.224 1.00 91.75 553 ARG A N 1
ATOM 4174 C CA . ARG A 1 553 ? 36.529 6.925 -17.331 1.00 91.75 553 ARG A CA 1
ATOM 4175 C C . ARG A 1 553 ? 36.921 7.583 -18.655 1.00 91.75 553 ARG A C 1
ATOM 4177 O O . ARG A 1 553 ? 37.225 8.772 -18.700 1.00 91.75 553 ARG A O 1
ATOM 4184 N N . THR A 1 554 ? 36.933 6.806 -19.734 1.00 91.25 554 THR A N 1
ATOM 4185 C CA . THR A 1 554 ? 37.167 7.307 -21.098 1.00 91.25 554 THR A CA 1
ATOM 4186 C C . THR A 1 554 ? 35.907 7.305 -21.965 1.00 91.25 554 THR A C 1
ATOM 4188 O O . THR A 1 554 ? 35.993 7.459 -23.182 1.00 91.25 554 THR A O 1
ATOM 4191 N N . GLY A 1 555 ? 34.729 7.097 -21.369 1.00 89.81 555 GLY A N 1
ATOM 4192 C CA . GLY A 1 555 ? 33.461 7.139 -22.083 1.00 89.81 555 GLY A CA 1
ATOM 4193 C C . GLY A 1 555 ? 33.110 8.540 -22.573 1.00 89.81 555 GLY A C 1
ATOM 4194 O O . GLY A 1 555 ? 33.727 9.541 -22.197 1.00 89.81 555 GLY A O 1
ATOM 4195 N N . TRP A 1 556 ? 32.086 8.610 -23.419 1.00 90.44 556 TRP A N 1
ATOM 4196 C CA . TRP A 1 556 ? 31.607 9.872 -23.973 1.00 90.44 556 TRP A CA 1
ATOM 4197 C C . TRP A 1 556 ? 31.213 10.857 -22.870 1.00 90.44 556 TRP A C 1
ATOM 4199 O O . TRP A 1 556 ? 31.778 11.941 -22.781 1.00 90.44 556 TRP A O 1
ATOM 4209 N N . SER A 1 557 ? 30.332 10.446 -21.960 1.00 92.00 557 SER A N 1
ATOM 4210 C CA . SER A 1 557 ? 29.903 11.283 -20.835 1.00 92.00 557 SER A CA 1
ATOM 4211 C C . SER A 1 557 ? 30.979 11.476 -19.759 1.00 92.00 557 SER A C 1
ATOM 4213 O O . SER A 1 557 ? 30.798 12.313 -18.883 1.00 92.00 557 SER A O 1
ATOM 4215 N N . ASP A 1 558 ? 32.085 10.723 -19.793 1.00 88.44 558 ASP A N 1
ATOM 4216 C CA . ASP A 1 558 ? 33.219 10.947 -18.885 1.00 88.44 558 ASP A CA 1
ATOM 4217 C C . ASP A 1 558 ? 34.122 12.101 -19.356 1.00 88.44 558 ASP A C 1
ATOM 4219 O O . ASP A 1 558 ? 34.789 12.737 -18.540 1.00 88.44 558 ASP A O 1
ATOM 4223 N N . THR A 1 559 ? 34.195 12.333 -20.672 1.00 87.50 559 THR A N 1
ATOM 4224 C CA . THR A 1 559 ? 35.231 13.180 -21.291 1.00 87.50 559 THR A CA 1
ATOM 4225 C C . THR A 1 559 ? 34.688 14.371 -22.072 1.00 87.50 559 THR A C 1
ATOM 4227 O O . THR A 1 559 ? 35.427 15.335 -22.284 1.00 87.50 559 THR A O 1
ATOM 4230 N N . TYR A 1 560 ? 33.429 14.319 -22.510 1.00 84.19 560 TYR A N 1
ATOM 4231 C CA . TYR A 1 560 ? 32.820 15.383 -23.296 1.00 84.19 560 TYR A CA 1
ATOM 4232 C C . TYR A 1 560 ? 32.347 16.539 -22.409 1.00 84.19 560 TYR A C 1
ATOM 4234 O O . TYR A 1 560 ? 31.955 16.341 -21.261 1.00 84.19 560 TYR A O 1
ATOM 4242 N N . TRP A 1 561 ? 32.419 17.758 -22.940 1.00 80.69 561 TRP A N 1
ATOM 4243 C CA . TRP A 1 561 ? 32.098 18.976 -22.203 1.00 80.69 561 TRP A CA 1
ATOM 4244 C C . TRP A 1 561 ? 30.586 19.225 -22.094 1.00 80.69 561 TRP A C 1
ATOM 4246 O O . TRP A 1 561 ? 29.819 18.943 -23.016 1.00 80.69 561 TRP A O 1
ATOM 4256 N N . ASP A 1 562 ? 30.216 19.776 -20.941 1.00 83.81 562 ASP A N 1
ATOM 4257 C CA . ASP A 1 562 ? 28.915 20.341 -20.579 1.00 83.81 562 ASP A CA 1
ATOM 4258 C C . ASP A 1 562 ? 29.184 21.814 -20.202 1.00 83.81 562 ASP A C 1
ATOM 4260 O O . ASP A 1 562 ? 29.589 22.134 -19.076 1.00 83.81 562 ASP A O 1
ATOM 4264 N N . GLU A 1 563 ? 29.153 22.696 -21.203 1.00 85.50 563 GLU A N 1
ATOM 4265 C CA . GLU A 1 563 ? 29.482 24.119 -21.091 1.00 85.50 563 GLU A CA 1
ATOM 4266 C C . GLU A 1 563 ? 28.388 24.896 -20.354 1.00 85.50 563 GLU A C 1
ATOM 4268 O O . GLU A 1 563 ? 28.712 25.798 -19.569 1.00 85.50 563 GLU A O 1
ATOM 4273 N N . ASP A 1 564 ? 27.115 24.558 -20.580 1.00 83.75 564 ASP A N 1
ATOM 4274 C CA . ASP A 1 564 ? 25.971 25.239 -19.964 1.00 83.75 564 ASP A CA 1
ATOM 4275 C C . ASP A 1 564 ? 25.590 24.683 -18.575 1.00 83.75 564 ASP A C 1
ATOM 4277 O O . ASP A 1 564 ? 24.840 25.332 -17.833 1.00 83.75 564 ASP A O 1
ATOM 4281 N N . ARG A 1 565 ? 26.227 23.574 -18.167 1.00 80.88 565 ARG A N 1
ATOM 4282 C CA . ARG A 1 565 ? 26.100 22.891 -16.869 1.00 80.88 565 ARG A CA 1
ATOM 4283 C C . ARG A 1 565 ? 24.697 22.372 -16.605 1.00 80.88 565 ARG A C 1
ATOM 4285 O O . ARG A 1 565 ? 24.248 22.347 -15.451 1.00 80.88 565 ARG A O 1
ATOM 4292 N N . ASP A 1 566 ? 23.997 21.980 -17.657 1.00 80.94 566 ASP A N 1
ATOM 4293 C CA . ASP A 1 566 ? 22.681 21.377 -17.556 1.00 80.94 566 ASP A CA 1
ATOM 4294 C C . ASP A 1 566 ? 22.717 19.861 -17.285 1.00 80.94 566 ASP A C 1
ATOM 4296 O O . ASP A 1 566 ? 21.672 19.243 -17.078 1.00 80.94 566 ASP A O 1
ATOM 4300 N N . GLY A 1 567 ? 23.902 19.254 -17.207 1.00 80.38 567 GLY A N 1
ATOM 4301 C CA . GLY A 1 567 ? 24.070 17.827 -16.958 1.00 80.38 567 GLY A CA 1
ATOM 4302 C C . GLY A 1 567 ? 23.984 16.953 -18.212 1.00 80.38 567 GLY A C 1
ATOM 4303 O O . GLY A 1 567 ? 23.998 15.725 -18.073 1.00 80.38 567 GLY A O 1
ATOM 4304 N N . PHE A 1 568 ? 23.918 17.538 -19.411 1.00 85.25 568 PHE A N 1
ATOM 4305 C CA . PHE A 1 568 ? 24.062 16.855 -20.693 1.00 85.25 568 PHE A CA 1
ATOM 4306 C C . PHE A 1 568 ? 25.355 17.265 -21.399 1.00 85.25 568 PHE A C 1
ATOM 4308 O O . PHE A 1 568 ? 25.890 18.349 -21.225 1.00 85.25 568 PHE A O 1
ATOM 4315 N N . ALA A 1 569 ? 25.874 16.368 -22.234 1.00 87.88 569 ALA A N 1
ATOM 4316 C CA . ALA A 1 569 ? 26.954 16.730 -23.142 1.00 87.88 569 ALA A CA 1
ATOM 4317 C C . ALA A 1 569 ? 26.402 17.616 -24.273 1.00 87.88 569 ALA A C 1
ATOM 4319 O O . ALA A 1 569 ? 25.422 17.237 -24.917 1.00 87.88 569 ALA A O 1
ATOM 4320 N N . ASP A 1 570 ? 27.087 18.714 -24.604 1.00 85.50 570 ASP A N 1
ATOM 4321 C CA . ASP A 1 570 ? 26.671 19.653 -25.669 1.00 85.50 570 ASP A CA 1
ATOM 4322 C C . ASP A 1 570 ? 26.854 19.110 -27.101 1.00 85.50 570 ASP A C 1
ATOM 4324 O O . ASP A 1 570 ? 26.630 19.804 -28.098 1.00 85.50 570 ASP A O 1
ATOM 4328 N N . GLY A 1 571 ? 27.320 17.867 -27.238 1.00 85.88 571 GLY A N 1
ATOM 4329 C CA . GLY A 1 571 ? 27.599 17.211 -28.511 1.00 85.88 571 GLY A CA 1
ATOM 4330 C C . GLY A 1 571 ? 26.764 15.947 -28.717 1.00 85.88 571 GLY A C 1
ATOM 4331 O O . GLY A 1 571 ? 26.476 15.228 -27.757 1.00 85.88 571 GLY A O 1
ATOM 4332 N N . PRO A 1 572 ? 26.413 15.615 -29.974 1.00 87.38 572 PRO A N 1
ATOM 4333 C CA . PRO A 1 572 ? 25.689 14.390 -30.266 1.00 87.38 572 PRO A CA 1
ATOM 4334 C C . PRO A 1 572 ? 26.578 13.169 -30.017 1.00 87.38 572 PRO A C 1
ATOM 4336 O O . PRO A 1 572 ? 27.703 13.095 -30.510 1.00 87.38 572 PRO A O 1
ATOM 4339 N N . TYR A 1 573 ? 26.039 12.178 -29.311 1.00 87.75 573 TYR A N 1
ATOM 4340 C CA . TYR A 1 573 ? 26.676 10.874 -29.173 1.00 87.75 573 TYR A CA 1
ATOM 4341 C C . TYR A 1 573 ? 26.280 9.952 -30.333 1.00 87.75 573 TYR A C 1
ATOM 4343 O O . TYR A 1 573 ? 25.093 9.720 -30.577 1.00 87.75 573 TYR A O 1
ATOM 4351 N N . ASP A 1 574 ? 27.269 9.423 -31.057 1.00 86.19 574 ASP A N 1
ATOM 4352 C CA . ASP A 1 574 ? 27.044 8.498 -32.170 1.00 86.19 574 ASP A CA 1
ATOM 4353 C C . ASP A 1 574 ? 27.110 7.036 -31.712 1.00 86.19 574 ASP A C 1
ATOM 4355 O O . ASP A 1 574 ? 28.184 6.449 -31.574 1.00 86.19 574 ASP A O 1
ATOM 4359 N N . LEU A 1 575 ? 25.936 6.425 -31.552 1.00 83.00 575 LEU A N 1
ATOM 4360 C CA . LEU A 1 575 ? 25.785 5.026 -31.143 1.00 83.00 575 LEU A CA 1
ATOM 4361 C C . LEU A 1 575 ? 26.369 4.010 -32.139 1.00 83.00 575 LEU A C 1
ATOM 4363 O O . LEU A 1 575 ? 26.575 2.858 -31.771 1.00 83.00 575 LEU A O 1
ATOM 4367 N N . ARG A 1 576 ? 26.657 4.399 -33.391 1.00 70.62 576 ARG A N 1
ATOM 4368 C CA . ARG A 1 576 ? 27.235 3.487 -34.400 1.00 70.62 576 ARG A CA 1
ATOM 4369 C C . ARG A 1 576 ? 28.681 3.093 -34.094 1.00 70.62 576 ARG A C 1
ATOM 4371 O O . ARG A 1 576 ? 29.179 2.147 -34.695 1.00 70.62 576 ARG A O 1
ATOM 4378 N N . GLY A 1 577 ? 29.367 3.843 -33.229 1.00 61.31 577 GLY A N 1
ATOM 4379 C CA . GLY A 1 577 ? 30.774 3.622 -32.891 1.00 61.31 577 GLY A CA 1
ATOM 4380 C C . GLY A 1 577 ? 31.020 2.752 -31.656 1.00 61.31 577 GLY A C 1
ATOM 4381 O O . GLY A 1 577 ? 32.183 2.533 -31.321 1.00 61.31 577 GLY A O 1
ATOM 4382 N N . ASP A 1 578 ? 29.971 2.294 -30.965 1.00 61.97 578 ASP A N 1
ATOM 4383 C CA . ASP A 1 578 ? 30.090 1.730 -29.612 1.00 61.97 578 ASP A CA 1
ATOM 4384 C C . ASP A 1 578 ? 30.156 0.190 -29.542 1.00 61.97 578 ASP A C 1
ATOM 4386 O O . ASP A 1 578 ? 30.292 -0.359 -28.447 1.00 61.97 578 ASP A O 1
ATOM 4390 N N . GLY A 1 579 ? 30.134 -0.507 -30.689 1.00 44.00 579 GLY A N 1
ATOM 4391 C CA . GLY A 1 579 ? 30.235 -1.973 -30.771 1.00 44.00 579 GLY A CA 1
ATOM 4392 C C . GLY A 1 579 ? 29.983 -2.535 -32.160 1.00 44.00 579 GLY A C 1
ATOM 4393 O O . GLY A 1 579 ? 28.830 -2.409 -32.626 1.00 44.00 579 GLY A O 1
#

Secondary structure (DSSP, 8-state):
-------------------PPPPPTTTTTS--B---HHHHHHHHHHHHHSPBP---S---SSS--SS-EEE-GGG----GGG-B-TT-S-HHHHHHHHHHHHHHHHHH-----B-HHHHHHH---SSTT--SGGG---HHHHHHHHHHH-EE-BTTSTT-S--TTSHHHHHHTS-SS-GGGS---S-EEEEEEEEEE---SSS-HHHHHHHHHHHHTTT--EEEEEEESSHHHHHHHHHHHHH--TTSPPB--TTTSSSB--GGGT-EEEEEEEEEEE-SSTTS-EEEEE-SB--BTTBTTSEEEEES---TT-B-BBTTB--BSEEEEEEEEEE-------PEEE-SSSEEE-SSEEEEE-S-EEEE-SSEEEEE-SSSEEEE-TT-EEEEPTTT-SEEEEEEEEEEEEEEEEES-EEES-SEEEEEEEEEEEEEES-EEES-SSEEEEEETT-EEEEEES-EEES-SEEE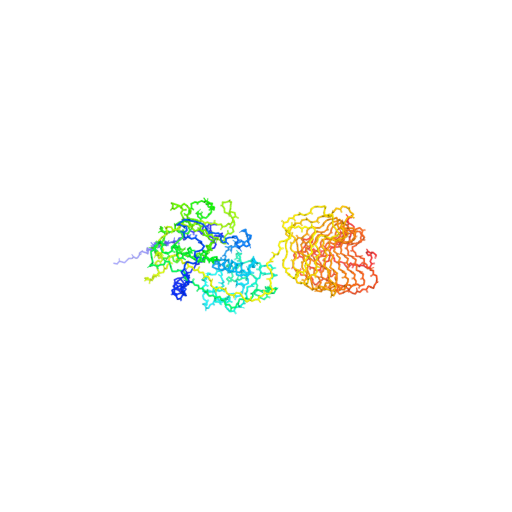EEES-B--EEES-EEE--SSEEEEEES-BS-EE-S-EEESSSSEEEESS----B-EEEEEES--TTS-SEEEE-EEE-TTS-SHHHHS--SS-SSS-SS---GGG--

Sequence (579 aa):
MTARVIGRLFVALALVLLLAGPPSAADDEYAIMHPDATQLAGWNAAYGRAPAVEVGPLHLRGETVANGSQDLLAFLDYLPAERDQGRAGNCWAWAGTGALEIAHAVTRGVRDRLSIEYLDANYRPASPEYRWAGDGGFLDDFATFYTATGMAVPWSNPNADYRDGGWWCAENGRSLVPAYAIATNPHYRIASIEAERIVTRHVGREQAIANIKAVLDHDRAVWVAFYLPNSTAWQAFYNYWGSGTEDGASWNPDIWVNAPYEEDAGGGGHAVLCVGYDDTDPDDRYWVMLNSWGIRPGRPNGLFRVSMDLDYDATVDLFDQDAAAILWMTEEVVFSPSAAPTPRAIDALPCVITEPGSYYLVRDQAGLMAPCGVEIRAPDVTLDGGGRTVSSAPGTGQHGVLAFAPGGLENVTVTNLSLTGWDEGLAFYGVDGGRIDGCTVAGSGFAGISLDGGTRNVSVRDCGLARNGLGVFIRNSHNANIERTGITDSATAGISLYSSGGNRIADNRLVNRVNVRFDGGILPNTWNETKMAGSNVVGGPFTGGNYWGRPDRTGWSDTYWDEDRDGFADGPYDLRGDG

Radius of gyration: 30.1 Å; chains: 1; bounding box: 68×113×76 Å

pLDDT: mean 87.5, std 16.0, range [28.45, 98.88]

Foldseek 3Di:
DDDDDDDDDDDDDPDPPPPDPPDDPLLQQDAFAQDDLVRLVVQLVVLVPFAADPLDPDPDPPDPPVFFKFFLVVQADDQLQLLALAHFNLLQLSQQQRLVQLVCCVPPVAHFRWFSLLCFQPQDDPDPVQQTNSNDDHNQSVQVSCQVVQWTAGCPFQPSRDDCNDPVCVVVRGHPDHNVRTDRPPIWGWPHKGKHFQPQAPPDLVVNVVSLVSCSVVSGKKKKKAKFQAPVLVVVVSCCQAVAAQPGAADASQVRFPEERDSVHHIGMHIWIFRMWGCNPVVRTWTKTAGSSGAHPRRSNRIHTHGSPYPQQTAHDRPNDSRTRMTIMTMDIDIDPDPEHHADEPDDPPEEAQEAYHYEYPAAAEADQAQEGYEYAAANYAYEDVLHEYEHHAPRYAEPYHYDYVVAYEEEEYENYEYERHLEHAEHARYEYYEYYLYEAEHHNHEPYEAYHAYENYEYANYEAYAHCEDYEHANYEHYEYALYEFEAHNHEPYEYEVYENYEAWLYEQAYLFHYHYHHDDYYYHAWAPWDADQGSVRFGITTHYQFAYPVLPTPNSPADDPVRRSDHPDDDDNVPRD